Protein AF-A0A7G1KVA6-F1 (afdb_monomer_lite)

Organism: NCBI:txid480035

Foldseek 3Di:
DPPPDDDDDDDPVNVVVVLVVQVVVHPVSVVVVLVVLLVVLLVVLVVVLLVCLFQCVVVSLVVCLVCVVSLVSSLVSQLPALVSLLSSLSSLLSSVLSVNCQLVVCLVVSLVSNVSSLVRNVPPDLVCLLVNLLSLLSSLVLCLLQVVVVSLLCSLQVSCVSNVHDSCVSVVCVVPVLDDDDHALSSLLSSLCCCVQPVVHLSSLNSLVVSLVRCVVVVRPSVNLVSLLVNLLSLLLPPLDPVSLCSLVVQLVVSVVRNNQVSNLSSLLSNLSSCLVNLNLVSSLVSLLVSLVRPPLQSRLVSLLSSLLSNLLSLLSCLVVCVVPDDLVVSLVSLLSSLLSLLQSVLSSCAASVHPDGGPSSVVSSVSSLVSSCVSQPPPSSVVSSVNNNPDPNNTSVSSSCSSVVPVPPPPDPVLVVLLVLLVVADPVLNLLLLLLCLVADLVRSCVVVVHDSVVSVVSLVVSCVSSVHDDSPCSNVSHDPVSVVVSVVSNVVHPPPPVVVVVVVVVVVVVPPPDDDDDDDDDDDDDDDDDDDDDDDDD

pLDDT: mean 84.07, std 17.48, range [29.47, 98.56]

Secondary structure (DSSP, 8-state):
----PPPPPPPHHHHHHHHHHHHHT-HHHHHHHHHHHHHHHHHHHHHHHHHSSSTTHHHHHHHHHHTHHHHHHHHHHHTTSHHHHHHHHHHHHHHHHTTHHHHHT-HHHHHHHHHHHHHHTTTS-GGGHHHHHHHHHHHHHHHHHHT-HHHHHHHHHHHHHHTT--HHHHHHHHH-TT---SS-HHHHHHHHHHHHHTS--TTHHHHHHHHHHHHHHTT-HHHHHHHHHHHHHHHHHH--SHHHHHHHHHHHHHHHHHT-HHHHHHHHHHHHHHHHHTT-HHHHHHHHHHHHTSTTGGG-HHHHHHHHHHHHHHHHHHHHHHTTT--HHHHHHHHHHHHHHHHHHHHHHHHTS--SS--HHHHHHHHHHHHHHHHHH-HHHHHHHHHHHHHS---SHHHHHHHHHTTSS----THHHHHHHHHTTS-HHHHHHHHHHHTT--HHHHHHHHT--HHHHHHHHHHHHHHHT-S-GGGHHHHS-HHHHHHHHHHHHTS--TTHHHHHHHHHHHHHS-S-------------------------

Sequence (540 aa):
MEGHESHYSLVESLRVYAIQRLEERGHEEFERLSTRHRNYYRDRLAASRDDWYGPREIELLEWASRSWDNVASAIESSLGTPDAALVGLELAVNLLAMRVPYFTGSLRRVQRWIEQTLAATSNTTPEAAMLRSGARAFAGFIAILQGDIAEVHQVISRCLAEGSFAPELATALRDDPCIDHGAPGAVDLFRALELFLVDNDPRSVRVFEYARTKFERDGDTGCAEMTRMSLVGATAFYDTSDEGLHLIESHLAEVNVIGARWPIVWGKLNLAIAQYKRGRPRAALDIVDQVLRSPGVERDPWCALWTVSIRAWALAALLENERRQSRAGQLRDWAIEVGRLLGAGETYRQTVIAGARPYEPFRAESWIAAERARKVLGSSAFRLAEQEGRSLSMDSPRRVAELILERDHPIESDDSAVQHGLWSSLSGAESEVAVLAAAGWSNSMIAAKRGRSRKTIDAQVVAILSKLQINSRTEIAAYAPLAIRQEVSRAAEQRPGQYFRLSEINQRRSESTSGNGVKTDARGSGRSDSGTDASGRIGT

Radius of gyration: 34.33 Å; chains: 1; bounding box: 86×62×110 Å

Structure (mmCIF, N/CA/C/O backbone):
data_AF-A0A7G1KVA6-F1
#
_entry.id   AF-A0A7G1KVA6-F1
#
loop_
_atom_site.group_PDB
_atom_site.id
_atom_site.type_symbol
_atom_site.label_atom_id
_atom_site.label_alt_id
_atom_site.label_comp_id
_atom_site.label_asym_id
_atom_site.label_entity_id
_atom_site.label_seq_id
_atom_site.pdbx_PDB_ins_code
_atom_site.Cartn_x
_atom_site.Cartn_y
_atom_site.Cartn_z
_atom_site.occupancy
_atom_site.B_iso_or_equiv
_atom_site.auth_seq_id
_atom_site.auth_comp_id
_atom_site.auth_asym_id
_atom_site.auth_atom_id
_atom_site.pdbx_PDB_model_num
ATOM 1 N N . MET A 1 1 ? -29.838 -8.811 -11.939 1.00 30.44 1 MET A N 1
ATOM 2 C CA . MET A 1 1 ? -30.615 -7.638 -11.490 1.00 30.44 1 MET A CA 1
ATOM 3 C C . MET A 1 1 ? -30.112 -7.295 -10.103 1.00 30.44 1 MET A C 1
ATOM 5 O O . MET A 1 1 ? -30.592 -7.865 -9.134 1.00 30.44 1 MET A O 1
ATOM 9 N N . GLU A 1 2 ? -29.072 -6.470 -10.022 1.00 36.94 2 GLU A N 1
ATOM 10 C CA . GLU A 1 2 ? -28.620 -5.910 -8.747 1.00 36.94 2 GLU A CA 1
ATOM 11 C C . GLU A 1 2 ? -29.702 -4.942 -8.268 1.00 36.94 2 GLU A C 1
ATOM 13 O O . GLU A 1 2 ? -30.114 -4.043 -9.004 1.00 36.94 2 GLU A O 1
ATOM 18 N N . GLY A 1 3 ? -30.242 -5.182 -7.075 1.00 38.03 3 GLY A N 1
ATOM 19 C CA . GLY A 1 3 ? -31.156 -4.241 -6.449 1.00 38.03 3 GLY A CA 1
ATOM 20 C C . GLY A 1 3 ? -30.380 -2.969 -6.147 1.00 38.03 3 GLY A C 1
ATOM 21 O O . GLY A 1 3 ? -29.474 -2.993 -5.322 1.00 38.03 3 GLY A O 1
ATOM 22 N N . HIS A 1 4 ? -30.711 -1.869 -6.821 1.00 44.75 4 HIS A N 1
ATOM 23 C CA . HIS A 1 4 ? -30.227 -0.558 -6.413 1.00 44.75 4 HIS A CA 1
ATOM 24 C C . HIS A 1 4 ? -30.756 -0.278 -5.001 1.00 44.75 4 HIS A C 1
ATOM 26 O O . HIS A 1 4 ? -31.926 0.071 -4.829 1.00 44.75 4 HIS A O 1
ATOM 32 N N . GLU A 1 5 ? -29.906 -0.464 -3.989 1.00 58.53 5 GLU A N 1
ATOM 33 C CA . GLU A 1 5 ? -30.177 0.026 -2.641 1.00 58.53 5 GLU A CA 1
ATOM 34 C C . GLU A 1 5 ? -30.460 1.528 -2.735 1.00 58.53 5 GLU A C 1
ATOM 36 O O . GLU A 1 5 ? -29.647 2.323 -3.210 1.00 58.53 5 GLU A O 1
ATOM 41 N N . SER A 1 6 ? -31.671 1.914 -2.343 1.00 67.12 6 SER A N 1
ATOM 42 C CA . SER A 1 6 ? -32.068 3.314 -2.293 1.00 67.12 6 SER A CA 1
ATOM 43 C C . SER A 1 6 ? -31.591 3.897 -0.971 1.00 67.12 6 SER A C 1
ATOM 45 O O . SER A 1 6 ? -31.969 3.414 0.096 1.00 67.12 6 SER A O 1
ATOM 47 N N . HIS A 1 7 ? -30.764 4.936 -1.041 1.00 66.88 7 HIS A N 1
ATOM 48 C CA . HIS A 1 7 ? -30.240 5.609 0.141 1.00 66.88 7 HIS A CA 1
ATOM 49 C C . HIS A 1 7 ? -30.960 6.934 0.377 1.00 66.88 7 HIS A C 1
ATOM 51 O O . HIS A 1 7 ? -31.235 7.692 -0.554 1.00 66.88 7 HIS A O 1
ATOM 57 N N . TYR A 1 8 ? -31.221 7.229 1.646 1.00 75.94 8 TYR A N 1
ATOM 58 C CA . TYR A 1 8 ? -31.710 8.531 2.072 1.00 75.94 8 TYR A CA 1
ATOM 59 C C . TYR A 1 8 ? -30.514 9.429 2.391 1.00 75.94 8 TYR A C 1
ATOM 61 O O . TYR A 1 8 ? -29.652 9.056 3.184 1.00 75.94 8 TYR A O 1
ATOM 69 N N . SER A 1 9 ? -30.468 10.615 1.787 1.00 78.62 9 SER A N 1
ATOM 70 C CA . SER A 1 9 ? -29.544 11.681 2.182 1.00 78.62 9 SER A CA 1
ATOM 71 C C . SER A 1 9 ? -30.306 12.700 3.022 1.00 78.62 9 SER A C 1
ATOM 73 O O . SER A 1 9 ? -31.405 13.119 2.651 1.00 78.62 9 SER A O 1
ATOM 75 N N . LEU A 1 10 ? -29.739 13.079 4.167 1.00 81.94 10 LEU A N 1
ATOM 76 C CA . LEU A 1 10 ? -30.295 14.116 5.025 1.00 81.94 10 LEU A CA 1
ATOM 77 C C . LEU A 1 10 ? -29.569 15.431 4.740 1.00 81.94 10 LEU A C 1
ATOM 79 O O . LEU A 1 10 ? -28.362 15.530 4.943 1.00 81.94 10 LEU A O 1
ATOM 83 N N . VAL A 1 11 ? -30.305 16.443 4.281 1.00 89.50 11 VAL A N 1
ATOM 84 C CA . VAL A 1 11 ? -29.742 17.784 4.075 1.00 89.50 11 VAL A CA 1
ATOM 85 C C . VAL A 1 11 ? -29.280 18.349 5.419 1.00 89.50 11 VAL A C 1
ATOM 87 O O . VAL A 1 11 ? -29.955 18.180 6.434 1.00 89.50 11 VAL A O 1
ATOM 90 N N . GLU A 1 12 ? -28.155 19.060 5.416 1.00 85.81 12 GLU A N 1
ATOM 91 C CA . GLU A 1 12 ? -27.502 19.578 6.623 1.00 85.81 12 GLU A CA 1
ATOM 92 C C . GLU A 1 12 ? -28.444 20.369 7.547 1.00 85.81 12 GLU A C 1
ATOM 94 O O . GLU A 1 12 ? -28.424 20.192 8.763 1.00 85.81 12 GLU A O 1
ATOM 99 N N . SER A 1 13 ? -29.349 21.175 6.987 1.00 92.19 13 SER A N 1
ATOM 100 C CA . SER A 1 13 ? -30.344 21.923 7.766 1.00 92.19 13 SER A CA 1
ATOM 101 C C . SER A 1 13 ? -31.296 21.017 8.555 1.00 92.19 13 SER A C 1
ATOM 103 O O . SER A 1 13 ? -31.608 21.306 9.710 1.00 92.19 13 SER A O 1
ATOM 105 N N . LEU A 1 14 ? -31.729 19.900 7.963 1.00 91.06 14 LEU A N 1
ATOM 106 C CA . LEU A 1 14 ? -32.556 18.904 8.642 1.00 91.06 14 LEU A CA 1
ATOM 107 C C . LEU A 1 14 ? -31.755 18.147 9.702 1.00 91.06 14 LEU A C 1
ATOM 109 O O . LEU A 1 14 ? -32.306 17.843 10.757 1.00 91.06 14 LEU A O 1
ATOM 113 N N . ARG A 1 15 ? -30.467 17.876 9.455 1.00 87.31 15 ARG A N 1
ATOM 114 C CA . ARG A 1 15 ? -29.569 17.245 10.434 1.00 87.31 15 ARG A CA 1
ATOM 115 C C . ARG A 1 15 ? -29.407 18.114 11.680 1.00 87.31 15 ARG A C 1
ATOM 117 O O . ARG A 1 15 ? -29.614 17.623 12.786 1.00 87.31 15 ARG A O 1
ATOM 124 N N . VAL A 1 16 ? -29.104 19.402 11.502 1.00 89.19 16 VAL A N 1
ATOM 125 C CA . VAL A 1 16 ? -28.969 20.371 12.603 1.00 89.19 16 VAL A CA 1
ATOM 126 C C . VAL A 1 16 ? -30.279 20.495 13.380 1.00 89.19 16 VAL A C 1
ATOM 128 O O . VAL A 1 16 ? -30.273 20.408 14.605 1.00 89.19 16 VAL A O 1
ATOM 131 N N . TYR A 1 17 ? -31.412 20.617 12.682 1.00 92.06 17 TYR A N 1
ATOM 132 C CA . TYR A 1 17 ? -32.721 20.666 13.334 1.00 92.06 17 TYR A CA 1
ATOM 133 C C . TYR A 1 17 ? -33.033 19.379 14.113 1.00 92.06 17 TYR A C 1
ATOM 135 O O . TYR A 1 17 ? -33.519 19.444 15.240 1.00 92.06 17 TYR A O 1
ATOM 143 N N . ALA A 1 18 ? -32.732 18.204 13.553 1.00 88.88 18 ALA A N 1
ATOM 144 C CA . ALA A 1 18 ? -32.947 16.925 14.225 1.00 88.88 18 ALA A CA 1
ATOM 145 C C . ALA A 1 18 ? -32.092 16.787 15.494 1.00 88.88 18 ALA A C 1
ATOM 147 O O . ALA A 1 18 ? -32.603 16.329 16.514 1.00 88.88 18 ALA A O 1
ATOM 148 N N . ILE A 1 19 ? -30.829 17.227 15.455 1.00 87.69 19 ILE A N 1
ATOM 149 C CA . ILE A 1 19 ? -29.946 17.267 16.630 1.00 87.69 19 ILE A CA 1
ATOM 150 C C . ILE A 1 19 ? -30.524 18.199 17.696 1.00 87.69 19 ILE A C 1
ATOM 152 O O . ILE A 1 19 ? -30.707 17.766 18.829 1.00 87.69 19 ILE A O 1
ATOM 156 N N . GLN A 1 20 ? -30.929 19.416 17.323 1.00 90.50 20 GLN A N 1
ATOM 157 C CA . GLN A 1 20 ? -31.548 20.363 18.254 1.00 90.50 20 GLN A CA 1
ATOM 158 C C . GLN A 1 20 ? -32.811 19.777 18.911 1.00 90.50 20 GLN A C 1
ATOM 160 O O . GLN A 1 20 ? -33.014 19.899 20.115 1.00 90.50 20 GLN A O 1
ATOM 165 N N . ARG A 1 21 ? -33.662 19.093 18.136 1.00 92.62 21 ARG A N 1
ATOM 166 C CA . ARG A 1 21 ? -34.862 18.422 18.663 1.00 92.62 21 ARG A CA 1
ATOM 167 C C . ARG A 1 21 ? -34.528 17.270 19.610 1.00 92.62 21 ARG A C 1
ATOM 169 O O . ARG A 1 21 ? -35.314 17.009 20.514 1.00 92.62 21 ARG A O 1
ATOM 176 N N . LEU A 1 22 ? -33.421 16.559 19.395 1.00 89.19 22 LEU A N 1
ATOM 177 C CA . LEU A 1 22 ? -32.954 15.510 20.304 1.00 89.19 22 LEU A CA 1
ATOM 178 C C . LEU A 1 22 ? -32.398 16.101 21.601 1.00 89.19 22 LEU A C 1
ATOM 180 O O . LEU A 1 22 ? -32.717 15.599 22.672 1.00 89.19 22 LEU A O 1
ATOM 184 N N . GLU A 1 23 ? -31.641 17.194 21.516 1.00 88.38 23 GLU A N 1
ATOM 185 C CA . GLU A 1 23 ? -31.145 17.929 22.685 1.00 88.38 23 GLU A CA 1
ATOM 186 C C . GLU A 1 23 ? -32.300 18.476 23.541 1.00 88.38 23 GLU A C 1
ATOM 188 O O . GLU A 1 23 ? -32.285 18.329 24.762 1.00 88.38 23 GLU A O 1
ATOM 193 N N . GLU A 1 24 ? -33.352 19.019 22.911 1.00 93.38 24 GLU A N 1
ATOM 194 C CA . GLU A 1 24 ? -34.578 19.485 23.585 1.00 93.38 24 GLU A CA 1
ATOM 195 C C . GLU A 1 24 ? -35.311 18.367 24.354 1.00 93.38 24 GLU A C 1
ATOM 197 O O . GLU A 1 24 ? -36.002 18.648 25.335 1.00 93.38 24 GLU A O 1
ATOM 202 N N . ARG A 1 25 ? -35.174 17.101 23.934 1.00 91.81 25 ARG A N 1
ATOM 203 C CA . ARG A 1 25 ? -35.774 15.939 24.619 1.00 91.81 25 ARG A CA 1
ATOM 204 C C . ARG A 1 25 ? -34.940 15.421 25.791 1.00 91.81 25 ARG A C 1
ATOM 206 O O . ARG A 1 25 ? -35.430 14.602 26.566 1.00 91.81 25 ARG A O 1
ATOM 213 N N . GLY A 1 26 ? -33.721 15.927 25.952 1.00 92.25 26 GLY A N 1
ATOM 214 C CA . GLY A 1 26 ? -32.846 15.643 27.080 1.00 92.25 26 GLY A CA 1
ATOM 215 C C . GLY A 1 26 ? -31.580 14.879 26.700 1.00 92.25 26 GLY A C 1
ATOM 216 O O . GLY A 1 26 ? -31.551 14.049 25.790 1.00 92.25 26 GLY A O 1
ATOM 217 N N . HIS A 1 27 ? -30.523 15.139 27.470 1.00 88.00 27 HIS A N 1
ATOM 218 C CA . HIS A 1 27 ? -29.187 14.575 27.267 1.00 88.00 27 HIS A CA 1
ATOM 219 C C . HIS A 1 27 ? -29.168 13.036 27.274 1.00 88.00 27 HIS A C 1
ATOM 221 O O . HIS A 1 27 ? -28.442 12.420 26.500 1.00 88.00 27 HIS A O 1
ATOM 227 N N . GLU A 1 28 ? -29.994 12.396 28.107 1.00 90.56 28 GLU A N 1
ATOM 228 C CA . GLU A 1 28 ? -30.073 10.930 28.173 1.00 90.56 28 GLU A CA 1
ATOM 229 C C . GLU A 1 28 ? -30.565 10.305 26.859 1.00 90.56 28 GLU A C 1
ATOM 231 O O . GLU A 1 28 ? -30.044 9.272 26.431 1.00 90.56 28 GLU A O 1
ATOM 236 N N . GLU A 1 29 ? -31.545 10.920 26.186 1.00 91.12 29 GLU A N 1
ATOM 237 C CA . GLU A 1 29 ? -32.039 10.402 24.908 1.00 91.12 29 GLU A CA 1
ATOM 238 C C . GLU A 1 29 ? -30.999 10.585 23.797 1.00 91.12 29 GLU A C 1
ATOM 240 O O . GLU A 1 29 ? -30.789 9.658 23.004 1.00 91.12 29 GLU A O 1
ATOM 245 N N . PHE A 1 30 ? -30.316 11.733 23.782 1.00 89.31 30 PHE A N 1
ATOM 246 C CA . PHE A 1 30 ? -29.212 11.999 22.864 1.00 89.31 30 PHE A CA 1
ATOM 247 C C . PHE A 1 30 ? -28.095 10.957 23.021 1.00 89.31 30 PHE A C 1
ATOM 249 O O . PHE A 1 30 ? -27.751 10.276 22.053 1.00 89.31 30 PHE A O 1
ATOM 256 N N . GLU A 1 31 ? -27.596 10.742 24.241 1.00 89.56 31 GLU A N 1
ATOM 257 C CA . GLU A 1 31 ? -26.523 9.776 24.507 1.00 89.56 31 GLU A CA 1
ATOM 258 C C . GLU A 1 31 ? -26.920 8.336 24.179 1.00 89.56 31 GLU A C 1
ATOM 260 O O . GLU A 1 31 ? -26.128 7.570 23.613 1.00 89.56 31 GLU A O 1
ATOM 265 N N . ARG A 1 32 ? -28.171 7.956 24.457 1.00 92.19 32 ARG A N 1
ATOM 266 C CA . ARG A 1 32 ? -28.695 6.634 24.096 1.00 92.19 32 ARG A CA 1
ATOM 267 C C . ARG A 1 32 ? -28.666 6.413 22.583 1.00 92.19 32 ARG A C 1
ATOM 269 O O . ARG A 1 32 ? -28.281 5.331 22.132 1.00 92.19 32 ARG A O 1
ATOM 276 N N . LEU A 1 33 ? -29.080 7.401 21.785 1.00 92.50 33 LEU A N 1
ATOM 277 C CA . LEU A 1 33 ? -29.088 7.287 20.322 1.00 92.50 33 LEU A CA 1
ATOM 278 C C . LEU A 1 33 ? -27.677 7.354 19.734 1.00 92.50 33 LEU A C 1
ATOM 280 O O . LEU A 1 33 ? -27.354 6.528 18.881 1.00 92.50 33 LEU A O 1
ATOM 284 N N . SER A 1 34 ? -26.821 8.240 20.243 1.00 90.88 34 SER A N 1
ATOM 285 C CA . SER A 1 34 ? -25.403 8.318 19.872 1.00 90.88 34 SER A CA 1
ATOM 286 C C . SER A 1 34 ? -24.674 7.003 20.154 1.00 90.88 34 SER A C 1
ATOM 288 O O . SER A 1 34 ? -23.950 6.499 19.297 1.00 90.88 34 SER A O 1
ATOM 290 N N . THR A 1 35 ? -24.934 6.368 21.302 1.00 93.69 35 THR A N 1
ATOM 291 C CA . THR A 1 35 ? -24.384 5.043 21.636 1.00 93.69 35 THR A CA 1
ATOM 292 C C . THR A 1 35 ? -24.852 3.967 20.660 1.00 93.69 35 THR A C 1
ATOM 294 O O . THR A 1 35 ? -24.040 3.188 20.163 1.00 93.69 35 THR A O 1
ATOM 297 N N . ARG A 1 36 ? -26.148 3.935 20.325 1.00 95.31 36 ARG A N 1
ATOM 298 C CA . ARG A 1 36 ? -26.678 2.982 19.335 1.00 95.31 36 ARG A CA 1
ATOM 299 C C . ARG A 1 36 ? -26.068 3.192 17.952 1.00 95.31 36 ARG A C 1
ATOM 301 O O . ARG A 1 36 ? -25.756 2.212 17.286 1.00 95.31 36 ARG A O 1
ATOM 308 N N . HIS A 1 37 ? -25.888 4.443 17.539 1.00 94.56 37 HIS A N 1
ATOM 309 C CA . HIS A 1 37 ? -25.263 4.796 16.269 1.00 94.56 37 HIS A CA 1
ATOM 310 C C . HIS A 1 37 ? -23.799 4.335 16.211 1.00 94.56 37 HIS A C 1
ATOM 312 O O . HIS A 1 37 ? -23.414 3.646 15.267 1.00 94.56 37 HIS A O 1
ATOM 318 N N . ARG A 1 38 ? -23.011 4.633 17.255 1.00 95.44 38 ARG A N 1
ATOM 319 C CA . ARG A 1 38 ? -21.618 4.177 17.389 1.00 95.44 38 ARG A CA 1
ATOM 320 C C . ARG A 1 38 ? -21.507 2.657 17.305 1.00 95.44 38 ARG A C 1
ATOM 322 O O . ARG A 1 38 ? -20.754 2.146 16.480 1.00 95.44 38 ARG A O 1
ATOM 329 N N . ASN A 1 39 ? -22.303 1.945 18.101 1.00 94.88 39 ASN A N 1
ATOM 330 C CA . ASN A 1 39 ? -22.271 0.483 18.142 1.00 94.88 39 ASN A CA 1
ATOM 331 C C . ASN A 1 39 ? -22.707 -0.138 16.811 1.00 94.88 39 ASN A C 1
ATOM 333 O O . ASN A 1 39 ? -22.060 -1.067 16.347 1.00 94.88 39 ASN A O 1
ATOM 337 N N . TYR A 1 40 ? -23.736 0.411 16.152 1.00 95.50 40 TYR A N 1
ATOM 338 C CA . TYR A 1 40 ? -24.176 -0.071 14.841 1.00 95.50 40 TYR A CA 1
ATOM 339 C C . TYR A 1 40 ? -23.042 -0.043 13.808 1.00 95.50 40 TYR A C 1
ATOM 341 O O . TYR A 1 40 ? -22.785 -1.050 13.149 1.00 95.50 40 TYR A O 1
ATOM 349 N N . TYR A 1 41 ? -22.336 1.086 13.680 1.00 94.56 41 TYR A N 1
ATOM 350 C CA . TYR A 1 41 ? -21.234 1.188 12.721 1.00 94.56 41 TYR A CA 1
ATOM 351 C C . TYR A 1 41 ? -20.004 0.388 13.147 1.00 94.56 41 TYR A C 1
ATOM 353 O O . TYR A 1 41 ? -19.337 -0.168 12.276 1.00 94.56 41 TYR A O 1
ATOM 361 N N . ARG A 1 42 ? -19.729 0.277 14.455 1.00 93.06 42 ARG A N 1
ATOM 362 C CA . ARG A 1 42 ? -18.640 -0.561 14.975 1.00 93.06 42 ARG A CA 1
ATOM 363 C C . ARG A 1 42 ? -18.881 -2.013 14.595 1.00 93.06 42 ARG A C 1
ATOM 365 O O . ARG A 1 42 ? -18.021 -2.616 13.966 1.00 93.06 42 ARG A O 1
ATOM 372 N N . ASP A 1 43 ? -20.056 -2.540 14.922 1.00 91.62 43 ASP A N 1
ATOM 373 C CA . ASP A 1 43 ? -20.409 -3.938 14.673 1.00 91.62 43 ASP A CA 1
ATOM 374 C C . ASP A 1 43 ? -20.434 -4.228 13.168 1.00 91.62 43 ASP A C 1
ATOM 376 O O . ASP A 1 43 ? -19.965 -5.274 12.722 1.00 91.62 43 ASP A O 1
ATOM 380 N N . ARG A 1 44 ? -20.914 -3.275 12.357 1.00 91.00 44 ARG A N 1
ATOM 381 C CA . ARG A 1 44 ? -20.936 -3.422 10.899 1.00 91.00 44 ARG A CA 1
ATOM 382 C C . ARG A 1 44 ? -19.535 -3.423 10.284 1.00 91.00 44 ARG A C 1
ATOM 384 O O . ARG A 1 44 ? -19.273 -4.247 9.410 1.00 91.00 44 ARG A O 1
ATOM 391 N N . LEU A 1 45 ? -18.639 -2.537 10.726 1.00 89.19 45 LEU A N 1
ATOM 392 C CA . LEU A 1 45 ? -17.245 -2.516 10.268 1.00 89.19 45 LEU A CA 1
ATOM 393 C C . LEU A 1 45 ? -16.468 -3.742 10.756 1.00 89.19 45 LEU A C 1
ATOM 395 O O . LEU A 1 45 ? -15.724 -4.322 9.974 1.00 89.19 45 LEU A O 1
ATOM 399 N N . ALA A 1 46 ? -16.683 -4.167 12.003 1.00 85.44 46 ALA A N 1
ATOM 400 C CA . ALA A 1 46 ? -16.073 -5.373 12.552 1.00 85.44 46 ALA A CA 1
ATOM 401 C C . ALA A 1 46 ? -16.490 -6.622 11.761 1.00 85.44 46 ALA A C 1
ATOM 403 O O . ALA A 1 46 ? -15.625 -7.370 11.330 1.00 85.44 46 ALA A O 1
ATOM 404 N N . ALA A 1 47 ? -17.783 -6.793 11.462 1.00 82.88 47 ALA A N 1
ATOM 405 C CA . ALA A 1 47 ? -18.255 -7.898 10.622 1.00 82.88 47 ALA A CA 1
ATOM 406 C C . ALA A 1 47 ? -17.699 -7.843 9.186 1.00 82.88 47 ALA A C 1
ATOM 408 O O . ALA A 1 47 ? -17.502 -8.869 8.548 1.00 82.88 47 ALA A O 1
ATOM 409 N N . SER A 1 48 ? -17.422 -6.641 8.670 1.00 81.56 48 SER A N 1
ATOM 410 C CA . SER A 1 48 ? -16.842 -6.473 7.331 1.00 81.56 48 SER A CA 1
ATOM 411 C C . SER A 1 48 ? -15.357 -6.851 7.269 1.00 81.56 48 SER A C 1
ATOM 413 O O . SER A 1 48 ? -14.852 -7.112 6.179 1.00 81.56 48 SER A O 1
ATOM 415 N N . ARG A 1 49 ? -14.655 -6.886 8.413 1.00 70.56 49 ARG A N 1
ATOM 416 C CA . ARG A 1 49 ? -13.231 -7.251 8.512 1.00 70.56 49 ARG A CA 1
ATOM 417 C C . ARG A 1 49 ? -12.969 -8.675 8.026 1.00 70.56 49 ARG A C 1
ATOM 419 O O . ARG A 1 49 ? -11.966 -8.899 7.356 1.00 70.56 49 ARG A O 1
ATOM 426 N N . ASP A 1 50 ? -13.890 -9.583 8.323 1.00 69.06 50 ASP A N 1
ATOM 427 C CA . ASP A 1 50 ? -13.779 -10.994 7.949 1.00 69.06 50 ASP A CA 1
ATOM 428 C C . ASP A 1 50 ? -14.269 -11.241 6.512 1.00 69.06 50 ASP A C 1
ATOM 430 O O . ASP A 1 50 ? -13.801 -12.150 5.834 1.00 69.06 50 ASP A O 1
ATOM 434 N N . ASP A 1 51 ? -15.176 -10.392 6.019 1.00 79.62 51 ASP A N 1
ATOM 435 C CA . ASP A 1 51 ? -15.839 -10.570 4.723 1.00 79.62 51 ASP A CA 1
ATOM 436 C C . ASP A 1 51 ? -15.148 -9.842 3.555 1.00 79.62 51 ASP A C 1
ATOM 438 O O . ASP A 1 51 ? -15.441 -10.136 2.390 1.00 79.62 51 ASP A O 1
ATOM 442 N N . TRP A 1 52 ? -14.273 -8.858 3.815 1.00 84.00 52 TRP A N 1
ATOM 443 C CA . TRP A 1 52 ? -13.661 -8.097 2.718 1.00 84.00 52 TRP A CA 1
ATOM 444 C C . TRP A 1 52 ? -12.687 -8.935 1.897 1.00 84.00 52 TRP A C 1
ATOM 446 O O . TRP A 1 52 ? -12.565 -8.685 0.697 1.00 84.00 52 TRP A O 1
ATOM 456 N N . TYR A 1 53 ? -12.020 -9.923 2.505 1.00 86.69 53 TYR A N 1
ATOM 457 C CA . TYR A 1 53 ? -11.189 -10.887 1.787 1.00 86.69 53 TYR A CA 1
ATOM 458 C C . TYR A 1 53 ? -12.074 -11.954 1.126 1.00 86.69 53 TYR A C 1
ATOM 460 O O . TYR A 1 53 ? -12.135 -13.113 1.526 1.00 86.69 53 TYR A O 1
ATOM 468 N N . GLY A 1 54 ? -12.816 -11.527 0.108 1.00 85.62 54 GLY A N 1
ATOM 469 C CA . GLY A 1 54 ? -13.803 -12.357 -0.562 1.00 85.62 54 GLY A CA 1
ATOM 470 C C . GLY A 1 54 ? -14.523 -11.631 -1.699 1.00 85.62 54 GLY A C 1
ATOM 471 O O . GLY A 1 54 ? -14.197 -10.487 -2.029 1.00 85.62 54 GLY A O 1
ATOM 472 N N . PRO A 1 55 ? -15.553 -12.255 -2.295 1.00 83.06 55 PRO A N 1
ATOM 473 C CA . PRO A 1 55 ? -16.274 -11.698 -3.443 1.00 83.06 55 PRO A CA 1
ATOM 474 C C . PRO A 1 55 ? -17.056 -10.416 -3.111 1.00 83.06 55 PRO A C 1
ATOM 476 O O . PRO A 1 55 ? -17.417 -9.660 -4.012 1.00 83.06 55 PRO A O 1
ATOM 479 N N . ARG A 1 56 ? -17.308 -10.149 -1.822 1.00 85.62 56 ARG A N 1
ATOM 480 C CA . ARG A 1 56 ? -18.019 -8.956 -1.334 1.00 85.62 56 ARG A CA 1
ATOM 481 C C . ARG A 1 56 ? -17.111 -7.743 -1.136 1.00 85.62 56 ARG A C 1
ATOM 483 O O . ARG A 1 56 ? -17.589 -6.691 -0.724 1.00 85.62 56 ARG A O 1
ATOM 490 N N . GLU A 1 57 ? -15.824 -7.851 -1.461 1.00 85.69 57 GLU A N 1
ATOM 491 C CA . GLU A 1 57 ? -14.842 -6.776 -1.309 1.00 85.69 57 GLU A CA 1
ATOM 492 C C . GLU A 1 57 ? -15.345 -5.416 -1.821 1.00 85.69 57 GLU A C 1
ATOM 494 O O . GLU A 1 57 ? -15.303 -4.413 -1.106 1.00 85.69 57 GLU A O 1
ATOM 499 N N . ILE A 1 58 ? -15.821 -5.383 -3.070 1.00 84.69 58 ILE A N 1
ATOM 500 C CA . ILE A 1 58 ? -16.240 -4.142 -3.730 1.00 84.69 58 ILE A CA 1
ATOM 501 C C . ILE A 1 58 ? -17.537 -3.611 -3.117 1.00 84.69 58 ILE A C 1
ATOM 503 O O . ILE A 1 58 ? -17.638 -2.414 -2.864 1.00 84.69 58 ILE A O 1
ATOM 507 N N . GLU A 1 59 ? -18.494 -4.493 -2.819 1.00 86.94 59 GLU A N 1
ATOM 508 C CA . GLU A 1 59 ? -19.745 -4.143 -2.132 1.00 86.94 59 GLU A CA 1
ATOM 509 C C . GLU A 1 59 ? -19.453 -3.441 -0.796 1.00 86.94 59 GLU A C 1
ATOM 511 O O . GLU A 1 59 ? -20.008 -2.379 -0.511 1.00 86.94 59 GLU A O 1
ATOM 516 N N . LEU A 1 60 ? -18.535 -3.995 0.001 1.00 87.94 60 LEU A N 1
ATOM 517 C CA . LEU A 1 60 ? -18.175 -3.459 1.312 1.00 87.94 60 LEU A CA 1
ATOM 518 C C . LEU A 1 60 ? -17.412 -2.131 1.215 1.00 87.94 60 LEU A C 1
ATOM 520 O O . LEU A 1 60 ? -17.693 -1.206 1.981 1.00 87.94 60 LEU A O 1
ATOM 524 N N . LEU A 1 61 ? -16.487 -2.004 0.257 1.00 85.44 61 LEU A N 1
ATOM 525 C CA . LEU A 1 61 ? -15.793 -0.743 -0.032 1.00 85.44 61 LEU A CA 1
ATOM 526 C C . LEU A 1 61 ? -16.775 0.361 -0.446 1.00 85.44 61 LEU A C 1
ATOM 528 O O .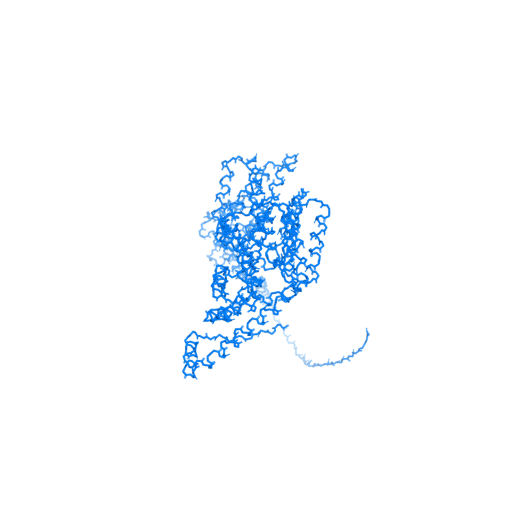 LEU A 1 61 ? -16.676 1.496 0.031 1.00 85.44 61 LEU A O 1
ATOM 532 N N . GLU A 1 62 ? -17.740 0.044 -1.308 1.00 85.62 62 GLU A N 1
ATOM 533 C CA . GLU A 1 62 ? -18.773 0.989 -1.726 1.00 85.62 62 GLU A CA 1
ATOM 534 C C . GLU A 1 62 ? -19.710 1.367 -0.577 1.00 85.62 62 GLU A C 1
ATOM 536 O O . GLU A 1 62 ? -19.998 2.552 -0.393 1.00 85.62 62 GLU A O 1
ATOM 541 N N . TRP A 1 63 ? -20.151 0.395 0.228 1.00 89.25 63 TRP A N 1
ATOM 542 C CA . TRP A 1 63 ? -20.962 0.654 1.416 1.00 89.25 63 TRP A CA 1
ATOM 543 C C . TRP A 1 63 ? -20.249 1.604 2.384 1.00 89.25 63 TRP A C 1
ATOM 545 O O . TRP A 1 63 ? -20.842 2.592 2.831 1.00 89.25 63 TRP A O 1
ATOM 555 N N . ALA A 1 64 ? -18.976 1.344 2.684 1.00 87.62 64 ALA A N 1
ATOM 556 C CA . ALA A 1 64 ? -18.212 2.150 3.627 1.00 87.62 64 ALA A CA 1
ATOM 557 C C . ALA A 1 64 ? -17.920 3.556 3.070 1.00 87.62 64 ALA A C 1
ATOM 559 O O . ALA A 1 64 ? -17.991 4.536 3.810 1.00 87.62 64 ALA A O 1
ATOM 560 N N . SER A 1 65 ? -17.691 3.675 1.756 1.00 85.06 65 SER A N 1
ATOM 561 C CA . SER A 1 65 ? -17.552 4.970 1.071 1.00 85.06 65 SER A CA 1
ATOM 562 C C . SER A 1 65 ? -18.840 5.795 1.134 1.00 85.06 65 SER A C 1
ATOM 56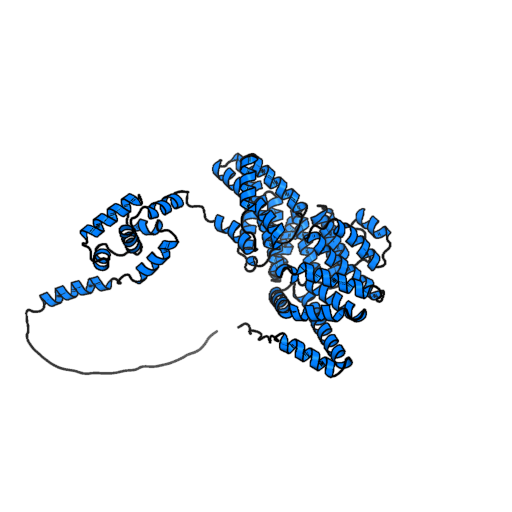4 O O . SER A 1 65 ? -18.798 6.988 1.420 1.00 85.06 65 SER A O 1
ATOM 566 N N . ARG A 1 66 ? -20.002 5.165 0.917 1.00 86.31 66 ARG A N 1
ATOM 567 C CA . ARG A 1 66 ? -21.318 5.823 1.035 1.00 86.31 66 ARG A CA 1
ATOM 568 C C . ARG A 1 66 ? -21.677 6.170 2.481 1.00 86.31 66 ARG A C 1
ATOM 570 O O . ARG A 1 66 ? -22.359 7.160 2.720 1.00 86.31 66 ARG A O 1
ATOM 577 N N . SER A 1 67 ? -21.219 5.367 3.439 1.00 89.94 67 SER A N 1
ATOM 578 C CA . SER A 1 67 ? -21.472 5.558 4.872 1.00 89.94 67 SER A CA 1
ATOM 579 C C . SER A 1 67 ? -20.448 6.466 5.557 1.00 89.94 67 SER A C 1
ATOM 581 O O . SER A 1 67 ? -20.508 6.619 6.778 1.00 89.94 67 SER A O 1
ATOM 583 N N . TRP A 1 68 ? -19.522 7.065 4.801 1.00 88.62 68 TRP A N 1
ATOM 584 C CA . TRP A 1 68 ? -18.374 7.800 5.331 1.00 88.62 68 TRP A CA 1
ATOM 585 C C . TRP A 1 68 ? -18.756 8.843 6.383 1.00 88.62 68 TRP A C 1
ATOM 587 O O . TRP A 1 68 ? -18.207 8.823 7.480 1.00 88.62 68 TRP A O 1
ATOM 597 N N . ASP A 1 69 ? -19.731 9.707 6.094 1.00 88.50 69 ASP A N 1
ATOM 598 C CA . ASP A 1 69 ? -20.126 10.780 7.016 1.00 88.50 69 ASP A CA 1
ATOM 599 C C . ASP A 1 69 ? -20.789 10.251 8.294 1.00 88.50 69 ASP A C 1
ATOM 601 O O . ASP A 1 69 ? -20.636 10.837 9.369 1.00 88.50 69 ASP A O 1
ATOM 605 N N . ASN A 1 70 ? -21.471 9.106 8.214 1.00 91.56 70 ASN A N 1
ATOM 606 C CA . ASN A 1 70 ? -22.041 8.459 9.390 1.00 91.56 70 ASN A CA 1
ATOM 607 C C . ASN A 1 70 ? -20.946 7.818 10.252 1.00 91.56 70 ASN A C 1
ATOM 609 O O . ASN A 1 70 ? -20.946 7.987 11.469 1.00 91.56 70 ASN A O 1
ATOM 613 N N . VAL A 1 71 ? -19.973 7.139 9.635 1.00 93.19 71 VAL A N 1
ATOM 614 C CA . VAL A 1 71 ? -18.815 6.578 10.351 1.00 93.19 71 VAL A CA 1
ATOM 615 C C . VAL A 1 71 ? -17.980 7.699 10.975 1.00 93.19 71 VAL A C 1
ATOM 617 O O . VAL A 1 71 ? -17.629 7.617 12.149 1.00 93.19 71 VAL A O 1
ATOM 620 N N . ALA A 1 72 ? -17.737 8.783 10.237 1.00 92.56 72 ALA A N 1
ATOM 621 C CA . ALA A 1 72 ? -17.073 9.983 10.733 1.00 92.56 72 ALA A CA 1
ATOM 622 C C . ALA A 1 72 ? -17.793 10.552 11.961 1.00 92.56 72 ALA A C 1
ATOM 624 O O . ALA A 1 72 ? -17.175 10.753 13.002 1.00 92.56 72 ALA A O 1
ATOM 625 N N . SER A 1 73 ? -19.115 10.722 11.874 1.00 92.25 73 SER A N 1
ATOM 626 C CA . SER A 1 73 ? -19.935 11.210 12.988 1.00 92.25 73 SER A CA 1
ATOM 627 C C . SER A 1 73 ? -19.898 10.261 14.192 1.00 92.25 73 SER A C 1
ATOM 629 O O . SER A 1 73 ? -19.882 10.708 15.339 1.00 92.25 73 SER A O 1
ATOM 631 N N . ALA A 1 74 ? -19.864 8.944 13.965 1.00 95.56 74 ALA A N 1
ATOM 632 C CA . ALA A 1 74 ? -19.728 7.951 15.029 1.00 95.56 74 ALA A CA 1
ATOM 633 C C . ALA A 1 74 ? -18.368 8.055 15.742 1.00 95.56 74 ALA A C 1
ATOM 635 O O . ALA A 1 74 ? -18.322 8.017 16.969 1.00 95.56 74 ALA A O 1
ATOM 636 N N . ILE A 1 75 ? -17.279 8.243 14.995 1.00 96.00 75 ILE A N 1
ATOM 637 C CA . ILE A 1 75 ? -15.940 8.440 15.561 1.00 96.00 75 ILE A CA 1
ATOM 638 C C . ILE A 1 75 ? -15.867 9.773 16.314 1.00 96.00 75 ILE A C 1
ATOM 640 O O . ILE A 1 75 ? -15.432 9.811 17.460 1.00 96.00 75 ILE A O 1
ATOM 644 N N . GLU A 1 76 ? -16.326 10.870 15.717 1.00 94.44 76 GLU A N 1
ATOM 645 C CA . GLU A 1 76 ? -16.239 12.206 16.317 1.00 94.44 76 GLU A CA 1
ATOM 646 C C . GLU A 1 76 ? -17.083 12.309 17.601 1.00 94.44 76 GLU A C 1
ATOM 648 O O . GLU A 1 76 ? -16.600 12.807 18.616 1.00 94.44 76 GLU A O 1
ATOM 653 N N . SER A 1 77 ? -18.298 11.744 17.608 1.00 92.19 77 SER A N 1
ATOM 654 C CA . SER A 1 77 ? -19.151 11.682 18.812 1.00 92.19 77 SER A CA 1
ATOM 655 C C . SER A 1 77 ? -18.618 10.755 19.908 1.00 92.19 77 SER A C 1
ATOM 657 O O . SER A 1 77 ? -19.069 10.826 21.049 1.00 92.19 77 SER A O 1
ATOM 659 N N . SER A 1 78 ? -17.656 9.886 19.596 1.00 95.12 78 SER A N 1
ATOM 660 C CA . SER A 1 78 ? -17.065 8.973 20.576 1.00 95.12 78 SER A CA 1
ATOM 661 C C . SER A 1 78 ? -16.079 9.657 21.529 1.00 95.12 78 SER A C 1
ATOM 663 O O . SER A 1 78 ? -15.824 9.148 22.614 1.00 95.12 78 SER A O 1
ATOM 665 N N . LEU A 1 79 ? -15.551 10.831 21.166 1.00 94.31 79 LEU A N 1
ATOM 666 C CA . LEU A 1 79 ? -14.477 11.509 21.903 1.00 94.31 79 LEU A CA 1
ATOM 667 C C . LEU A 1 79 ? -14.923 12.135 23.238 1.00 94.31 79 LEU A C 1
ATOM 669 O O . LEU A 1 79 ? -14.088 12.669 23.965 1.00 94.31 79 LEU A O 1
ATOM 673 N N . GLY A 1 80 ? -16.219 12.095 23.562 1.00 88.00 80 GLY A N 1
ATOM 674 C CA . GLY A 1 80 ? -16.773 12.719 24.766 1.00 88.00 80 GLY A CA 1
ATOM 675 C C . GLY A 1 80 ? -16.401 12.018 26.077 1.00 88.00 80 GLY A C 1
ATOM 676 O O . GLY A 1 80 ? -16.319 12.675 27.112 1.00 88.00 80 GLY A O 1
ATOM 677 N N . THR A 1 81 ? -16.154 10.704 26.055 1.00 87.62 81 THR A N 1
ATOM 678 C CA . THR A 1 81 ? -15.760 9.927 27.243 1.00 87.62 81 THR A CA 1
ATOM 679 C C . THR A 1 81 ? -14.694 8.884 26.895 1.00 87.62 81 THR A C 1
ATOM 681 O O . THR A 1 81 ? -14.649 8.430 25.750 1.00 87.62 81 THR A O 1
ATOM 684 N N . PRO A 1 82 ? -13.852 8.453 27.857 1.00 87.94 82 PRO A N 1
ATOM 685 C CA . PRO A 1 82 ? -12.833 7.435 27.595 1.00 87.94 82 PRO A CA 1
ATOM 686 C C . PRO A 1 82 ? -13.404 6.106 27.069 1.00 87.94 82 PRO A C 1
ATOM 688 O O . PRO A 1 82 ? -12.868 5.546 26.116 1.00 87.94 82 PRO A O 1
ATOM 691 N N . ASP A 1 83 ? -14.525 5.633 27.623 1.00 87.88 83 ASP A N 1
ATOM 692 C CA . ASP A 1 83 ? -15.156 4.376 27.195 1.00 87.88 83 ASP A CA 1
ATOM 693 C C . ASP A 1 83 ? -15.750 4.475 25.785 1.00 87.88 83 ASP A C 1
ATOM 695 O O . ASP A 1 83 ? -15.624 3.554 24.978 1.00 87.88 83 ASP A O 1
ATOM 699 N N . ALA A 1 84 ? -16.379 5.608 25.451 1.00 91.88 84 ALA A N 1
ATOM 700 C CA . ALA A 1 84 ? -16.867 5.832 24.097 1.00 91.88 84 ALA A CA 1
ATOM 701 C C . ALA A 1 84 ? -15.697 5.946 23.109 1.00 91.88 84 ALA A C 1
ATOM 703 O O . ALA A 1 84 ? -15.774 5.377 22.021 1.00 91.88 84 ALA A O 1
ATOM 704 N N . ALA A 1 85 ? -14.597 6.593 23.499 1.00 94.31 85 ALA A N 1
ATOM 705 C CA . ALA A 1 85 ? -13.430 6.774 22.648 1.00 94.31 85 ALA A CA 1
ATOM 706 C C . ALA A 1 85 ? -12.741 5.449 22.282 1.00 94.31 85 ALA A C 1
ATOM 708 O O . ALA A 1 85 ? -12.154 5.371 21.204 1.00 94.31 85 ALA A O 1
ATOM 709 N N . LEU A 1 86 ? -12.860 4.390 23.098 1.00 92.62 86 LEU A N 1
ATOM 710 C CA . LEU A 1 86 ? -12.425 3.038 22.712 1.00 92.62 86 LEU A CA 1
ATOM 711 C C . LEU A 1 86 ? -13.213 2.516 21.504 1.00 92.62 86 LEU A C 1
ATOM 713 O O . LEU A 1 86 ? -12.619 2.026 20.548 1.00 92.62 86 LEU A O 1
ATOM 717 N N . VAL A 1 87 ? -14.536 2.709 21.488 1.00 93.75 87 VAL A N 1
ATOM 718 C CA . VAL A 1 87 ? -15.374 2.374 20.322 1.00 93.75 87 VAL A CA 1
ATOM 719 C C . VAL A 1 87 ? -14.978 3.218 19.108 1.00 93.75 87 VAL A C 1
ATOM 721 O O . VAL A 1 87 ? -14.933 2.717 17.986 1.00 93.75 87 VAL A O 1
ATOM 724 N N . GLY A 1 88 ? -14.654 4.496 19.323 1.00 95.38 88 GLY A N 1
ATOM 725 C CA . GLY A 1 88 ? -14.104 5.371 18.287 1.00 95.38 88 GLY A CA 1
ATOM 726 C C . GLY A 1 88 ? -12.789 4.875 17.698 1.00 95.38 88 GLY A C 1
ATOM 727 O O . GLY A 1 88 ? -12.600 4.930 16.483 1.00 95.38 88 GLY A O 1
ATOM 728 N N . LEU A 1 89 ? -11.894 4.379 18.553 1.00 94.25 89 LEU A N 1
ATOM 729 C CA . LEU A 1 89 ? -10.608 3.819 18.154 1.00 94.25 89 LEU A CA 1
ATOM 730 C C . LEU A 1 89 ? -10.807 2.569 17.289 1.00 94.25 89 LEU A C 1
ATOM 732 O O . LEU A 1 89 ? -10.218 2.475 16.215 1.00 94.25 89 LEU A O 1
ATOM 736 N N . GLU A 1 90 ? -11.683 1.651 17.708 1.00 92.50 90 GLU A N 1
ATOM 737 C CA . GLU A 1 90 ? -12.040 0.458 16.927 1.00 92.50 90 GLU A CA 1
ATOM 738 C C . GLU A 1 90 ? -12.635 0.825 15.564 1.00 92.50 90 GLU A C 1
ATOM 740 O O . GLU A 1 90 ? -12.227 0.278 14.540 1.00 92.50 90 GLU A O 1
ATOM 745 N N . LEU A 1 91 ? -13.564 1.786 15.531 1.00 93.69 91 LEU A N 1
ATOM 746 C CA . LEU A 1 91 ? -14.144 2.310 14.294 1.00 93.69 91 LEU A CA 1
ATOM 747 C C . LEU A 1 91 ? -13.064 2.846 13.347 1.00 93.69 91 LEU A C 1
ATOM 749 O O . LEU A 1 91 ? -13.055 2.495 12.168 1.00 93.69 91 LEU A O 1
ATOM 753 N N . ALA A 1 92 ? -12.156 3.684 13.852 1.00 93.50 92 ALA A N 1
ATOM 754 C CA . ALA A 1 92 ? -11.115 4.311 13.046 1.00 93.50 92 ALA A CA 1
ATOM 755 C C . ALA A 1 92 ? -10.097 3.288 12.508 1.00 93.50 92 ALA A C 1
ATOM 757 O O . ALA A 1 92 ? -9.728 3.354 11.333 1.00 93.50 92 ALA A O 1
ATOM 758 N N . VAL A 1 93 ? -9.688 2.315 13.331 1.00 90.38 93 VAL A N 1
ATOM 759 C CA . VAL A 1 93 ? -8.778 1.232 12.922 1.00 90.38 93 VAL A CA 1
ATOM 760 C C . VAL A 1 93 ? -9.441 0.310 11.903 1.00 90.38 93 VAL A C 1
ATOM 762 O O . VAL A 1 93 ? -8.847 0.038 10.861 1.00 90.38 93 VAL A O 1
ATOM 765 N N . ASN A 1 94 ? -10.682 -0.120 12.142 1.00 88.38 94 ASN A N 1
ATOM 766 C CA . ASN A 1 94 ? -11.397 -0.984 11.202 1.00 88.38 94 ASN A CA 1
ATOM 767 C C . ASN A 1 94 ? -11.670 -0.263 9.876 1.00 88.38 94 ASN A C 1
ATOM 769 O O . ASN A 1 94 ? -11.546 -0.866 8.815 1.00 88.38 94 ASN A O 1
ATOM 773 N N . LEU A 1 95 ? -11.973 1.038 9.901 1.00 89.25 95 LEU A N 1
ATOM 774 C CA . LEU A 1 95 ? -12.121 1.837 8.683 1.00 89.25 95 LEU A CA 1
ATOM 775 C C . LEU A 1 95 ? -10.814 1.901 7.876 1.00 89.25 95 LEU A C 1
ATOM 777 O O . LEU A 1 95 ? -10.850 1.808 6.647 1.00 89.25 95 LEU A O 1
ATOM 781 N N . LEU A 1 96 ? -9.668 2.039 8.552 1.00 86.81 96 LEU A N 1
ATOM 782 C CA . LEU A 1 96 ? -8.354 1.984 7.911 1.00 86.81 96 LEU A CA 1
ATOM 783 C C . LEU A 1 96 ? -8.077 0.593 7.320 1.00 86.81 96 LEU A C 1
ATOM 785 O O . LEU A 1 96 ? -7.698 0.498 6.154 1.00 86.81 96 LEU A O 1
ATOM 789 N N . ALA A 1 97 ? -8.337 -0.474 8.081 1.00 82.12 97 ALA A N 1
ATOM 790 C CA . ALA A 1 97 ? -8.165 -1.864 7.649 1.00 82.12 97 ALA A CA 1
ATOM 791 C C . ALA A 1 97 ? -9.091 -2.250 6.477 1.00 82.12 97 ALA A C 1
ATOM 793 O O . ALA A 1 97 ? -8.702 -3.031 5.613 1.00 82.12 97 ALA A O 1
ATOM 794 N N . MET A 1 98 ? -10.276 -1.635 6.383 1.00 79.94 98 MET A N 1
ATOM 795 C CA . MET A 1 98 ? -11.196 -1.744 5.241 1.00 79.94 98 MET A CA 1
ATOM 796 C C . MET A 1 98 ? -10.704 -1.018 3.986 1.00 79.94 98 MET A C 1
ATOM 798 O O . MET A 1 98 ? -11.326 -1.129 2.934 1.00 79.94 98 MET A O 1
ATOM 802 N N . ARG A 1 99 ? -9.593 -0.283 4.076 1.00 81.75 99 ARG A N 1
ATOM 803 C CA . ARG A 1 99 ? -8.873 0.365 2.971 1.00 81.75 99 ARG A CA 1
ATOM 804 C C . ARG A 1 99 ? -9.576 1.541 2.297 1.00 81.75 99 ARG A C 1
ATOM 806 O O . ARG A 1 99 ? -9.004 2.168 1.409 1.00 81.75 99 ARG A O 1
ATOM 813 N N . VAL A 1 100 ? -10.764 1.920 2.755 1.00 79.12 100 VAL A N 1
ATOM 814 C CA . VAL A 1 100 ? -11.516 3.078 2.239 1.00 79.12 100 VAL A CA 1
ATOM 815 C C . VAL A 1 100 ? -10.654 4.348 2.145 1.00 79.12 100 VAL A C 1
ATOM 817 O O . VAL A 1 100 ? -10.664 4.984 1.089 1.00 79.12 100 VAL A O 1
ATOM 820 N N . PRO A 1 101 ? -9.842 4.711 3.163 1.00 80.56 101 PRO A N 1
ATOM 821 C CA . PRO A 1 101 ? -9.072 5.953 3.123 1.00 80.56 101 PRO A CA 1
ATOM 822 C C . PRO A 1 101 ? -7.992 5.988 2.034 1.00 80.56 101 PRO A C 1
ATOM 824 O O . PRO A 1 101 ? -7.616 7.085 1.616 1.00 80.56 101 PRO A O 1
ATOM 827 N N . TYR A 1 102 ? -7.510 4.827 1.560 1.00 76.56 102 TYR A N 1
ATOM 828 C CA . TYR A 1 102 ? -6.543 4.749 0.456 1.00 76.56 102 TYR A CA 1
ATOM 829 C C . TYR A 1 102 ? -7.170 5.154 -0.883 1.00 76.56 102 TYR A C 1
ATOM 831 O O . TYR A 1 102 ? -6.474 5.712 -1.726 1.00 76.56 102 TYR A O 1
ATOM 839 N N . PHE A 1 103 ? -8.474 4.923 -1.064 1.00 73.38 103 PHE A N 1
ATOM 840 C CA . PHE A 1 103 ? -9.202 5.254 -2.295 1.00 73.38 103 PHE A CA 1
ATOM 841 C C . PHE A 1 103 ? -9.849 6.643 -2.252 1.00 73.38 103 PHE A C 1
ATOM 843 O O . PHE A 1 103 ? -10.019 7.275 -3.291 1.00 73.38 103 PHE A O 1
ATOM 850 N N . THR A 1 104 ? -10.201 7.141 -1.062 1.00 73.69 104 THR A N 1
ATOM 851 C CA . THR A 1 104 ? -10.855 8.452 -0.891 1.00 73.69 104 THR A CA 1
ATOM 852 C C . THR A 1 104 ? -9.883 9.597 -0.591 1.00 73.69 104 THR A C 1
ATOM 854 O O . THR A 1 104 ? -10.321 10.723 -0.364 1.00 73.69 104 THR A O 1
ATOM 857 N N . GLY A 1 105 ? -8.571 9.335 -0.526 1.00 74.69 105 GLY A N 1
ATOM 858 C CA . GLY A 1 105 ? -7.561 10.348 -0.186 1.00 74.69 105 GLY A CA 1
ATOM 859 C C . GLY A 1 105 ? -7.670 10.873 1.253 1.00 74.69 105 GLY A C 1
ATOM 860 O O . GLY A 1 105 ? -7.194 11.963 1.563 1.00 74.69 105 GLY A O 1
ATOM 861 N N . SER A 1 106 ? -8.306 10.112 2.148 1.00 82.75 106 SER A N 1
ATOM 862 C CA . SER A 1 106 ? -8.673 10.559 3.501 1.00 82.75 106 SER A CA 1
ATOM 863 C C . SER A 1 106 ? -7.761 10.018 4.612 1.00 82.75 106 SER A C 1
ATOM 865 O O . SER A 1 106 ? -8.114 10.089 5.790 1.00 82.75 106 SER A O 1
ATOM 867 N N . LEU A 1 107 ? -6.570 9.508 4.269 1.00 84.31 107 LEU A N 1
ATOM 868 C CA . LEU A 1 107 ? -5.621 8.907 5.221 1.00 84.31 107 LEU A CA 1
ATOM 869 C C . LEU A 1 107 ? -5.289 9.824 6.405 1.00 84.31 107 LEU A C 1
ATOM 871 O O . LEU A 1 107 ? -5.357 9.384 7.548 1.00 84.31 107 LEU A O 1
ATOM 875 N N . ARG A 1 108 ? -5.011 11.115 6.162 1.00 84.50 108 ARG A N 1
ATOM 876 C CA . ARG A 1 108 ? -4.709 12.079 7.241 1.00 84.50 108 ARG A CA 1
ATOM 877 C C . ARG A 1 108 ? -5.883 12.275 8.202 1.00 84.50 108 ARG A C 1
ATOM 879 O O . ARG A 1 108 ? -5.669 12.480 9.393 1.00 84.50 108 ARG A O 1
ATOM 886 N N . ARG A 1 109 ? -7.122 12.223 7.698 1.00 89.50 109 ARG A N 1
ATOM 887 C CA . ARG A 1 109 ? -8.327 12.363 8.530 1.00 89.50 109 ARG A CA 1
ATOM 888 C C . ARG A 1 109 ? -8.464 11.167 9.467 1.00 89.50 109 ARG A C 1
ATOM 890 O O . ARG A 1 109 ? -8.661 11.362 10.661 1.00 89.50 109 ARG A O 1
ATOM 897 N N . VAL A 1 110 ? -8.276 9.955 8.945 1.00 90.88 110 VAL A N 1
ATOM 898 C CA . VAL A 1 110 ? -8.315 8.731 9.758 1.00 90.88 110 VAL A CA 1
ATOM 899 C C . VAL A 1 110 ? -7.151 8.666 10.741 1.00 90.88 110 VAL A C 1
ATOM 901 O O . VAL A 1 110 ? -7.372 8.348 11.903 1.00 90.88 110 VAL A O 1
ATOM 904 N N . GLN A 1 111 ? -5.945 9.061 10.325 1.00 89.38 111 GLN A N 1
ATOM 905 C CA . GLN A 1 111 ? -4.791 9.183 11.220 1.00 89.38 111 GLN A CA 1
ATOM 906 C C . GLN A 1 111 ? -5.108 10.087 12.418 1.00 89.38 111 GLN A C 1
ATOM 908 O O . GLN A 1 111 ? -4.943 9.678 13.564 1.00 89.38 111 GLN A O 1
ATOM 913 N N . ARG A 1 112 ? -5.643 11.287 12.158 1.00 91.62 112 ARG A N 1
ATOM 914 C CA . ARG A 1 112 ? -6.033 12.233 13.208 1.00 91.62 112 ARG A CA 1
ATOM 915 C C . ARG A 1 112 ? -7.077 11.642 14.153 1.00 91.62 112 ARG A C 1
ATOM 917 O O . ARG A 1 112 ? -6.988 11.853 15.358 1.00 91.62 112 ARG A O 1
ATOM 924 N N . TRP A 1 113 ? -8.063 10.918 13.632 1.00 94.69 113 TRP A N 1
ATOM 925 C CA . TRP A 1 113 ? -9.053 10.249 14.474 1.00 94.69 113 TRP A CA 1
ATOM 926 C C . TRP A 1 113 ? -8.435 9.172 15.365 1.00 94.69 113 TRP A C 1
ATOM 928 O O . TRP A 1 113 ? -8.773 9.111 16.547 1.00 94.69 113 TRP A O 1
ATOM 938 N N . ILE A 1 114 ? -7.508 8.364 14.841 1.00 93.50 114 ILE A N 1
ATOM 939 C CA . ILE A 1 114 ? -6.777 7.375 15.645 1.00 93.50 114 ILE A CA 1
ATOM 940 C C . ILE A 1 114 ? -5.971 8.086 16.743 1.00 93.50 114 ILE A C 1
ATOM 942 O O . ILE A 1 114 ? -6.049 7.707 17.904 1.00 93.50 114 ILE A O 1
ATOM 946 N N . GLU A 1 115 ? -5.261 9.168 16.425 1.00 92.69 115 GLU A N 1
ATOM 947 C CA . GLU A 1 115 ? -4.493 9.942 17.412 1.00 92.69 115 GLU A CA 1
ATOM 948 C C . GLU A 1 115 ? -5.383 10.561 18.504 1.00 92.69 115 GLU A C 1
ATOM 950 O O . GLU A 1 115 ? -5.063 10.478 19.692 1.00 92.69 115 GLU A O 1
ATOM 955 N N . GLN A 1 116 ? -6.522 11.148 18.126 1.00 94.94 116 GLN A N 1
ATOM 956 C CA . GLN A 1 116 ? -7.475 11.747 19.067 1.00 94.94 116 GLN A CA 1
ATOM 957 C C . GLN A 1 116 ? -8.112 10.700 19.988 1.00 94.94 116 GLN A C 1
ATOM 959 O O . GLN A 1 116 ? -8.227 10.927 21.193 1.00 94.94 116 GLN A O 1
ATOM 964 N N . THR A 1 117 ? -8.498 9.548 19.440 1.00 95.06 117 THR A N 1
ATOM 965 C CA . THR A 1 117 ? -9.083 8.448 20.220 1.00 95.06 117 THR A CA 1
ATOM 966 C C . THR A 1 117 ? -8.037 7.770 21.109 1.00 95.06 117 THR A C 1
ATOM 968 O O . THR A 1 117 ? -8.326 7.481 22.268 1.00 95.06 117 THR A O 1
ATOM 971 N N . LEU A 1 118 ? -6.785 7.620 20.660 1.00 93.12 118 LEU A N 1
ATOM 972 C CA . LEU A 1 118 ? -5.669 7.180 21.512 1.00 93.12 118 LEU A CA 1
ATOM 973 C C . LEU A 1 118 ? -5.437 8.136 22.692 1.00 93.12 118 LEU A C 1
ATOM 975 O O . LEU A 1 118 ? -5.295 7.688 23.828 1.00 93.12 118 LEU A O 1
ATOM 979 N N . ALA A 1 119 ? -5.446 9.451 22.455 1.00 92.62 119 ALA A N 1
ATOM 980 C CA . ALA A 1 119 ? -5.283 10.439 23.522 1.00 92.62 119 ALA A CA 1
ATOM 981 C C . ALA A 1 119 ? -6.424 10.369 24.554 1.00 92.62 119 ALA A C 1
ATOM 983 O O . ALA A 1 119 ? -6.169 10.345 25.762 1.00 92.62 119 ALA A O 1
ATOM 984 N N . ALA A 1 120 ? -7.672 10.270 24.086 1.00 92.81 120 ALA A N 1
ATOM 985 C CA . ALA A 1 120 ? -8.859 10.167 24.937 1.00 92.81 120 ALA A CA 1
ATOM 986 C C . ALA A 1 120 ? -8.934 8.848 25.732 1.00 92.81 120 ALA A C 1
ATOM 988 O O . ALA A 1 120 ? -9.572 8.796 26.783 1.00 92.81 120 ALA A O 1
ATOM 989 N N . THR A 1 121 ? -8.255 7.794 25.269 1.00 90.88 121 THR A N 1
ATOM 990 C CA . THR A 1 121 ? -8.249 6.463 25.902 1.00 90.88 121 THR A CA 1
ATOM 991 C C . THR A 1 121 ? -7.014 6.200 26.768 1.00 90.88 121 THR A C 1
ATOM 993 O O . THR A 1 121 ? -6.887 5.117 27.337 1.00 90.88 121 THR A O 1
ATOM 996 N N . SER A 1 122 ? -6.123 7.182 26.933 1.00 82.94 122 SER A N 1
ATOM 997 C CA . SER A 1 122 ? -4.858 7.047 27.680 1.00 82.94 122 SER A CA 1
ATOM 998 C C . SER A 1 122 ? -5.015 6.555 29.128 1.00 82.94 122 SER A C 1
ATOM 1000 O O . SER A 1 122 ? -4.161 5.814 29.606 1.00 82.94 122 SER A O 1
ATOM 1002 N N . ASN A 1 123 ? -6.124 6.893 29.796 1.00 78.12 123 ASN A N 1
ATOM 1003 C CA . ASN A 1 123 ? -6.422 6.494 31.181 1.00 78.12 123 ASN A CA 1
ATOM 1004 C C . ASN A 1 123 ? -7.410 5.314 31.296 1.00 78.12 123 ASN A C 1
ATOM 1006 O O . ASN A 1 123 ? -7.913 5.042 32.385 1.00 78.12 123 ASN A O 1
ATOM 1010 N N . THR A 1 124 ? -7.749 4.651 30.184 1.00 77.75 124 THR A N 1
ATOM 1011 C CA . THR A 1 124 ? -8.664 3.492 30.199 1.00 77.75 124 THR A CA 1
ATOM 1012 C C . THR A 1 124 ? -7.968 2.233 30.705 1.00 77.75 124 THR A C 1
ATOM 1014 O O . THR A 1 124 ? -6.751 2.206 30.903 1.00 77.75 124 THR A O 1
ATOM 1017 N N . THR A 1 125 ? -8.753 1.182 30.936 1.00 75.94 125 THR A N 1
ATOM 1018 C CA . THR A 1 125 ? -8.289 -0.011 31.636 1.00 75.94 125 THR A CA 1
ATOM 1019 C C . THR A 1 125 ? -7.108 -0.708 30.927 1.00 75.94 125 THR A C 1
ATOM 1021 O O . THR A 1 125 ? -6.917 -0.551 29.707 1.00 75.94 125 THR A O 1
ATOM 1024 N N . PRO A 1 126 ? -6.284 -1.475 31.669 1.00 75.19 126 PRO A N 1
ATOM 1025 C CA . PRO A 1 126 ? -5.171 -2.237 31.100 1.00 75.19 126 PRO A CA 1
ATOM 1026 C C . PRO A 1 126 ? -5.596 -3.224 30.005 1.00 75.19 126 PRO A C 1
ATOM 1028 O O . PRO A 1 126 ? -4.824 -3.487 29.090 1.00 75.19 126 PRO A O 1
ATOM 1031 N N . GLU A 1 127 ? -6.830 -3.725 30.037 1.00 74.31 127 GLU A N 1
ATOM 1032 C CA . GLU A 1 127 ? -7.368 -4.656 29.038 1.00 74.31 127 GLU A CA 1
ATOM 1033 C C . GLU A 1 127 ? -7.422 -4.035 27.632 1.00 74.31 127 GLU A C 1
ATOM 1035 O O . GLU A 1 127 ? -7.266 -4.739 26.636 1.00 74.31 127 GLU A O 1
ATOM 1040 N N . ALA A 1 128 ? -7.551 -2.707 27.531 1.00 84.62 128 ALA A N 1
ATOM 1041 C CA . ALA A 1 128 ? -7.522 -1.986 26.259 1.00 84.62 128 ALA A CA 1
ATOM 1042 C C . ALA A 1 128 ? -6.098 -1.640 25.770 1.00 84.62 128 ALA A C 1
ATOM 1044 O O . ALA A 1 128 ? -5.936 -1.109 24.668 1.00 84.62 128 ALA A O 1
ATOM 1045 N N . ALA A 1 129 ? -5.048 -1.950 26.543 1.00 88.75 129 ALA A N 1
ATOM 1046 C CA . ALA A 1 129 ? -3.657 -1.646 26.192 1.00 88.75 129 ALA A CA 1
ATOM 1047 C C . ALA A 1 129 ? -3.222 -2.285 24.864 1.00 88.75 129 ALA A C 1
ATOM 1049 O O . ALA A 1 129 ? -2.583 -1.630 24.040 1.00 88.75 129 ALA A O 1
ATOM 1050 N N . MET A 1 130 ? -3.619 -3.539 24.619 1.00 89.38 130 MET A N 1
ATOM 1051 C CA . MET A 1 130 ? -3.284 -4.251 23.380 1.00 89.38 130 MET A CA 1
ATOM 1052 C C . MET A 1 130 ? -3.969 -3.636 22.158 1.00 89.38 130 MET A C 1
ATOM 1054 O O . MET A 1 130 ? -3.333 -3.474 21.117 1.00 89.38 130 MET A O 1
ATOM 1058 N N . LEU A 1 131 ? -5.233 -3.222 22.292 1.00 89.50 131 LEU A N 1
ATOM 1059 C CA . LEU A 1 131 ? -5.947 -2.511 21.232 1.00 89.50 131 LEU A CA 1
ATOM 1060 C C . LEU A 1 131 ? -5.258 -1.180 20.908 1.00 89.50 131 LEU A C 1
ATOM 1062 O O . LEU A 1 131 ? -5.009 -0.896 19.739 1.00 89.50 131 LEU A O 1
ATOM 1066 N N . ARG A 1 132 ? -4.897 -0.384 21.927 1.00 92.50 132 ARG A N 1
ATOM 1067 C CA . ARG A 1 132 ? -4.179 0.890 21.732 1.00 92.50 132 ARG A CA 1
ATOM 1068 C C . ARG A 1 132 ? -2.816 0.684 21.069 1.00 92.50 132 ARG A C 1
ATOM 1070 O O . ARG A 1 132 ? -2.474 1.419 20.145 1.00 92.50 132 ARG A O 1
ATOM 1077 N N . SER A 1 133 ? -2.075 -0.340 21.496 1.00 93.75 133 SER A N 1
ATOM 1078 C CA . SER A 1 133 ? -0.796 -0.737 20.899 1.00 93.75 133 SER A CA 1
ATOM 1079 C C . SER A 1 133 ? -0.952 -1.084 19.411 1.00 93.75 133 SER A C 1
ATOM 1081 O O . SER A 1 133 ? -0.279 -0.500 18.562 1.00 93.75 133 SER A O 1
ATOM 1083 N N . GLY A 1 134 ? -1.908 -1.954 19.066 1.00 92.88 134 GLY A N 1
ATOM 1084 C CA . GLY A 1 134 ? -2.177 -2.325 17.674 1.00 92.88 134 GLY A CA 1
ATOM 1085 C C . GLY A 1 134 ? -2.688 -1.159 16.821 1.00 92.88 134 GLY A C 1
ATOM 1086 O O . GLY A 1 134 ? -2.241 -0.977 15.689 1.00 92.88 134 GLY A O 1
ATOM 1087 N N . ALA A 1 135 ? -3.568 -0.320 17.369 1.00 92.94 135 ALA A N 1
ATOM 1088 C CA . ALA A 1 135 ? -4.077 0.868 16.689 1.00 92.94 135 ALA A CA 1
ATOM 1089 C C . ALA A 1 135 ? -2.960 1.864 16.355 1.00 92.94 135 ALA A C 1
ATOM 1091 O O . ALA A 1 135 ? -2.933 2.428 15.258 1.00 92.94 135 ALA A O 1
ATOM 1092 N N . ARG A 1 136 ? -2.006 2.048 17.275 1.00 93.69 136 ARG A N 1
ATOM 1093 C CA . ARG A 1 136 ? -0.828 2.879 17.028 1.00 93.69 136 ARG A CA 1
ATOM 1094 C C . ARG A 1 136 ? 0.055 2.295 15.928 1.00 93.69 136 ARG A C 1
ATOM 1096 O O . ARG A 1 136 ? 0.517 3.059 15.085 1.00 93.69 136 ARG A O 1
ATOM 1103 N N . ALA A 1 137 ? 0.246 0.978 15.887 1.00 94.12 137 ALA A N 1
ATOM 1104 C CA . ALA A 1 137 ? 1.002 0.335 14.813 1.00 94.12 137 ALA A CA 1
ATOM 1105 C C . ALA A 1 137 ? 0.341 0.554 13.436 1.00 94.12 137 ALA A C 1
ATOM 1107 O O . ALA A 1 137 ? 1.014 0.942 12.480 1.00 94.12 137 ALA A O 1
ATOM 1108 N N . PHE A 1 138 ? -0.989 0.422 13.345 1.00 89.94 138 PHE A N 1
ATOM 1109 C CA . PHE A 1 138 ? -1.736 0.732 12.120 1.00 89.94 138 PHE A CA 1
ATOM 1110 C C . PHE A 1 138 ? -1.645 2.209 11.715 1.00 89.94 138 PHE A C 1
ATOM 1112 O O . PHE A 1 138 ? -1.456 2.507 10.536 1.00 89.94 138 PHE A O 1
ATOM 1119 N N . ALA A 1 139 ? -1.729 3.144 12.666 1.00 88.81 139 ALA A N 1
ATOM 1120 C CA . ALA A 1 139 ? -1.501 4.561 12.378 1.00 88.81 139 ALA A CA 1
ATOM 1121 C C . ALA A 1 139 ? -0.063 4.822 11.901 1.00 88.81 139 ALA A C 1
ATOM 1123 O O . ALA A 1 139 ? 0.143 5.606 10.975 1.00 88.81 139 ALA A O 1
ATOM 1124 N N . GLY A 1 140 ? 0.918 4.117 12.470 1.00 90.69 140 GLY A N 1
ATOM 1125 C CA . GLY A 1 140 ? 2.317 4.177 12.061 1.00 90.69 140 GLY A CA 1
ATOM 1126 C C . GLY A 1 140 ? 2.526 3.837 10.587 1.00 90.69 140 GLY A C 1
ATOM 1127 O O . GLY A 1 140 ? 3.355 4.462 9.927 1.00 90.69 140 GLY A O 1
ATOM 1128 N N . PHE A 1 141 ? 1.735 2.920 10.018 1.00 88.50 141 PHE A N 1
ATOM 1129 C CA . PHE A 1 141 ? 1.808 2.621 8.584 1.00 88.50 141 PHE A CA 1
ATOM 1130 C C . PHE A 1 141 ? 1.588 3.874 7.722 1.00 88.50 141 PHE A C 1
ATOM 1132 O O . PHE A 1 141 ? 2.260 4.057 6.711 1.00 88.50 141 PHE A O 1
ATOM 1139 N N . ILE A 1 142 ? 0.731 4.804 8.151 1.00 87.06 142 ILE A N 1
ATOM 1140 C CA . ILE A 1 142 ? 0.509 6.070 7.441 1.00 87.06 142 ILE A CA 1
ATOM 1141 C C . ILE A 1 142 ? 1.787 6.927 7.424 1.00 87.06 142 ILE A C 1
ATOM 1143 O O . ILE A 1 142 ? 2.065 7.573 6.412 1.00 87.06 142 ILE A O 1
ATOM 1147 N N . ALA A 1 143 ? 2.604 6.891 8.482 1.00 88.19 143 ALA A N 1
ATOM 1148 C CA . ALA A 1 143 ? 3.900 7.574 8.515 1.00 88.19 143 ALA A CA 1
ATOM 1149 C C . ALA A 1 143 ? 4.890 6.983 7.493 1.00 88.19 143 ALA A C 1
ATOM 1151 O O . ALA A 1 143 ? 5.584 7.747 6.817 1.00 88.19 143 ALA A O 1
ATOM 1152 N N . ILE A 1 144 ? 4.889 5.655 7.293 1.00 90.44 144 ILE A N 1
ATOM 1153 C CA . ILE A 1 144 ? 5.656 5.001 6.213 1.00 90.44 144 ILE A CA 1
ATOM 1154 C C . ILE A 1 144 ? 5.201 5.538 4.853 1.00 90.44 144 ILE A C 1
ATOM 1156 O O . ILE A 1 144 ? 6.026 5.946 4.037 1.00 90.44 144 ILE A O 1
ATOM 1160 N N . LEU A 1 145 ? 3.887 5.600 4.616 1.00 85.56 145 LEU A N 1
ATOM 1161 C CA . LEU A 1 145 ? 3.334 6.072 3.344 1.00 85.56 145 LEU A CA 1
ATOM 1162 C C . LEU A 1 145 ? 3.666 7.545 3.061 1.00 85.56 145 LEU A C 1
ATOM 1164 O O . LEU A 1 145 ? 3.945 7.904 1.917 1.00 85.56 145 LEU A O 1
ATOM 1168 N N . GLN A 1 146 ? 3.675 8.386 4.096 1.00 83.19 146 GLN A N 1
ATOM 1169 C CA . GLN A 1 146 ? 4.032 9.804 3.994 1.00 83.19 146 GLN A CA 1
ATOM 1170 C C . GLN A 1 146 ? 5.554 10.034 3.908 1.00 83.19 146 GLN A C 1
ATOM 1172 O O . GLN A 1 146 ? 5.990 11.085 3.431 1.00 83.19 146 GLN A O 1
ATOM 1177 N N . GLY A 1 147 ? 6.370 9.057 4.312 1.00 85.75 147 GLY A N 1
ATOM 1178 C CA . GLY A 1 147 ? 7.828 9.166 4.375 1.00 85.75 147 GLY A CA 1
ATOM 1179 C C . GLY A 1 147 ? 8.342 9.925 5.605 1.00 85.75 147 GLY A C 1
ATOM 1180 O O . GLY A 1 147 ? 9.434 10.498 5.547 1.00 85.75 147 GLY A O 1
ATOM 1181 N N . ASP A 1 148 ? 7.573 9.951 6.699 1.00 88.50 148 ASP A N 1
ATOM 1182 C CA . ASP A 1 148 ? 7.980 10.543 7.979 1.00 88.50 148 ASP A CA 1
ATOM 1183 C C . ASP A 1 148 ? 8.835 9.555 8.787 1.00 88.50 148 ASP A C 1
ATOM 1185 O O . ASP A 1 148 ? 8.376 8.875 9.703 1.00 88.50 148 ASP A O 1
ATOM 1189 N N . ILE A 1 149 ? 10.113 9.469 8.415 1.00 88.69 149 ILE A N 1
ATOM 1190 C CA . ILE A 1 149 ? 11.075 8.537 9.023 1.00 88.69 149 ILE A CA 1
ATOM 1191 C C . ILE A 1 149 ? 11.267 8.797 10.526 1.00 88.69 149 ILE A C 1
ATOM 1193 O O . ILE A 1 149 ? 11.532 7.871 11.291 1.00 88.69 149 ILE A O 1
ATOM 1197 N N . ALA A 1 150 ? 11.132 10.053 10.964 1.00 89.00 150 ALA A N 1
ATOM 1198 C CA . ALA A 1 150 ? 11.310 10.407 12.368 1.00 89.00 150 ALA A CA 1
ATOM 1199 C C . ALA A 1 150 ? 10.189 9.830 13.240 1.00 89.00 150 ALA A C 1
ATOM 1201 O O . ALA A 1 150 ? 10.462 9.373 14.353 1.00 89.00 150 ALA A O 1
ATOM 1202 N N . GLU A 1 151 ? 8.954 9.836 12.731 1.00 89.62 151 GLU A N 1
ATOM 1203 C CA . GLU A 1 151 ? 7.825 9.183 13.388 1.00 89.62 151 GLU A CA 1
ATOM 1204 C C . GLU A 1 151 ? 7.941 7.656 13.299 1.00 89.62 151 GLU A C 1
ATOM 1206 O O . GLU A 1 151 ? 7.802 6.993 14.326 1.00 89.62 151 GLU A O 1
ATOM 1211 N N . VAL A 1 152 ? 8.286 7.098 12.128 1.00 92.12 152 VAL A N 1
ATOM 1212 C CA . VAL A 1 152 ? 8.429 5.640 11.909 1.00 92.12 152 VAL A CA 1
ATOM 1213 C C . VAL A 1 152 ? 9.308 4.981 12.978 1.00 92.12 152 VAL A C 1
ATOM 1215 O O . VAL A 1 152 ? 8.850 4.061 13.656 1.00 92.12 152 VAL A O 1
ATOM 1218 N N . HIS A 1 153 ? 10.505 5.521 13.233 1.00 89.31 153 HIS A N 1
ATOM 1219 C CA . HIS A 1 153 ? 11.440 4.956 14.216 1.00 89.31 153 HIS A CA 1
ATOM 1220 C C . HIS A 1 153 ? 10.933 4.990 15.672 1.00 89.31 153 HIS A C 1
ATOM 1222 O O . HIS A 1 153 ? 11.499 4.334 16.552 1.00 89.31 153 HIS A O 1
ATOM 1228 N N . GLN A 1 154 ? 9.889 5.769 15.967 1.00 92.31 154 GLN A N 1
ATOM 1229 C CA . GLN A 1 154 ? 9.312 5.883 17.308 1.00 92.31 154 GLN A CA 1
ATOM 1230 C C . GLN A 1 154 ? 8.097 4.976 17.513 1.00 92.31 154 GLN A C 1
ATOM 1232 O O . GLN A 1 154 ? 7.770 4.673 18.664 1.00 92.31 154 GLN A O 1
ATOM 1237 N N . VAL A 1 155 ? 7.445 4.521 16.436 1.00 94.00 155 VAL A N 1
ATOM 1238 C CA . VAL A 1 155 ? 6.177 3.777 16.503 1.00 94.00 155 VAL A CA 1
ATOM 1239 C C . VAL A 1 155 ? 6.311 2.522 17.357 1.00 94.00 155 VAL A C 1
ATOM 1241 O O . VAL A 1 155 ? 5.531 2.367 18.293 1.00 94.00 155 VAL A O 1
ATOM 1244 N N . ILE A 1 156 ? 7.307 1.664 17.102 1.00 94.62 156 ILE A N 1
ATOM 1245 C CA . ILE A 1 156 ? 7.496 0.416 17.865 1.00 94.62 156 ILE A CA 1
ATOM 1246 C C . ILE A 1 156 ? 7.671 0.704 19.356 1.00 94.62 156 ILE A C 1
ATOM 1248 O O . ILE A 1 156 ? 6.973 0.123 20.183 1.00 94.62 156 ILE A O 1
ATOM 1252 N N . SER A 1 157 ? 8.548 1.648 19.708 1.00 93.69 157 SER A N 1
ATOM 1253 C CA . SER A 1 157 ? 8.811 1.990 21.113 1.00 93.69 157 SER A CA 1
ATOM 1254 C C . SER A 1 157 ? 7.547 2.483 21.823 1.00 93.69 157 SER A C 1
ATOM 1256 O O . SER A 1 157 ? 7.294 2.098 22.963 1.00 93.69 157 SER A O 1
ATOM 1258 N N . ARG A 1 158 ? 6.721 3.290 21.141 1.00 93.25 158 ARG A N 1
ATOM 1259 C CA . ARG A 1 158 ? 5.430 3.745 21.671 1.00 93.25 158 ARG A CA 1
ATOM 1260 C C . ARG A 1 158 ? 4.455 2.573 21.815 1.00 93.25 158 ARG A C 1
ATOM 1262 O O . ARG A 1 158 ? 3.983 2.338 22.916 1.00 93.25 158 ARG A O 1
ATOM 1269 N N . CYS A 1 159 ? 4.266 1.759 20.772 1.00 94.44 159 CYS A N 1
ATOM 1270 C CA . CYS A 1 159 ? 3.378 0.588 20.813 1.00 94.44 159 CYS A CA 1
ATOM 1271 C C . CYS A 1 159 ? 3.702 -0.347 21.986 1.00 94.44 159 CYS A C 1
ATOM 1273 O O . CYS A 1 159 ? 2.793 -0.840 22.658 1.00 94.44 159 CYS A O 1
ATOM 1275 N N . LEU A 1 160 ? 4.990 -0.581 22.246 1.00 93.69 160 LEU A N 1
ATOM 1276 C CA . LEU A 1 160 ? 5.441 -1.405 23.362 1.00 93.69 160 LEU A CA 1
ATOM 1277 C C . LEU A 1 160 ? 5.162 -0.744 24.719 1.00 93.69 160 LEU A C 1
ATOM 1279 O O . LEU A 1 160 ? 4.696 -1.423 25.632 1.00 93.69 160 LEU A O 1
ATOM 1283 N N . ALA A 1 161 ? 5.365 0.570 24.837 1.00 91.31 161 ALA A N 1
ATOM 1284 C CA . ALA A 1 161 ? 5.011 1.324 26.037 1.00 91.31 161 ALA A CA 1
ATOM 1285 C C . ALA A 1 161 ? 3.495 1.301 26.309 1.00 91.31 161 ALA A C 1
ATOM 1287 O O . ALA A 1 161 ? 3.087 1.042 27.439 1.00 91.31 161 ALA A O 1
ATOM 1288 N N . GLU A 1 162 ? 2.649 1.487 25.285 1.00 89.50 162 GLU A N 1
ATOM 1289 C CA . GLU A 1 162 ? 1.192 1.346 25.422 1.00 89.50 162 GLU A CA 1
ATOM 1290 C C . GLU A 1 162 ? 0.792 -0.045 25.910 1.00 89.50 162 GLU A C 1
ATOM 1292 O O . GLU A 1 162 ? -0.084 -0.166 26.764 1.00 89.50 162 GLU A O 1
ATOM 1297 N N . GLY A 1 163 ? 1.438 -1.083 25.375 1.00 87.12 163 GLY A N 1
ATOM 1298 C CA . GLY A 1 163 ? 1.209 -2.472 25.757 1.00 87.12 163 GLY A CA 1
ATOM 1299 C C . GLY A 1 163 ? 1.823 -2.869 27.103 1.00 87.12 163 GLY A C 1
ATOM 1300 O O . GLY A 1 163 ? 1.705 -4.027 27.488 1.00 87.12 163 GLY A O 1
ATOM 1301 N N . SER A 1 164 ? 2.468 -1.940 27.821 1.00 87.88 164 SER A N 1
ATOM 1302 C CA . SER A 1 164 ? 3.189 -2.207 29.076 1.00 87.88 164 SER A CA 1
ATOM 1303 C C . SER A 1 164 ? 4.272 -3.291 28.948 1.00 87.88 164 SER A C 1
ATOM 1305 O O . SER A 1 164 ? 4.547 -4.026 29.897 1.00 87.88 164 SER A O 1
ATOM 1307 N N . PHE A 1 165 ? 4.896 -3.400 27.772 1.00 90.81 165 PHE A N 1
ATOM 1308 C CA . PHE A 1 165 ? 6.036 -4.285 27.549 1.00 90.81 165 PHE A CA 1
ATOM 1309 C C . PHE A 1 165 ? 7.325 -3.682 28.123 1.00 90.81 165 PHE A C 1
ATOM 1311 O O . PHE A 1 165 ? 7.453 -2.467 28.280 1.00 90.81 165 PHE A O 1
ATOM 1318 N N . ALA A 1 166 ? 8.302 -4.545 28.412 1.00 90.31 166 ALA A N 1
ATOM 1319 C CA . ALA A 1 166 ? 9.612 -4.128 28.900 1.00 90.31 166 ALA A CA 1
ATOM 1320 C C . ALA A 1 166 ? 10.297 -3.171 27.893 1.00 90.31 166 ALA A C 1
ATOM 1322 O O . ALA A 1 166 ? 10.352 -3.505 26.704 1.00 90.31 166 ALA A O 1
ATOM 1323 N N . PRO A 1 167 ? 10.836 -2.009 28.319 1.00 88.06 167 PRO A N 1
ATOM 1324 C CA . PRO A 1 167 ? 11.494 -1.053 27.420 1.00 88.06 167 PRO A CA 1
ATOM 1325 C C . PRO A 1 167 ? 12.635 -1.661 26.592 1.00 88.06 167 PRO A C 1
ATOM 1327 O O . PRO A 1 167 ? 12.891 -1.244 25.462 1.00 88.06 167 PRO A O 1
ATOM 1330 N N . GLU A 1 168 ? 13.304 -2.679 27.133 1.00 92.44 168 GLU A N 1
ATOM 1331 C CA . GLU A 1 168 ? 14.408 -3.395 26.498 1.00 92.44 168 GLU A CA 1
ATOM 1332 C C . GLU A 1 168 ? 13.954 -4.195 25.270 1.00 92.44 168 GLU A C 1
ATOM 1334 O O . GLU A 1 168 ? 14.758 -4.410 24.361 1.00 92.44 168 GLU A O 1
ATOM 1339 N N . LEU A 1 169 ? 12.671 -4.576 25.190 1.00 92.06 169 LEU A N 1
ATOM 1340 C CA . LEU A 1 169 ? 12.117 -5.308 24.048 1.00 92.06 169 LEU A CA 1
ATOM 1341 C C . LEU A 1 169 ? 12.228 -4.496 22.752 1.00 92.06 169 LEU A C 1
ATOM 1343 O O . LEU A 1 169 ? 12.502 -5.063 21.699 1.00 92.06 169 LEU A O 1
ATOM 1347 N N . ALA A 1 170 ? 12.096 -3.167 22.821 1.00 89.75 170 ALA A N 1
ATOM 1348 C CA . ALA A 1 170 ? 12.279 -2.304 21.655 1.00 89.75 170 ALA A CA 1
ATOM 1349 C C . ALA A 1 170 ? 13.706 -2.398 21.092 1.00 89.75 170 ALA A C 1
ATOM 1351 O O . ALA A 1 170 ? 13.906 -2.348 19.881 1.00 89.75 170 ALA A O 1
ATOM 1352 N N . THR A 1 171 ? 14.706 -2.525 21.969 1.00 90.50 171 THR A N 1
ATOM 1353 C CA . THR A 1 171 ? 16.103 -2.727 21.566 1.00 90.50 171 THR A CA 1
ATOM 1354 C C . THR A 1 171 ? 16.314 -4.142 21.047 1.00 90.50 171 THR A C 1
ATOM 1356 O O . THR A 1 171 ? 16.874 -4.299 19.967 1.00 90.50 171 THR A O 1
ATOM 1359 N N . ALA A 1 172 ? 15.787 -5.151 21.742 1.00 92.06 172 ALA A N 1
ATOM 1360 C CA . ALA A 1 172 ? 15.885 -6.543 21.315 1.00 92.06 172 ALA A CA 1
ATOM 1361 C C . ALA A 1 172 ? 15.298 -6.761 19.908 1.00 92.06 172 ALA A C 1
ATOM 1363 O O . ALA A 1 172 ? 15.941 -7.393 19.079 1.00 92.06 172 ALA A O 1
ATOM 1364 N N . LEU A 1 173 ? 14.147 -6.152 19.596 1.00 90.69 173 LEU A N 1
ATOM 1365 C CA . LEU A 1 173 ? 13.509 -6.225 18.271 1.00 90.69 173 LEU A CA 1
ATOM 1366 C C . LEU A 1 173 ? 14.260 -5.476 17.160 1.00 90.69 173 LEU A C 1
ATOM 1368 O O . LEU A 1 173 ? 14.024 -5.713 15.970 1.00 90.69 173 LEU A O 1
ATOM 1372 N N . ARG A 1 174 ? 15.150 -4.542 17.513 1.00 86.94 174 ARG A N 1
ATOM 1373 C CA . ARG A 1 174 ? 16.064 -3.938 16.534 1.00 86.94 174 ARG A CA 1
ATOM 1374 C C . ARG A 1 174 ? 17.182 -4.905 16.165 1.00 86.94 174 ARG A C 1
ATOM 1376 O O . ARG A 1 174 ? 17.498 -5.024 14.981 1.00 86.94 174 ARG A O 1
ATOM 1383 N N . ASP A 1 175 ? 17.737 -5.590 17.159 1.00 89.50 175 ASP A N 1
ATOM 1384 C CA . ASP A 1 175 ? 18.855 -6.515 16.976 1.00 89.50 175 ASP A CA 1
ATOM 1385 C C . ASP A 1 175 ? 18.393 -7.812 16.296 1.00 89.50 175 ASP A C 1
ATOM 1387 O O . ASP A 1 175 ? 18.940 -8.212 15.263 1.00 89.50 175 ASP A O 1
ATOM 1391 N N . ASP A 1 176 ? 17.326 -8.414 16.820 1.00 92.25 176 ASP A N 1
ATOM 1392 C CA . ASP A 1 176 ? 16.665 -9.583 16.255 1.00 92.25 176 ASP A CA 1
ATOM 1393 C C . ASP A 1 176 ? 15.156 -9.317 16.091 1.00 92.25 176 ASP A C 1
ATOM 1395 O O . ASP A 1 176 ? 14.372 -9.456 17.035 1.00 92.25 176 ASP A O 1
ATOM 1399 N N . PRO A 1 177 ? 14.719 -8.936 14.875 1.00 89.94 177 PRO A N 1
ATOM 1400 C CA . PRO A 1 177 ? 13.322 -8.614 14.607 1.00 89.94 177 PRO A CA 1
ATOM 1401 C C . PRO A 1 177 ? 12.403 -9.845 14.606 1.00 89.94 177 PRO A C 1
ATOM 1403 O O . PRO A 1 177 ? 11.207 -9.694 14.384 1.00 89.94 177 PRO A O 1
ATOM 1406 N N . CYS A 1 178 ? 12.943 -11.053 14.800 1.00 86.19 178 CYS A N 1
ATOM 1407 C CA . CYS A 1 178 ? 12.193 -12.308 14.827 1.00 86.19 178 CYS A CA 1
ATOM 1408 C C . CYS A 1 178 ? 12.020 -12.878 16.247 1.00 86.19 178 CYS A C 1
ATOM 1410 O O . CYS A 1 178 ? 11.511 -13.991 16.385 1.00 86.19 178 CYS A O 1
ATOM 1412 N N . ILE A 1 179 ? 12.446 -12.158 17.294 1.00 91.25 179 ILE A N 1
ATOM 1413 C CA . ILE A 1 179 ? 12.235 -12.585 18.684 1.00 91.25 179 ILE A CA 1
ATOM 1414 C C . ILE A 1 179 ? 10.736 -12.697 18.966 1.00 91.25 179 ILE A C 1
ATOM 1416 O O . ILE A 1 179 ? 9.980 -11.757 18.731 1.00 91.25 179 ILE A O 1
ATOM 1420 N N . ASP A 1 180 ? 10.320 -13.833 19.528 1.00 88.50 180 ASP A N 1
ATOM 1421 C CA . ASP A 1 180 ? 8.935 -14.034 19.943 1.00 88.50 180 ASP A CA 1
ATOM 1422 C C . ASP A 1 180 ? 8.557 -13.114 21.114 1.00 88.50 180 ASP A C 1
ATOM 1424 O O . ASP A 1 180 ? 9.307 -12.932 22.077 1.00 88.50 180 ASP A O 1
ATOM 1428 N N . HIS A 1 181 ? 7.363 -12.535 21.031 1.00 91.38 181 HIS A N 1
ATOM 1429 C CA . HIS A 1 181 ? 6.834 -11.615 22.025 1.00 91.38 181 HIS A CA 1
ATOM 1430 C C . HIS A 1 181 ? 5.308 -11.545 21.998 1.00 91.38 181 HIS A C 1
ATOM 1432 O O . HIS A 1 181 ? 4.655 -11.763 20.976 1.00 91.38 181 HIS A O 1
ATOM 1438 N N . GLY A 1 182 ? 4.735 -11.109 23.122 1.00 90.56 182 GLY A N 1
ATOM 1439 C CA . GLY A 1 182 ? 3.287 -10.983 23.304 1.00 90.56 182 GLY A CA 1
ATOM 1440 C C . GLY A 1 182 ? 2.624 -9.772 22.636 1.00 90.56 182 GLY A C 1
ATOM 1441 O O . GLY A 1 182 ? 1.411 -9.634 22.759 1.00 90.56 182 GLY A O 1
ATOM 1442 N N . ALA A 1 183 ? 3.371 -8.878 21.971 1.00 92.56 183 ALA A N 1
ATOM 1443 C CA . ALA A 1 183 ? 2.767 -7.718 21.305 1.00 92.56 183 ALA A CA 1
ATOM 1444 C C . ALA A 1 183 ? 1.815 -8.129 20.154 1.00 92.56 183 ALA A C 1
ATOM 1446 O O . ALA A 1 183 ? 2.039 -9.183 19.539 1.00 92.56 183 ALA A O 1
ATOM 1447 N N . PRO A 1 184 ? 0.775 -7.316 19.856 1.00 92.62 184 PRO A N 1
ATOM 1448 C CA . PRO A 1 184 ? -0.211 -7.616 18.815 1.00 92.62 184 PRO A CA 1
ATOM 1449 C C . PRO A 1 184 ? 0.419 -7.811 17.432 1.00 92.62 184 PRO A C 1
ATOM 1451 O O . PRO A 1 184 ? 1.375 -7.115 17.099 1.00 92.62 184 PRO A O 1
ATOM 1454 N N . GLY A 1 185 ? -0.182 -8.651 16.579 1.00 93.44 185 GLY A N 1
ATOM 1455 C CA . GLY A 1 185 ? 0.311 -8.897 15.211 1.00 93.44 185 GLY A CA 1
ATOM 1456 C C . GLY A 1 185 ? 0.444 -7.634 14.344 1.00 93.44 185 GLY A C 1
ATOM 1457 O O . GLY A 1 185 ? 1.290 -7.579 13.457 1.00 93.44 185 GLY A O 1
ATOM 1458 N N . ALA A 1 186 ? -0.314 -6.572 14.644 1.00 93.94 186 ALA A N 1
ATOM 1459 C CA . ALA A 1 186 ? -0.167 -5.269 13.990 1.00 93.94 186 ALA A CA 1
ATOM 1460 C C . ALA A 1 186 ? 1.209 -4.618 14.233 1.00 93.94 186 ALA A C 1
ATOM 1462 O O . ALA A 1 186 ? 1.713 -3.920 13.355 1.00 93.94 186 ALA A O 1
ATOM 1463 N N . VAL A 1 187 ? 1.833 -4.864 15.392 1.00 95.19 187 VAL A N 1
ATOM 1464 C CA . VAL A 1 187 ? 3.191 -4.393 15.710 1.00 95.19 187 VAL A CA 1
ATOM 1465 C C . VAL A 1 187 ? 4.215 -5.104 14.825 1.00 95.19 187 VAL A C 1
ATOM 1467 O O . VAL A 1 187 ? 5.084 -4.446 14.256 1.00 95.19 187 VAL A O 1
ATOM 1470 N N . ASP A 1 188 ? 4.068 -6.419 14.638 1.00 95.75 188 ASP A N 1
ATOM 1471 C CA . ASP A 1 188 ? 4.925 -7.208 13.745 1.00 95.75 188 ASP A CA 1
ATOM 1472 C C . ASP A 1 188 ? 4.732 -6.819 12.277 1.00 95.75 188 ASP A C 1
ATOM 1474 O O . ASP A 1 188 ? 5.708 -6.645 11.551 1.00 95.75 188 ASP A O 1
ATOM 1478 N N . LEU A 1 189 ? 3.484 -6.612 11.841 1.00 96.00 189 LEU A N 1
ATOM 1479 C CA . LEU A 1 189 ? 3.182 -6.124 10.494 1.00 96.00 189 LEU A CA 1
ATOM 1480 C C . LEU A 1 189 ? 3.845 -4.768 10.240 1.00 96.00 189 LEU A C 1
ATOM 1482 O O . LEU A 1 189 ? 4.494 -4.585 9.210 1.00 96.00 189 LEU A O 1
ATOM 1486 N N . PHE A 1 190 ? 3.725 -3.827 11.180 1.00 95.88 190 PHE A N 1
ATOM 1487 C CA . PHE A 1 190 ? 4.403 -2.539 11.071 1.00 95.88 190 PHE A CA 1
ATOM 1488 C C . PHE A 1 190 ? 5.926 -2.710 11.011 1.00 95.88 190 PHE A C 1
ATOM 1490 O O . PHE A 1 190 ? 6.562 -2.124 10.136 1.00 95.88 190 PHE A O 1
ATOM 1497 N N . ARG A 1 191 ?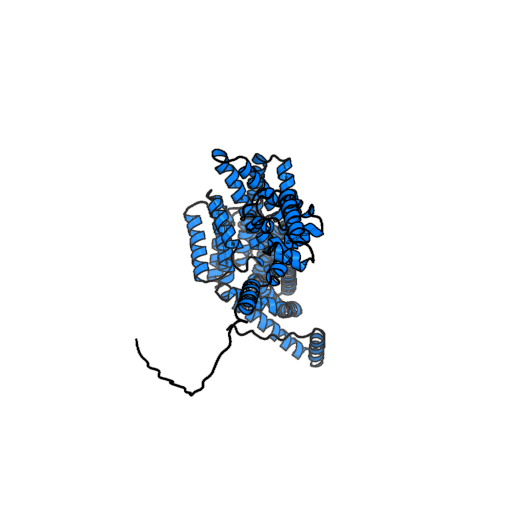 6.515 -3.545 11.879 1.00 95.94 191 ARG A N 1
ATOM 1498 C CA . ARG A 1 191 ? 7.962 -3.806 11.876 1.00 95.94 191 ARG A CA 1
ATOM 1499 C C . ARG A 1 191 ? 8.431 -4.402 10.550 1.00 95.94 191 ARG A C 1
ATOM 1501 O O . ARG A 1 191 ? 9.467 -3.998 10.030 1.00 95.94 191 ARG A O 1
ATOM 1508 N N . ALA A 1 192 ? 7.673 -5.337 9.986 1.00 97.38 192 ALA A N 1
ATOM 1509 C CA . ALA A 1 192 ? 7.974 -5.935 8.694 1.00 97.38 192 ALA A CA 1
ATOM 1510 C C . ALA A 1 192 ? 7.905 -4.903 7.555 1.00 97.38 192 ALA A C 1
ATOM 1512 O O . ALA A 1 192 ? 8.786 -4.877 6.696 1.00 97.38 192 ALA A O 1
ATOM 1513 N N . LEU A 1 193 ? 6.904 -4.014 7.575 1.00 96.56 193 LEU A N 1
ATOM 1514 C CA . LEU A 1 193 ? 6.763 -2.920 6.608 1.00 96.56 193 LEU A CA 1
ATOM 1515 C C . LEU A 1 193 ? 7.874 -1.873 6.735 1.00 96.56 193 LEU A C 1
ATOM 1517 O O . LEU A 1 193 ? 8.351 -1.393 5.712 1.00 96.56 193 LEU A O 1
ATOM 1521 N N . GLU A 1 194 ? 8.300 -1.530 7.951 1.00 96.06 194 GLU A N 1
ATOM 1522 C CA . GLU A 1 194 ? 9.457 -0.661 8.197 1.00 96.06 194 GLU A CA 1
ATOM 1523 C C . GLU A 1 194 ? 10.725 -1.292 7.607 1.00 96.06 194 GLU A C 1
ATOM 1525 O O . GLU A 1 194 ? 11.370 -0.695 6.744 1.00 96.06 194 GLU A O 1
ATOM 1530 N N . LEU A 1 195 ? 11.019 -2.544 7.972 1.00 96.50 195 LEU A N 1
ATOM 1531 C CA . LEU A 1 195 ? 12.174 -3.270 7.445 1.00 96.50 195 LEU A CA 1
ATOM 1532 C C . LEU A 1 195 ? 12.151 -3.337 5.913 1.00 96.50 195 LEU A C 1
ATOM 1534 O O . LEU A 1 195 ? 13.172 -3.119 5.270 1.00 96.50 195 LEU A O 1
ATOM 1538 N N . PHE A 1 196 ? 10.992 -3.598 5.309 1.00 97.38 196 PHE A N 1
ATOM 1539 C CA . PHE A 1 196 ? 10.864 -3.711 3.860 1.00 97.38 196 PHE A CA 1
ATOM 1540 C C . PHE A 1 196 ? 10.949 -2.351 3.149 1.00 97.38 196 PHE A C 1
ATOM 1542 O O . PHE A 1 196 ? 11.795 -2.150 2.281 1.00 97.38 196 PHE A O 1
ATOM 1549 N N . LEU A 1 197 ? 10.071 -1.408 3.490 1.00 95.62 197 LEU A N 1
ATOM 1550 C CA . LEU A 1 197 ? 9.865 -0.178 2.719 1.00 95.62 197 LEU A CA 1
ATOM 1551 C C . LEU A 1 197 ? 10.800 0.965 3.129 1.00 95.62 197 LEU A C 1
ATOM 1553 O O . LEU A 1 197 ? 10.986 1.892 2.335 1.00 95.62 197 LEU A O 1
ATOM 1557 N N . VAL A 1 198 ? 11.373 0.911 4.335 1.00 95.06 198 VAL A N 1
ATOM 1558 C CA . VAL A 1 198 ? 12.247 1.956 4.890 1.00 95.06 198 VAL A CA 1
ATOM 1559 C C . VAL A 1 198 ? 13.687 1.485 5.016 1.00 95.06 198 VAL A C 1
ATOM 1561 O O . VAL A 1 198 ? 14.573 2.216 4.597 1.00 95.06 198 VAL A O 1
ATOM 1564 N N . ASP A 1 199 ? 13.940 0.283 5.526 1.00 94.19 199 ASP A N 1
ATOM 1565 C CA . ASP A 1 199 ? 15.322 -0.185 5.723 1.00 94.19 199 ASP A CA 1
ATOM 1566 C C . ASP A 1 199 ? 15.854 -0.998 4.531 1.00 94.19 199 ASP A C 1
ATOM 1568 O O . ASP A 1 199 ? 17.064 -1.195 4.399 1.00 94.19 199 ASP A O 1
ATOM 1572 N N . ASN A 1 200 ? 14.960 -1.447 3.639 1.00 95.94 200 ASN A N 1
ATOM 1573 C CA . ASN A 1 200 ? 15.256 -2.379 2.549 1.00 95.94 200 ASN A CA 1
ATOM 1574 C C . ASN A 1 200 ? 15.976 -3.655 3.039 1.00 95.94 200 ASN A C 1
ATOM 1576 O O . ASN A 1 200 ? 16.952 -4.117 2.442 1.00 95.94 200 ASN A O 1
ATOM 1580 N N . ASP A 1 201 ? 15.492 -4.208 4.149 1.00 95.88 201 ASP A N 1
ATOM 1581 C CA . ASP A 1 201 ? 16.064 -5.346 4.855 1.00 95.88 201 ASP A CA 1
ATOM 1582 C C . ASP A 1 201 ? 15.294 -6.649 4.542 1.00 95.88 201 ASP A C 1
ATOM 1584 O O . ASP A 1 201 ? 14.092 -6.753 4.833 1.00 95.88 201 ASP A O 1
ATOM 1588 N N . PRO A 1 202 ? 15.963 -7.690 4.004 1.00 96.25 202 PRO A N 1
ATOM 1589 C CA . PRO A 1 202 ? 15.329 -8.965 3.665 1.00 96.25 202 PRO A CA 1
ATOM 1590 C C . PRO A 1 202 ? 14.812 -9.747 4.879 1.00 96.25 202 PRO A C 1
ATOM 1592 O O . PRO A 1 202 ? 13.984 -10.644 4.717 1.00 96.25 202 PRO A O 1
ATOM 1595 N N . ARG A 1 203 ? 15.234 -9.410 6.108 1.00 95.56 203 ARG A N 1
ATOM 1596 C CA . ARG A 1 203 ? 14.664 -9.995 7.333 1.00 95.56 203 ARG A CA 1
ATOM 1597 C C . ARG A 1 203 ? 13.160 -9.731 7.452 1.00 95.56 203 ARG A C 1
ATOM 1599 O O . ARG A 1 203 ? 12.482 -10.516 8.111 1.00 95.56 203 ARG A O 1
ATOM 1606 N N . SER A 1 204 ? 12.637 -8.697 6.780 1.00 97.12 204 SER A N 1
ATOM 1607 C CA . SER A 1 204 ? 11.200 -8.398 6.682 1.00 97.12 204 SER A CA 1
ATOM 1608 C C . SER A 1 204 ? 10.348 -9.606 6.283 1.00 97.12 204 SER A C 1
ATOM 1610 O O . SER A 1 204 ? 9.278 -9.786 6.858 1.00 97.12 204 SER A O 1
ATOM 1612 N N . VAL A 1 205 ? 10.832 -10.470 5.378 1.00 97.00 205 VAL A N 1
ATOM 1613 C CA . VAL A 1 205 ? 10.114 -11.675 4.915 1.00 97.00 205 VAL A CA 1
ATOM 1614 C C . VAL A 1 205 ? 9.710 -12.557 6.098 1.00 97.00 205 VAL A C 1
ATOM 1616 O O . VAL A 1 205 ? 8.535 -12.868 6.263 1.00 97.00 205 VAL A O 1
ATOM 1619 N N . ARG A 1 206 ? 10.650 -12.870 6.998 1.00 95.25 206 ARG A N 1
ATOM 1620 C CA . ARG A 1 206 ? 10.350 -13.690 8.183 1.00 95.25 206 ARG A CA 1
ATOM 1621 C C . ARG A 1 206 ? 9.406 -12.985 9.151 1.00 95.25 206 ARG A C 1
ATOM 1623 O O . ARG A 1 206 ? 8.522 -13.614 9.718 1.00 95.25 206 ARG A O 1
ATOM 1630 N N . VAL A 1 207 ? 9.560 -11.673 9.341 1.00 97.19 207 VAL A N 1
ATOM 1631 C CA . VAL A 1 207 ? 8.684 -10.905 10.246 1.00 97.19 207 VAL A CA 1
ATOM 1632 C C . VAL A 1 207 ? 7.242 -10.882 9.727 1.00 97.19 207 VAL A C 1
ATOM 1634 O O . VAL A 1 207 ? 6.311 -11.039 10.514 1.00 97.19 207 VAL A O 1
ATOM 1637 N N . PHE A 1 208 ? 7.035 -10.784 8.408 1.00 97.69 208 PHE A N 1
ATOM 1638 C CA . PHE A 1 208 ? 5.702 -10.929 7.821 1.00 97.69 208 PHE A CA 1
ATOM 1639 C C . PHE A 1 208 ? 5.097 -12.321 8.075 1.00 97.69 208 PHE A C 1
ATOM 1641 O O . PHE A 1 208 ? 3.899 -12.419 8.337 1.00 97.69 208 PHE A O 1
ATOM 1648 N N . GLU A 1 209 ? 5.888 -13.400 8.043 1.00 94.94 209 GLU A N 1
ATOM 1649 C CA . GLU A 1 209 ? 5.401 -14.753 8.363 1.00 94.94 209 GLU A CA 1
ATOM 1650 C C . GLU A 1 209 ? 4.912 -14.863 9.816 1.00 94.94 209 GLU A C 1
ATOM 1652 O O . GLU A 1 209 ? 3.841 -15.433 10.067 1.00 94.94 209 GLU A O 1
ATOM 1657 N N . TYR A 1 210 ? 5.647 -14.273 10.766 1.00 93.56 210 TYR A N 1
ATOM 1658 C CA . TYR A 1 210 ? 5.232 -14.197 12.171 1.00 93.56 210 TYR A CA 1
ATOM 1659 C C . TYR A 1 210 ? 3.951 -13.377 12.344 1.00 93.56 210 TYR A C 1
ATOM 1661 O O . TYR A 1 210 ? 3.000 -13.851 12.971 1.00 93.56 210 TYR A O 1
ATOM 1669 N N . ALA A 1 211 ? 3.898 -12.182 11.749 1.00 96.00 211 ALA A N 1
ATOM 1670 C CA . ALA A 1 211 ? 2.723 -11.315 11.792 1.00 96.00 211 ALA A CA 1
ATOM 1671 C C . ALA A 1 211 ? 1.478 -12.032 11.245 1.00 96.00 211 ALA A C 1
ATOM 1673 O O . ALA A 1 211 ? 0.426 -12.029 11.887 1.00 96.00 211 ALA A O 1
ATOM 1674 N N . ARG A 1 212 ? 1.614 -12.720 10.102 1.00 95.44 212 ARG A N 1
ATOM 1675 C CA . ARG A 1 212 ? 0.529 -13.482 9.468 1.00 95.44 212 ARG A CA 1
ATOM 1676 C C . ARG A 1 212 ? 0.025 -14.578 10.400 1.00 95.44 212 ARG A C 1
ATOM 1678 O O . ARG A 1 212 ? -1.176 -14.681 10.619 1.00 95.44 212 ARG A O 1
ATOM 1685 N N . THR A 1 213 ? 0.939 -15.346 10.990 1.00 94.44 213 THR A N 1
ATOM 1686 C CA . THR A 1 213 ? 0.597 -16.438 11.914 1.00 94.44 213 THR A CA 1
ATOM 1687 C C . THR A 1 213 ? -0.173 -15.926 13.136 1.00 94.44 213 THR A C 1
ATOM 1689 O O . THR A 1 213 ? -1.116 -16.576 13.587 1.00 94.44 213 THR A O 1
ATOM 1692 N N . LYS A 1 214 ? 0.180 -14.744 13.665 1.00 94.1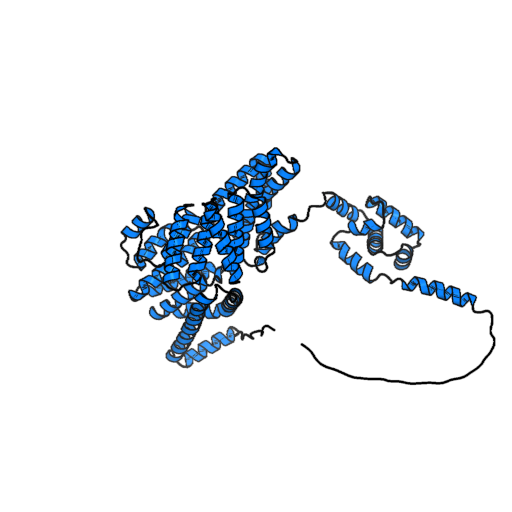2 214 LYS A N 1
ATOM 1693 C CA . LYS A 1 214 ? -0.562 -14.115 14.770 1.00 94.12 214 LYS A CA 1
ATOM 1694 C C . LYS A 1 214 ? -1.979 -13.718 14.355 1.00 94.12 214 LYS A C 1
ATOM 1696 O O . LYS A 1 214 ? -2.917 -14.063 15.066 1.00 94.12 214 LYS A O 1
ATOM 1701 N N . PHE A 1 215 ? -2.149 -13.067 13.203 1.00 92.75 215 PHE A N 1
ATOM 1702 C CA . PHE A 1 215 ? -3.484 -12.712 12.707 1.00 92.75 215 PHE A CA 1
ATOM 1703 C C . PHE A 1 215 ? -4.357 -13.943 12.435 1.00 92.75 215 PHE A C 1
ATOM 1705 O O . PHE A 1 215 ? -5.525 -13.950 12.810 1.00 92.75 215 PHE A O 1
ATOM 1712 N N . GLU A 1 216 ? -3.792 -15.010 11.866 1.00 92.88 216 GLU A N 1
ATOM 1713 C CA . GLU A 1 216 ? -4.510 -16.272 11.637 1.00 92.88 216 GLU A CA 1
ATOM 1714 C C . GLU A 1 216 ? -4.958 -16.930 12.941 1.00 92.88 216 GLU A C 1
ATOM 1716 O O . GLU A 1 216 ? -6.101 -17.374 13.050 1.00 92.88 216 GLU A O 1
ATOM 1721 N N . ARG A 1 217 ? -4.085 -16.958 13.955 1.00 93.25 217 ARG A N 1
ATOM 1722 C CA . ARG A 1 217 ? -4.426 -17.470 15.288 1.00 93.25 217 ARG A CA 1
ATOM 1723 C C . ARG A 1 217 ? -5.557 -16.667 15.930 1.00 93.25 217 ARG A C 1
ATOM 1725 O O . ARG A 1 217 ? -6.410 -17.245 16.598 1.00 93.25 217 ARG A O 1
ATOM 1732 N N . ASP A 1 218 ? -5.549 -15.355 15.729 1.00 89.75 218 ASP A N 1
ATOM 1733 C CA . ASP A 1 218 ? -6.540 -14.440 16.286 1.00 89.75 218 ASP A CA 1
ATOM 1734 C C . ASP A 1 218 ? -7.834 -14.387 15.431 1.00 89.75 218 ASP A C 1
ATOM 1736 O O . ASP A 1 218 ? -8.779 -13.686 15.790 1.00 89.75 218 ASP A O 1
ATOM 1740 N N . GLY A 1 219 ? -7.907 -15.152 14.329 1.00 89.00 219 GLY A N 1
ATOM 1741 C CA . GLY A 1 219 ? -9.077 -15.257 13.448 1.00 89.00 219 GLY A CA 1
ATOM 1742 C C . GLY A 1 219 ? -9.265 -14.085 12.479 1.00 89.00 219 GLY A C 1
ATOM 1743 O O . GLY A 1 219 ? -10.275 -14.022 11.786 1.00 89.00 219 GLY A O 1
ATOM 1744 N N . ASP A 1 220 ? -8.299 -13.173 12.400 1.00 88.06 220 ASP A N 1
ATOM 1745 C CA . ASP A 1 220 ? -8.362 -11.964 11.583 1.00 88.06 220 ASP A CA 1
ATOM 1746 C C . ASP A 1 220 ? -7.862 -12.223 10.159 1.00 88.06 220 ASP A C 1
ATOM 1748 O O . ASP A 1 220 ? -6.722 -11.922 9.786 1.00 88.06 220 ASP A O 1
ATOM 1752 N N . THR A 1 221 ? -8.742 -12.811 9.355 1.00 88.56 221 THR A N 1
ATOM 1753 C CA . THR A 1 221 ? -8.453 -13.197 7.966 1.00 88.56 221 THR A CA 1
ATOM 1754 C C . THR A 1 221 ? -8.058 -12.007 7.091 1.00 88.56 221 THR A C 1
ATOM 1756 O O . THR A 1 221 ? -7.163 -12.124 6.253 1.00 88.56 221 THR A O 1
ATOM 1759 N N . GLY A 1 222 ? -8.663 -10.841 7.326 1.00 87.81 222 GLY A N 1
ATOM 1760 C CA . GLY A 1 222 ? -8.363 -9.611 6.610 1.00 87.81 222 GLY A CA 1
ATOM 1761 C C . GLY A 1 222 ? -6.918 -9.155 6.807 1.00 87.81 222 GLY A C 1
ATOM 1762 O O . GLY A 1 222 ? -6.165 -9.018 5.840 1.00 87.81 222 GLY A O 1
ATOM 1763 N N . CYS A 1 223 ? -6.484 -8.923 8.049 1.00 89.88 223 CYS A N 1
ATOM 1764 C CA . CYS A 1 223 ? -5.097 -8.500 8.260 1.00 89.88 223 CYS A CA 1
ATOM 1765 C C . CYS A 1 223 ? -4.093 -9.624 7.984 1.00 89.88 223 CYS A C 1
ATOM 1767 O O . CYS A 1 223 ? -2.978 -9.318 7.553 1.00 89.88 223 CYS A O 1
ATOM 1769 N N . ALA A 1 224 ? -4.469 -10.898 8.148 1.00 92.81 224 ALA A N 1
ATOM 1770 C CA . ALA A 1 224 ? -3.647 -12.022 7.702 1.00 92.81 224 ALA A CA 1
ATOM 1771 C C . ALA A 1 224 ? -3.366 -11.941 6.193 1.00 92.81 224 ALA A C 1
ATOM 1773 O O . ALA A 1 224 ? -2.205 -12.022 5.787 1.00 92.81 224 ALA A O 1
ATOM 1774 N N . GLU A 1 225 ? -4.385 -11.683 5.368 1.00 92.88 225 GLU A N 1
ATOM 1775 C CA . GLU A 1 225 ? -4.211 -11.531 3.922 1.00 92.88 225 GLU A CA 1
ATOM 1776 C C . GLU A 1 225 ? -3.430 -10.263 3.560 1.00 92.88 225 GLU A C 1
ATOM 1778 O O . GLU A 1 225 ? -2.515 -10.313 2.742 1.00 92.88 225 GLU A O 1
ATOM 1783 N N . MET A 1 226 ? -3.703 -9.125 4.206 1.00 91.50 226 MET A N 1
ATOM 1784 C CA . MET A 1 226 ? -2.916 -7.899 3.994 1.00 91.50 226 MET A CA 1
ATOM 1785 C C . MET A 1 226 ? -1.422 -8.126 4.285 1.00 91.50 226 MET A C 1
ATOM 1787 O O . MET A 1 226 ? -0.542 -7.657 3.553 1.00 91.50 226 MET A O 1
ATOM 1791 N N . THR A 1 227 ? -1.141 -8.891 5.338 1.00 95.31 227 THR A N 1
ATOM 1792 C CA . THR A 1 227 ? 0.211 -9.302 5.716 1.00 95.31 227 THR A CA 1
ATOM 1793 C C . THR A 1 227 ? 0.799 -10.257 4.683 1.00 95.31 227 THR A C 1
ATOM 1795 O O . THR A 1 227 ? 1.935 -10.064 4.260 1.00 95.31 227 THR A O 1
ATOM 1798 N N . ARG A 1 228 ? 0.030 -11.246 4.213 1.00 95.69 228 ARG A N 1
ATOM 1799 C CA . ARG A 1 228 ? 0.460 -12.210 3.192 1.00 95.69 228 ARG A CA 1
ATOM 1800 C C . ARG A 1 228 ? 0.760 -11.544 1.850 1.00 95.69 228 ARG A C 1
ATOM 1802 O O . ARG A 1 228 ? 1.767 -11.861 1.227 1.00 95.69 228 ARG A O 1
ATOM 1809 N N . MET A 1 229 ? -0.054 -10.584 1.431 1.00 94.62 229 MET A N 1
ATOM 1810 C CA . MET A 1 229 ? 0.174 -9.789 0.226 1.00 94.62 229 MET A CA 1
ATOM 1811 C C . MET A 1 229 ? 1.477 -8.975 0.318 1.00 94.62 229 MET A C 1
ATOM 1813 O O . MET A 1 229 ? 2.213 -8.856 -0.664 1.00 94.62 229 MET A O 1
ATOM 1817 N N . SER A 1 230 ? 1.787 -8.452 1.509 1.00 96.00 230 SER A N 1
ATOM 1818 C CA . SER A 1 230 ? 3.040 -7.734 1.781 1.00 96.00 230 SER A CA 1
ATOM 1819 C C . SER A 1 230 ? 4.245 -8.682 1.854 1.00 96.00 230 SER A C 1
ATOM 1821 O O . SER A 1 230 ? 5.299 -8.357 1.310 1.00 96.00 230 SER A O 1
ATOM 1823 N N . LEU A 1 231 ? 4.067 -9.877 2.435 1.00 98.06 231 LEU A N 1
ATOM 1824 C CA . LEU A 1 231 ? 5.048 -10.967 2.448 1.00 98.06 231 LEU A CA 1
ATOM 1825 C C . LEU A 1 231 ? 5.487 -11.316 1.028 1.00 98.06 231 LEU A C 1
ATOM 1827 O O . LEU A 1 231 ? 6.671 -11.226 0.724 1.00 98.06 231 LEU A O 1
ATOM 1831 N N . VAL A 1 232 ? 4.541 -11.654 0.143 1.00 97.94 232 VAL A N 1
ATOM 1832 C CA . VAL A 1 232 ? 4.875 -12.023 -1.241 1.00 97.94 232 VAL A CA 1
ATOM 1833 C C . VAL A 1 232 ? 5.481 -10.852 -2.021 1.00 97.94 232 VAL A C 1
ATOM 1835 O O . VAL A 1 232 ? 6.289 -11.072 -2.920 1.00 97.94 232 VAL A O 1
ATOM 1838 N N . GLY A 1 233 ? 5.158 -9.608 -1.648 1.00 97.50 233 GLY A N 1
ATOM 1839 C CA . GLY A 1 233 ? 5.832 -8.413 -2.152 1.00 97.50 233 GLY A CA 1
ATOM 1840 C C . GLY A 1 233 ? 7.304 -8.357 -1.743 1.00 97.50 233 GLY A C 1
ATOM 1841 O O . GLY A 1 233 ? 8.167 -8.215 -2.605 1.00 97.50 233 GLY A O 1
ATOM 1842 N N . ALA A 1 234 ? 7.616 -8.536 -0.457 1.00 98.19 234 ALA A N 1
ATOM 1843 C CA . ALA A 1 234 ? 8.997 -8.605 0.021 1.00 98.19 234 ALA A CA 1
ATOM 1844 C C . ALA A 1 234 ? 9.758 -9.792 -0.602 1.00 98.19 234 ALA A C 1
ATOM 1846 O O . ALA A 1 234 ? 10.878 -9.619 -1.087 1.00 98.19 234 ALA A O 1
ATOM 1847 N N . THR A 1 235 ? 9.132 -10.972 -0.689 1.00 98.44 235 THR A N 1
ATOM 1848 C CA . THR A 1 235 ? 9.682 -12.145 -1.389 1.00 98.44 235 THR A CA 1
ATOM 1849 C C . THR A 1 235 ? 10.025 -11.809 -2.838 1.00 98.44 235 THR A C 1
ATOM 1851 O O . THR A 1 235 ? 11.128 -12.114 -3.277 1.00 98.44 235 THR A O 1
ATOM 1854 N N . ALA A 1 236 ? 9.151 -11.107 -3.568 1.00 98.25 236 ALA A N 1
ATOM 1855 C CA . ALA A 1 236 ? 9.408 -10.731 -4.958 1.00 98.25 236 ALA A CA 1
ATOM 1856 C C . ALA A 1 236 ? 10.666 -9.860 -5.132 1.00 98.25 236 ALA A C 1
ATOM 1858 O O . ALA A 1 236 ? 11.333 -9.955 -6.164 1.00 98.25 236 ALA A O 1
ATOM 1859 N N . PHE A 1 237 ? 11.008 -9.021 -4.146 1.00 97.81 237 PHE A N 1
ATOM 1860 C CA . PHE A 1 237 ? 12.223 -8.198 -4.170 1.00 97.81 237 PHE A CA 1
ATOM 1861 C C . PHE A 1 237 ? 13.487 -8.965 -3.769 1.00 97.81 237 PHE A C 1
ATOM 1863 O O . PHE A 1 237 ? 14.551 -8.712 -4.347 1.00 97.81 237 PHE A O 1
ATOM 1870 N N . TYR A 1 238 ? 13.392 -9.852 -2.778 1.00 97.19 238 TYR A N 1
ATOM 1871 C CA . TYR A 1 238 ? 14.564 -10.430 -2.113 1.00 97.19 238 TYR A CA 1
ATOM 1872 C C . TYR A 1 238 ? 14.876 -11.873 -2.506 1.00 97.19 238 TYR A C 1
ATOM 1874 O O . TYR A 1 238 ? 16.042 -12.263 -2.462 1.00 97.19 238 TYR A O 1
ATOM 1882 N N . ASP A 1 239 ? 13.878 -12.650 -2.921 1.00 96.94 239 ASP A N 1
ATOM 1883 C CA . ASP A 1 239 ? 14.030 -14.063 -3.245 1.00 96.94 239 ASP A CA 1
ATOM 1884 C C . ASP A 1 239 ? 13.787 -14.325 -4.738 1.00 96.94 239 ASP A C 1
ATOM 1886 O O . ASP A 1 239 ? 12.681 -14.213 -5.263 1.00 96.94 239 ASP A O 1
ATOM 1890 N N . THR A 1 240 ? 14.861 -14.688 -5.439 1.00 96.12 240 THR A N 1
ATOM 1891 C CA . THR A 1 240 ? 14.829 -15.014 -6.876 1.00 96.12 240 THR A CA 1
ATOM 1892 C C . THR A 1 240 ? 14.799 -16.519 -7.149 1.00 96.12 240 THR A C 1
ATOM 1894 O O . THR A 1 240 ? 14.874 -16.929 -8.312 1.00 96.12 240 THR A O 1
ATOM 1897 N N . SER A 1 241 ? 14.683 -17.338 -6.100 1.00 97.31 241 SER A N 1
ATOM 1898 C CA . SER A 1 241 ? 14.595 -18.793 -6.191 1.00 97.31 241 SER A CA 1
ATOM 1899 C C . SER A 1 241 ? 13.276 -19.265 -6.819 1.00 97.31 241 SER A C 1
ATOM 1901 O O . SER A 1 241 ? 12.327 -18.499 -7.028 1.00 97.31 241 SER A O 1
ATOM 1903 N N . ASP A 1 242 ? 13.218 -20.554 -7.156 1.00 97.50 242 ASP A N 1
ATOM 1904 C CA . ASP A 1 242 ? 11.976 -21.208 -7.581 1.00 97.50 242 ASP A CA 1
ATOM 1905 C C . ASP A 1 242 ? 10.971 -21.349 -6.435 1.00 97.50 242 ASP A C 1
ATOM 1907 O O . ASP A 1 242 ? 9.772 -21.254 -6.680 1.00 97.50 242 ASP A O 1
ATOM 1911 N N . GLU A 1 243 ? 11.441 -21.483 -5.193 1.00 97.12 243 GLU A N 1
ATOM 1912 C CA . GLU A 1 243 ? 10.591 -21.533 -3.999 1.00 97.12 243 GLU A CA 1
ATOM 1913 C C . GLU A 1 243 ? 9.873 -20.193 -3.781 1.00 97.12 243 GLU A C 1
ATOM 1915 O O . GLU A 1 243 ? 8.650 -20.166 -3.633 1.00 97.12 243 GLU A O 1
ATOM 1920 N N . GLY A 1 244 ? 10.602 -19.075 -3.870 1.00 97.00 244 GLY A N 1
ATOM 1921 C CA . GLY A 1 244 ? 10.026 -17.734 -3.768 1.00 97.00 244 GLY A CA 1
ATOM 1922 C C . GLY A 1 244 ? 9.004 -17.440 -4.868 1.00 97.00 244 GLY A C 1
ATOM 1923 O O . GLY A 1 244 ? 7.923 -16.916 -4.594 1.00 97.00 244 GLY A O 1
ATOM 1924 N N . LEU A 1 245 ? 9.291 -17.835 -6.116 1.00 97.88 245 LEU A N 1
ATOM 1925 C CA . LEU A 1 245 ? 8.324 -17.701 -7.211 1.00 97.88 245 LEU A CA 1
ATOM 1926 C C . LEU A 1 245 ? 7.081 -18.571 -6.977 1.00 97.88 245 LEU A C 1
ATOM 1928 O O . LEU A 1 245 ? 5.966 -18.087 -7.163 1.00 97.88 245 LEU A O 1
ATOM 1932 N N . HIS A 1 246 ? 7.260 -19.816 -6.531 1.00 98.00 246 HIS A N 1
ATOM 1933 C CA . HIS A 1 246 ? 6.150 -20.716 -6.238 1.00 98.00 246 HIS A CA 1
ATOM 1934 C C . HIS A 1 246 ? 5.239 -20.169 -5.132 1.00 98.00 246 HIS A C 1
ATOM 1936 O O . HIS A 1 246 ? 4.018 -20.292 -5.237 1.00 98.00 246 HIS A O 1
ATOM 1942 N N . LEU A 1 247 ? 5.800 -19.518 -4.106 1.00 97.50 247 LEU A N 1
ATOM 1943 C CA . LEU A 1 247 ? 5.024 -18.851 -3.057 1.00 97.50 247 LEU A CA 1
ATOM 1944 C C . LEU A 1 247 ? 4.130 -17.738 -3.632 1.00 97.50 247 LEU A C 1
ATOM 1946 O O . LEU A 1 247 ? 2.943 -17.668 -3.304 1.00 97.50 247 LEU A O 1
ATOM 1950 N N . ILE A 1 248 ? 4.680 -16.901 -4.516 1.00 98.38 248 ILE A N 1
ATOM 1951 C CA . ILE A 1 248 ? 3.957 -15.796 -5.166 1.00 98.38 248 ILE A CA 1
ATOM 1952 C C . ILE A 1 248 ? 2.867 -16.333 -6.106 1.00 98.38 248 ILE A C 1
ATOM 1954 O O . ILE A 1 248 ? 1.733 -15.858 -6.080 1.00 98.38 248 ILE A O 1
ATOM 1958 N N . GLU A 1 249 ? 3.184 -17.340 -6.922 1.00 98.06 249 GLU A N 1
ATOM 1959 C CA . GLU A 1 249 ? 2.231 -17.961 -7.849 1.00 98.06 249 GLU A CA 1
ATOM 1960 C C . GLU A 1 249 ? 1.099 -18.681 -7.107 1.00 98.06 249 GLU A C 1
ATOM 1962 O O . GLU A 1 249 ? -0.063 -18.563 -7.499 1.00 98.06 249 GLU A O 1
ATOM 1967 N N . SER A 1 250 ? 1.414 -19.372 -6.009 1.00 97.62 250 SER A N 1
ATOM 1968 C CA . SER A 1 250 ? 0.422 -20.059 -5.176 1.00 97.62 250 SER A CA 1
ATOM 1969 C C . SER A 1 250 ? -0.513 -19.074 -4.481 1.00 97.62 250 SER A C 1
ATOM 1971 O O . SER A 1 250 ? -1.723 -19.288 -4.472 1.00 97.62 250 SER A O 1
ATOM 1973 N N . HIS A 1 251 ? 0.022 -17.963 -3.957 1.00 97.00 251 HIS A N 1
ATOM 1974 C CA . HIS A 1 251 ? -0.795 -16.864 -3.433 1.00 97.00 251 HIS A CA 1
ATOM 1975 C C . HIS A 1 251 ? -1.728 -16.304 -4.509 1.00 97.00 251 HIS A C 1
ATOM 1977 O O . HIS A 1 251 ? -2.935 -16.236 -4.286 1.00 97.00 251 HIS A O 1
ATOM 1983 N N . LEU A 1 252 ? -1.203 -15.990 -5.699 1.00 97.00 252 LEU A N 1
ATOM 1984 C CA . LEU A 1 252 ? -2.015 -15.474 -6.799 1.00 97.00 252 LEU A CA 1
ATOM 1985 C C . LEU A 1 252 ? -3.109 -16.470 -7.224 1.00 97.00 252 LEU A C 1
ATOM 1987 O O . LEU A 1 252 ? -4.236 -16.063 -7.504 1.00 97.00 252 LEU A O 1
ATOM 1991 N N . ALA A 1 253 ? -2.810 -17.768 -7.279 1.00 96.62 253 ALA A N 1
ATOM 1992 C CA . ALA A 1 253 ? -3.797 -18.797 -7.595 1.00 96.62 253 ALA A CA 1
ATOM 1993 C C . ALA A 1 253 ? -4.924 -18.849 -6.549 1.00 96.62 253 ALA A C 1
ATOM 1995 O O . ALA A 1 253 ? -6.097 -18.897 -6.916 1.00 96.62 253 ALA A O 1
ATOM 1996 N N . GLU A 1 254 ? -4.581 -18.776 -5.263 1.00 95.12 254 GLU A N 1
ATOM 1997 C CA . GLU A 1 254 ? -5.541 -18.797 -4.158 1.00 95.12 254 GLU A CA 1
ATOM 1998 C C . GLU A 1 254 ? -6.485 -17.587 -4.186 1.00 95.12 254 GLU A C 1
ATOM 2000 O O . GLU A 1 254 ? -7.707 -17.754 -4.179 1.00 95.12 254 GLU A O 1
ATOM 2005 N N . VAL A 1 255 ? -5.947 -16.370 -4.319 1.00 93.62 255 VAL A N 1
ATOM 2006 C CA . VAL A 1 255 ? -6.781 -15.157 -4.349 1.00 93.62 255 VAL A CA 1
ATOM 2007 C C . VAL A 1 255 ? -7.674 -15.091 -5.591 1.00 93.62 255 VAL A C 1
ATOM 2009 O O . VAL A 1 255 ? -8.775 -14.542 -5.526 1.00 93.62 255 VAL A O 1
ATOM 2012 N N . ASN A 1 256 ? -7.257 -15.698 -6.711 1.00 92.19 256 ASN A N 1
ATOM 2013 C CA . ASN A 1 256 ? -8.109 -15.850 -7.896 1.00 92.19 256 ASN A CA 1
ATOM 2014 C C . ASN A 1 256 ? -9.302 -16.777 -7.637 1.00 92.19 256 ASN A C 1
ATOM 2016 O O . ASN A 1 256 ? -10.395 -16.492 -8.122 1.00 92.19 256 ASN A O 1
ATOM 2020 N N . VAL A 1 257 ? -9.113 -17.862 -6.879 1.00 93.56 257 VAL A N 1
ATOM 2021 C CA . VAL A 1 257 ? -10.207 -18.773 -6.497 1.00 93.56 257 VAL A CA 1
ATOM 2022 C C . VAL A 1 257 ? -11.189 -18.079 -5.554 1.00 93.56 257 VAL A C 1
ATOM 2024 O O . VAL A 1 257 ? -12.398 -18.228 -5.712 1.00 93.56 257 VAL A O 1
ATOM 2027 N N . ILE A 1 258 ? -10.678 -17.295 -4.604 1.00 90.69 258 ILE A N 1
ATOM 2028 C CA . ILE A 1 258 ? -11.496 -16.540 -3.641 1.00 90.69 258 ILE A CA 1
ATOM 2029 C C . ILE A 1 258 ? -12.266 -15.401 -4.323 1.00 90.69 258 ILE A C 1
ATOM 2031 O O . ILE A 1 258 ? -13.378 -15.064 -3.914 1.00 90.69 258 ILE A O 1
ATOM 2035 N N . GLY A 1 259 ? -11.698 -14.819 -5.381 1.00 87.12 259 GLY A N 1
ATOM 2036 C CA . GLY A 1 259 ? -12.335 -13.758 -6.159 1.00 87.12 259 GLY A CA 1
ATOM 2037 C C . GLY A 1 259 ? -12.221 -12.366 -5.529 1.00 87.12 259 GLY A C 1
ATOM 2038 O O . GLY A 1 259 ? -12.975 -11.470 -5.906 1.00 87.12 259 GLY A O 1
ATOM 2039 N N . ALA A 1 260 ? -11.283 -12.167 -4.595 1.00 87.56 260 ALA A N 1
ATOM 2040 C CA . ALA A 1 260 ? -10.970 -10.853 -4.039 1.00 87.56 260 ALA A CA 1
ATOM 2041 C C . ALA A 1 260 ? -10.126 -10.057 -5.051 1.00 87.56 260 ALA A C 1
ATOM 2043 O O . ALA A 1 260 ? -8.980 -10.393 -5.356 1.00 87.56 260 ALA A O 1
ATOM 2044 N N . ARG A 1 261 ? -10.701 -8.994 -5.611 1.00 87.00 261 ARG A N 1
ATOM 2045 C CA . ARG A 1 261 ? -10.165 -8.273 -6.772 1.00 87.00 261 ARG A CA 1
ATOM 2046 C C . ARG A 1 261 ? -8.883 -7.514 -6.466 1.00 87.00 261 ARG A C 1
ATOM 2048 O O . ARG A 1 261 ? -7.982 -7.506 -7.305 1.00 87.00 261 ARG A O 1
ATOM 2055 N N . TRP A 1 262 ? -8.788 -6.877 -5.303 1.00 86.75 262 TRP A N 1
ATOM 2056 C CA . TRP A 1 262 ? -7.592 -6.126 -4.930 1.00 86.75 262 TRP A CA 1
ATOM 2057 C C . TRP A 1 262 ? -6.392 -7.054 -4.681 1.00 86.75 262 TRP A C 1
ATOM 2059 O O . TRP A 1 262 ? -5.375 -6.846 -5.349 1.00 86.75 262 TRP A O 1
ATOM 2069 N N . PRO A 1 263 ? -6.493 -8.137 -3.872 1.00 90.81 263 PRO A N 1
ATOM 2070 C CA . PRO A 1 263 ? -5.409 -9.116 -3.756 1.00 90.81 263 PRO A CA 1
ATOM 2071 C C . PRO A 1 263 ? -4.972 -9.732 -5.092 1.00 90.81 263 PRO A C 1
ATOM 2073 O O . PRO A 1 263 ? -3.778 -9.920 -5.304 1.00 90.81 263 PRO A O 1
ATOM 2076 N N . ILE A 1 264 ? -5.893 -9.981 -6.036 1.00 92.56 264 ILE A N 1
ATOM 2077 C CA . ILE A 1 264 ? -5.540 -10.474 -7.383 1.00 92.56 264 ILE A CA 1
ATOM 2078 C C . ILE A 1 264 ? -4.632 -9.482 -8.121 1.00 92.56 264 ILE A C 1
ATOM 2080 O O . ILE A 1 264 ? -3.617 -9.875 -8.702 1.00 92.56 264 ILE A O 1
ATOM 2084 N N . VAL A 1 265 ? -4.989 -8.194 -8.128 1.00 92.56 265 VAL A N 1
ATOM 2085 C CA . VAL A 1 265 ? -4.199 -7.157 -8.810 1.00 92.56 265 VAL A CA 1
ATOM 2086 C C . VAL A 1 265 ? -2.815 -7.020 -8.174 1.00 92.56 265 VAL A C 1
ATOM 2088 O O . VAL A 1 265 ? -1.813 -6.987 -8.888 1.00 92.56 265 VAL A O 1
ATOM 2091 N N . TRP A 1 266 ? -2.738 -7.007 -6.847 1.00 93.38 266 TRP A N 1
ATOM 2092 C CA . TRP A 1 266 ? -1.466 -6.933 -6.130 1.00 93.38 266 TRP A CA 1
ATOM 2093 C C . TRP A 1 266 ? -0.608 -8.188 -6.294 1.00 93.38 266 TRP A C 1
ATOM 2095 O O . TRP A 1 266 ? 0.594 -8.074 -6.523 1.00 93.38 266 TRP A O 1
ATOM 2105 N N . GLY A 1 267 ? -1.211 -9.378 -6.285 1.00 96.06 267 GLY A N 1
ATOM 2106 C CA . GLY A 1 267 ? -0.521 -10.632 -6.586 1.00 96.06 267 GLY A CA 1
ATOM 2107 C C . GLY A 1 267 ? 0.111 -10.619 -7.982 1.00 96.06 267 GLY A C 1
ATOM 2108 O O . GLY A 1 267 ? 1.257 -11.034 -8.146 1.00 96.06 267 GLY A O 1
ATOM 2109 N N . LYS A 1 268 ? -0.572 -10.043 -8.985 1.00 97.38 268 LYS A N 1
ATOM 2110 C CA . LYS A 1 268 ? 0.007 -9.826 -10.323 1.00 97.38 268 LYS A CA 1
ATOM 2111 C C . LYS A 1 268 ? 1.179 -8.842 -10.302 1.00 97.38 268 LYS A C 1
ATOM 2113 O O . LYS A 1 268 ? 2.190 -9.110 -10.943 1.00 97.38 268 LYS A O 1
ATOM 2118 N N . LEU A 1 269 ? 1.086 -7.728 -9.573 1.00 97.56 269 LEU A N 1
ATOM 2119 C CA . LEU A 1 269 ? 2.205 -6.783 -9.451 1.00 97.56 269 LEU A CA 1
ATOM 2120 C C . LEU A 1 269 ? 3.432 -7.429 -8.792 1.00 97.56 269 LEU A C 1
ATOM 2122 O O . LEU A 1 269 ? 4.547 -7.272 -9.288 1.00 97.56 269 LEU A O 1
ATOM 2126 N N . ASN A 1 270 ? 3.225 -8.217 -7.737 1.00 98.06 270 ASN A N 1
ATOM 2127 C CA . ASN A 1 270 ? 4.291 -8.968 -7.074 1.00 98.06 270 ASN A CA 1
ATOM 2128 C C . ASN A 1 270 ? 4.907 -10.017 -8.014 1.00 98.06 270 ASN A C 1
ATOM 2130 O O . ASN A 1 270 ? 6.131 -10.133 -8.095 1.00 98.06 270 ASN A O 1
ATOM 2134 N N . LEU A 1 271 ? 4.089 -10.706 -8.819 1.00 98.56 271 LEU A N 1
ATOM 2135 C CA . LEU A 1 271 ? 4.581 -11.604 -9.865 1.00 98.56 271 LEU A CA 1
ATOM 2136 C C . LEU A 1 271 ? 5.402 -10.856 -10.929 1.00 98.56 271 LEU A C 1
ATOM 2138 O O . LEU A 1 271 ? 6.449 -11.348 -11.347 1.00 98.56 271 LEU A O 1
ATOM 2142 N N . ALA A 1 272 ? 4.981 -9.658 -11.348 1.00 98.56 272 ALA A N 1
ATOM 2143 C CA . ALA A 1 272 ? 5.736 -8.842 -12.299 1.00 98.56 272 ALA A CA 1
ATOM 2144 C C . ALA A 1 272 ? 7.118 -8.455 -11.747 1.00 98.56 272 ALA A C 1
ATOM 2146 O O . ALA A 1 272 ? 8.116 -8.571 -12.464 1.00 98.56 272 ALA A O 1
ATOM 2147 N N . ILE A 1 273 ? 7.197 -8.067 -10.468 1.00 98.44 273 ILE A N 1
ATOM 2148 C CA . ILE A 1 273 ? 8.468 -7.794 -9.781 1.00 98.44 273 ILE A CA 1
ATOM 2149 C C . ILE A 1 273 ? 9.339 -9.054 -9.769 1.00 98.44 273 ILE A C 1
ATOM 2151 O O . ILE A 1 273 ? 10.493 -8.989 -10.189 1.00 98.44 273 ILE A O 1
ATOM 2155 N N . ALA A 1 274 ? 8.794 -10.212 -9.390 1.00 98.38 274 ALA A N 1
ATOM 2156 C CA . ALA A 1 274 ? 9.549 -11.464 -9.355 1.00 98.38 274 ALA A CA 1
ATOM 2157 C C . ALA A 1 274 ? 10.104 -11.855 -10.736 1.00 98.38 274 ALA A C 1
ATOM 2159 O O . ALA A 1 274 ? 11.285 -12.189 -10.865 1.00 98.38 274 ALA A O 1
ATOM 2160 N N . GLN A 1 275 ? 9.299 -11.753 -11.801 1.00 98.19 275 GLN A N 1
ATOM 2161 C CA . GLN A 1 275 ? 9.766 -12.021 -13.167 1.00 98.19 275 GLN A CA 1
ATOM 2162 C C . GLN A 1 275 ? 10.858 -11.027 -13.593 1.00 98.19 275 GLN A C 1
ATOM 2164 O O . GLN A 1 275 ? 11.869 -11.433 -14.175 1.00 98.19 275 GLN A O 1
ATOM 2169 N N . TYR A 1 276 ? 10.708 -9.740 -13.262 1.00 97.25 276 TYR A N 1
ATOM 2170 C CA . TYR A 1 276 ? 11.741 -8.728 -13.495 1.00 97.25 276 TYR A CA 1
ATOM 2171 C C . TYR A 1 276 ? 13.054 -9.085 -12.780 1.00 97.25 276 TYR A C 1
ATOM 2173 O O . TYR A 1 276 ? 14.104 -9.146 -13.427 1.00 97.25 276 TYR A O 1
ATOM 2181 N N . LYS A 1 277 ? 13.001 -9.391 -11.478 1.00 96.75 277 LYS A N 1
ATOM 2182 C CA . LYS A 1 277 ? 14.175 -9.724 -10.653 1.00 96.75 277 LYS A CA 1
ATOM 2183 C C . LYS A 1 277 ? 14.877 -11.000 -11.115 1.00 96.75 277 LYS A C 1
ATOM 2185 O O . LYS A 1 277 ? 16.096 -11.099 -11.008 1.00 96.75 277 LYS A O 1
ATOM 2190 N N . ARG A 1 278 ? 14.136 -11.926 -11.726 1.00 95.50 278 ARG A N 1
ATOM 2191 C CA . ARG A 1 278 ? 14.655 -13.149 -12.363 1.00 95.50 278 ARG A CA 1
ATOM 2192 C C . ARG A 1 278 ? 15.162 -12.942 -13.798 1.00 95.50 278 ARG A C 1
ATOM 2194 O O . ARG A 1 278 ? 15.421 -13.913 -14.508 1.00 95.50 278 ARG A O 1
ATOM 2201 N N . GLY A 1 279 ? 15.300 -11.695 -14.254 1.00 95.31 279 GLY A N 1
ATOM 2202 C CA . GLY A 1 279 ? 15.856 -11.371 -15.569 1.00 95.31 279 GLY A CA 1
ATOM 2203 C C . GLY A 1 279 ? 14.902 -11.631 -16.737 1.00 95.31 279 GLY A C 1
ATOM 2204 O O . GLY A 1 279 ? 15.356 -11.771 -17.873 1.00 95.31 279 GLY A O 1
ATOM 2205 N N . ARG A 1 280 ? 13.586 -11.671 -16.490 1.00 96.38 280 ARG A N 1
ATOM 2206 C CA . ARG A 1 280 ? 12.533 -11.863 -17.503 1.00 96.38 280 ARG A CA 1
ATOM 2207 C C . ARG A 1 280 ? 11.693 -10.586 -17.683 1.00 96.38 280 ARG A C 1
ATOM 2209 O O . ARG A 1 280 ? 10.487 -10.597 -17.439 1.00 96.38 280 ARG A O 1
ATOM 2216 N N . PRO A 1 281 ? 12.290 -9.468 -18.141 1.00 95.81 281 PRO A N 1
ATOM 2217 C CA . PRO A 1 281 ? 11.606 -8.177 -18.197 1.00 95.81 281 PRO A CA 1
ATOM 2218 C C . PRO A 1 281 ? 10.402 -8.147 -19.146 1.00 95.81 281 PRO A C 1
ATOM 2220 O O . PRO A 1 281 ? 9.448 -7.439 -18.863 1.00 95.81 281 PRO A O 1
ATOM 2223 N N . ARG A 1 282 ? 10.394 -8.932 -20.236 1.00 95.44 282 ARG A N 1
ATOM 2224 C CA . ARG A 1 282 ? 9.221 -9.011 -21.131 1.00 95.44 282 ARG A CA 1
ATOM 2225 C C . ARG A 1 282 ? 7.994 -9.580 -20.420 1.00 95.44 282 ARG A C 1
ATOM 2227 O O . ARG A 1 282 ? 6.935 -8.980 -20.491 1.00 95.44 282 ARG A O 1
ATOM 2234 N N . ALA A 1 283 ? 8.171 -10.658 -19.656 1.00 97.44 283 ALA A N 1
ATOM 2235 C CA . ALA A 1 283 ? 7.086 -11.231 -18.864 1.00 97.44 283 ALA A CA 1
ATOM 2236 C C . ALA A 1 283 ? 6.558 -10.232 -17.820 1.00 97.44 283 ALA A C 1
ATOM 2238 O O . ALA A 1 283 ? 5.354 -10.142 -17.609 1.00 97.44 283 ALA A O 1
ATOM 2239 N N . ALA A 1 284 ? 7.443 -9.441 -17.201 1.00 98.00 284 ALA A N 1
ATOM 2240 C CA . ALA A 1 284 ? 7.029 -8.376 -16.288 1.00 98.00 284 ALA A CA 1
ATOM 2241 C C . ALA A 1 284 ? 6.192 -7.290 -16.992 1.00 98.00 284 ALA A C 1
ATOM 2243 O O . ALA A 1 284 ? 5.175 -6.866 -16.446 1.00 98.00 284 ALA A O 1
ATOM 2244 N N . LEU A 1 285 ? 6.583 -6.874 -18.206 1.00 96.75 285 LEU A N 1
ATOM 2245 C CA . LEU A 1 285 ? 5.814 -5.926 -19.022 1.00 96.75 285 LEU A CA 1
ATOM 2246 C C . LEU A 1 285 ? 4.436 -6.486 -19.390 1.00 96.75 285 LEU A C 1
ATOM 2248 O O . LEU A 1 285 ? 3.445 -5.799 -19.175 1.00 96.75 285 LEU A O 1
ATOM 2252 N N . ASP A 1 286 ? 4.358 -7.741 -19.842 1.00 96.81 286 ASP A N 1
ATOM 2253 C CA . ASP A 1 286 ? 3.089 -8.392 -20.196 1.00 96.81 286 ASP A CA 1
ATOM 2254 C C . ASP A 1 286 ? 2.117 -8.444 -19.004 1.00 96.81 286 ASP A C 1
ATOM 2256 O O . ASP A 1 286 ? 0.905 -8.285 -19.164 1.00 96.81 286 ASP A O 1
ATOM 2260 N N . ILE A 1 287 ? 2.632 -8.664 -17.789 1.00 97.50 287 ILE A N 1
ATOM 2261 C CA . ILE A 1 287 ? 1.818 -8.677 -16.567 1.00 97.50 287 ILE A CA 1
ATOM 2262 C C . ILE A 1 287 ? 1.362 -7.262 -16.193 1.00 97.50 287 ILE A C 1
ATOM 2264 O O . ILE A 1 287 ? 0.188 -7.074 -15.873 1.00 97.50 287 ILE A O 1
ATOM 2268 N N . VAL A 1 288 ? 2.251 -6.264 -16.259 1.00 96.81 288 VAL A N 1
ATOM 2269 C CA . VAL A 1 288 ? 1.904 -4.842 -16.067 1.00 96.81 288 VAL A CA 1
ATOM 2270 C C . VAL A 1 288 ? 0.755 -4.439 -16.995 1.00 96.81 288 VAL A C 1
ATOM 2272 O O . VAL A 1 288 ? -0.233 -3.844 -16.566 1.00 96.81 288 VAL A O 1
ATOM 2275 N N . ASP A 1 289 ? 0.843 -4.849 -18.250 1.00 94.00 289 ASP A N 1
ATOM 2276 C CA . ASP A 1 289 ? -0.154 -4.620 -19.282 1.00 94.00 289 ASP A CA 1
ATOM 2277 C C . ASP A 1 289 ? -1.515 -5.261 -18.973 1.00 94.00 289 ASP A C 1
ATOM 2279 O O . ASP A 1 289 ? -2.570 -4.677 -19.242 1.00 94.00 289 ASP A O 1
ATOM 2283 N N . GLN A 1 290 ? -1.515 -6.463 -18.396 1.00 93.94 290 GLN A N 1
ATOM 2284 C CA . GLN A 1 290 ? -2.734 -7.126 -17.926 1.00 93.94 290 GLN A CA 1
ATOM 2285 C C . GLN A 1 290 ? -3.332 -6.423 -16.704 1.00 93.94 290 GLN A C 1
ATOM 2287 O O . GLN A 1 290 ? -4.557 -6.345 -16.581 1.00 93.94 290 GLN A O 1
ATOM 2292 N N . VAL A 1 291 ? -2.492 -5.915 -15.798 1.00 94.81 291 VAL A N 1
ATOM 2293 C CA . VAL A 1 291 ? -2.939 -5.155 -14.625 1.00 94.81 291 VAL A CA 1
ATOM 2294 C C . VAL A 1 291 ? -3.638 -3.872 -15.065 1.00 94.81 291 VAL A C 1
ATOM 2296 O O . VAL A 1 291 ? -4.781 -3.660 -14.681 1.00 94.81 291 VAL A O 1
ATOM 2299 N N . LEU A 1 292 ? -3.038 -3.072 -15.947 1.00 91.75 292 LEU A N 1
ATOM 2300 C CA . LEU A 1 292 ? -3.639 -1.808 -16.400 1.00 91.75 292 LEU A CA 1
ATOM 2301 C C . LEU A 1 292 ? -4.960 -1.982 -17.161 1.00 91.75 292 LEU A C 1
ATOM 2303 O O . LEU A 1 292 ? -5.785 -1.073 -17.172 1.00 91.75 292 LEU A O 1
ATOM 2307 N N . ARG A 1 293 ? -5.174 -3.145 -17.787 1.00 89.81 293 ARG A N 1
ATOM 2308 C CA . ARG A 1 293 ? -6.437 -3.496 -18.458 1.00 89.81 293 ARG A CA 1
ATOM 2309 C C . ARG A 1 293 ? -7.458 -4.152 -17.524 1.00 89.81 293 ARG A C 1
ATOM 2311 O O . ARG A 1 293 ? -8.592 -4.394 -17.937 1.00 89.81 293 ARG A O 1
ATOM 2318 N N . SER A 1 294 ? -7.081 -4.460 -16.283 1.00 88.06 294 SER A N 1
ATOM 2319 C CA . SER A 1 294 ? -7.995 -5.041 -15.302 1.00 88.06 294 SER A CA 1
ATOM 2320 C C . SER A 1 294 ? -8.976 -3.969 -14.813 1.00 88.06 294 SER A C 1
ATOM 2322 O O . SER A 1 294 ? -8.550 -2.863 -14.474 1.00 88.06 294 SER A O 1
ATOM 2324 N N . PRO A 1 295 ? -10.288 -4.260 -14.737 1.00 81.25 295 PRO A N 1
ATOM 2325 C CA . PRO A 1 295 ? -11.259 -3.279 -14.274 1.00 81.25 295 PRO A CA 1
ATOM 2326 C C . PRO A 1 295 ? -10.881 -2.721 -12.895 1.00 81.25 295 PRO A C 1
ATOM 2328 O O . PRO A 1 295 ? -10.500 -3.476 -11.997 1.00 81.25 295 PRO A O 1
ATOM 2331 N N . GLY A 1 296 ? -11.151 -1.440 -12.628 1.00 76.25 296 GLY A N 1
ATOM 2332 C CA . GLY A 1 296 ? -11.063 -0.806 -11.299 1.00 76.25 296 GLY A CA 1
ATOM 2333 C C . GLY A 1 296 ? -9.668 -0.342 -10.901 1.00 76.25 296 GLY A C 1
ATOM 2334 O O . GLY A 1 296 ? -9.546 0.419 -9.943 1.00 76.25 296 GLY A O 1
ATOM 2335 N N . VAL A 1 297 ? -8.637 -0.738 -11.650 1.00 79.50 297 VAL A N 1
ATOM 2336 C CA . VAL A 1 297 ? -7.267 -0.243 -11.469 1.00 79.50 297 VAL A CA 1
ATOM 2337 C C . VAL A 1 297 ? -7.192 1.266 -11.694 1.00 79.50 297 VAL A C 1
ATOM 2339 O O . VAL A 1 297 ? -6.413 1.950 -11.039 1.00 79.50 297 VAL A O 1
ATOM 2342 N N . GLU A 1 298 ? -8.080 1.832 -12.516 1.00 77.06 298 GLU A N 1
ATOM 2343 C CA . GLU A 1 298 ? -8.171 3.276 -12.736 1.00 77.06 298 GLU A CA 1
ATOM 2344 C C . GLU A 1 298 ? -8.554 4.085 -11.482 1.00 77.06 298 GLU A C 1
ATOM 2346 O O . GLU A 1 298 ? -8.492 5.317 -11.513 1.00 77.06 298 GLU A O 1
ATOM 2351 N N . ARG A 1 299 ? -8.948 3.409 -10.392 1.00 79.38 299 ARG A N 1
ATOM 2352 C CA . ARG A 1 299 ? -9.289 4.003 -9.093 1.00 79.38 299 ARG A CA 1
ATOM 2353 C C . ARG A 1 299 ? -8.269 3.702 -7.993 1.00 79.38 299 ARG A C 1
ATOM 2355 O O . ARG A 1 299 ? -8.396 4.282 -6.921 1.00 79.38 299 ARG A O 1
ATOM 2362 N N . ASP A 1 300 ? -7.289 2.827 -8.228 1.00 86.56 300 ASP A N 1
ATOM 2363 C CA . ASP A 1 300 ? -6.290 2.451 -7.221 1.00 86.56 300 ASP A CA 1
ATOM 2364 C C . ASP A 1 300 ? -4.998 3.261 -7.414 1.00 86.56 300 ASP A C 1
ATOM 2366 O O . ASP A 1 300 ? -4.225 2.992 -8.344 1.00 86.56 300 ASP A O 1
ATOM 2370 N N . PRO A 1 301 ? -4.728 4.249 -6.544 1.00 88.38 301 PRO A N 1
ATOM 2371 C CA . PRO A 1 301 ? -3.556 5.086 -6.713 1.00 88.38 301 PRO A CA 1
ATOM 2372 C C . PRO A 1 301 ? -2.242 4.357 -6.424 1.00 88.38 301 PRO A C 1
ATOM 2374 O O . PRO A 1 301 ? -1.209 4.655 -7.023 1.00 88.38 301 PRO A O 1
ATOM 2377 N N . TRP A 1 302 ? -2.264 3.349 -5.563 1.00 88.44 302 TRP A N 1
ATOM 2378 C CA . TRP A 1 302 ? -1.073 2.585 -5.219 1.00 88.44 302 TRP A CA 1
ATOM 2379 C C . TRP A 1 302 ? -0.679 1.640 -6.343 1.00 88.44 302 TRP A C 1
ATOM 2381 O O . TRP A 1 302 ? 0.487 1.610 -6.741 1.00 88.44 302 TRP A O 1
ATOM 2391 N N . CYS A 1 303 ? -1.664 0.949 -6.918 1.00 91.00 303 CYS A N 1
ATOM 2392 C CA . CYS A 1 303 ? -1.464 0.105 -8.089 1.00 91.00 303 CYS A CA 1
ATOM 2393 C C . CYS A 1 303 ? -0.821 0.897 -9.237 1.00 91.00 303 CYS A C 1
ATOM 2395 O O . CYS A 1 303 ? 0.154 0.443 -9.840 1.00 91.00 303 CYS A O 1
ATOM 2397 N N . ALA A 1 304 ? -1.300 2.116 -9.496 1.00 92.44 304 ALA A N 1
ATOM 2398 C CA . ALA A 1 304 ? -0.747 2.976 -10.535 1.00 92.44 304 ALA A CA 1
ATOM 2399 C C . ALA A 1 304 ? 0.723 3.360 -10.270 1.00 92.44 304 ALA A C 1
ATOM 2401 O O . ALA A 1 304 ? 1.563 3.204 -11.161 1.00 92.44 304 ALA A O 1
ATOM 2402 N N . LEU A 1 305 ? 1.069 3.775 -9.042 1.00 93.56 305 LEU A N 1
ATOM 2403 C CA . LEU A 1 305 ? 2.456 4.086 -8.662 1.00 93.56 305 LEU A CA 1
ATOM 2404 C C . LEU A 1 305 ? 3.398 2.880 -8.837 1.00 93.56 305 LEU A C 1
ATOM 2406 O O . LEU A 1 305 ? 4.530 3.018 -9.314 1.00 93.56 305 LEU A O 1
ATOM 2410 N N . TRP A 1 306 ? 2.944 1.690 -8.452 1.00 95.06 306 TRP A N 1
ATOM 2411 C CA . TRP A 1 306 ? 3.740 0.473 -8.587 1.00 95.06 306 TRP A CA 1
ATOM 2412 C C . TRP A 1 306 ? 3.930 0.106 -10.055 1.00 95.06 306 TRP A C 1
ATOM 2414 O O . TRP A 1 306 ? 5.046 -0.180 -10.486 1.00 95.06 306 TRP A O 1
ATOM 2424 N N . THR A 1 307 ? 2.869 0.212 -10.849 1.00 96.12 307 THR A N 1
ATOM 2425 C CA . THR A 1 307 ? 2.886 -0.159 -12.263 1.00 96.12 307 THR A CA 1
ATOM 2426 C C . THR A 1 307 ? 3.834 0.714 -13.091 1.00 96.12 307 THR A C 1
ATOM 2428 O O . THR A 1 307 ? 4.623 0.185 -13.877 1.00 96.12 307 THR A O 1
ATOM 2431 N N . VAL A 1 308 ? 3.824 2.041 -12.884 1.00 96.25 308 VAL A N 1
ATOM 2432 C CA . VAL A 1 308 ? 4.754 2.955 -13.581 1.00 96.25 308 VAL A CA 1
ATOM 2433 C C . VAL A 1 308 ? 6.213 2.661 -13.230 1.00 96.25 308 VAL A C 1
ATOM 2435 O O . VAL A 1 308 ? 7.078 2.685 -14.109 1.00 96.25 308 VAL A O 1
ATOM 2438 N N . SER A 1 309 ? 6.479 2.305 -11.971 1.00 97.44 309 SER A N 1
ATOM 2439 C CA . SER A 1 309 ? 7.821 1.964 -11.496 1.00 97.44 309 SER A CA 1
ATOM 2440 C C . SER A 1 309 ? 8.307 0.648 -12.108 1.00 97.44 309 SER A C 1
ATOM 2442 O O . SER A 1 309 ? 9.367 0.612 -12.731 1.00 97.44 309 SER A O 1
ATOM 2444 N N . ILE A 1 310 ? 7.496 -0.413 -12.026 1.00 98.25 310 ILE A N 1
ATOM 2445 C CA . ILE A 1 310 ? 7.830 -1.741 -12.563 1.00 98.25 310 ILE A CA 1
ATOM 2446 C C . ILE A 1 310 ? 8.069 -1.673 -14.075 1.00 98.25 310 ILE A C 1
ATOM 2448 O O . ILE A 1 310 ? 9.047 -2.247 -14.561 1.00 98.25 310 ILE A O 1
ATOM 2452 N N . ARG A 1 311 ? 7.241 -0.928 -14.827 1.00 97.88 311 ARG A N 1
ATOM 2453 C CA . ARG A 1 311 ? 7.457 -0.732 -16.271 1.00 97.88 311 ARG A CA 1
ATOM 2454 C C . ARG A 1 311 ? 8.801 -0.067 -16.552 1.00 97.88 311 ARG A C 1
ATOM 2456 O O . ARG A 1 311 ? 9.539 -0.542 -17.415 1.00 97.88 311 ARG A O 1
ATOM 2463 N N . ALA A 1 312 ? 9.149 0.989 -15.813 1.00 98.19 312 ALA A N 1
ATOM 2464 C CA . ALA A 1 312 ? 10.434 1.665 -15.975 1.00 98.19 312 ALA A CA 1
ATOM 2465 C C . ALA A 1 312 ? 11.615 0.712 -15.719 1.00 98.19 312 ALA A C 1
ATOM 2467 O O . ALA A 1 312 ? 12.577 0.693 -16.488 1.00 98.19 312 ALA A O 1
ATOM 2468 N N . TRP A 1 313 ? 11.537 -0.119 -14.678 1.00 98.31 313 TRP A N 1
ATOM 2469 C CA . TRP A 1 313 ? 12.593 -1.080 -14.351 1.00 98.31 313 TRP A CA 1
ATOM 2470 C C . TRP A 1 313 ? 12.726 -2.178 -15.412 1.00 98.31 313 TRP A C 1
ATOM 2472 O O . TRP A 1 313 ? 13.837 -2.484 -15.856 1.00 98.31 313 TRP A O 1
ATOM 2482 N N . ALA A 1 314 ? 11.601 -2.729 -15.873 1.00 97.88 314 ALA A N 1
ATOM 2483 C CA . ALA A 1 314 ? 11.576 -3.771 -16.892 1.00 97.88 314 ALA A CA 1
ATOM 2484 C C . ALA A 1 314 ? 12.100 -3.269 -18.251 1.00 97.88 314 ALA A C 1
ATOM 2486 O O . ALA A 1 314 ? 12.943 -3.931 -18.861 1.00 97.88 314 ALA A O 1
ATOM 2487 N N . LEU A 1 315 ? 11.698 -2.069 -18.691 1.00 96.25 315 LEU A N 1
ATOM 2488 C CA . LEU A 1 315 ? 12.251 -1.432 -19.894 1.00 96.25 315 LEU A CA 1
ATOM 2489 C C . LEU A 1 315 ? 13.755 -1.182 -19.761 1.00 96.25 315 LEU A C 1
ATOM 2491 O O . LEU A 1 315 ? 14.519 -1.471 -20.682 1.00 96.25 315 LEU A O 1
ATOM 2495 N N . ALA A 1 316 ? 14.209 -0.708 -18.600 1.00 96.94 316 ALA A N 1
ATOM 2496 C CA . ALA A 1 316 ? 15.629 -0.492 -18.366 1.00 96.94 316 ALA A CA 1
ATOM 2497 C C . ALA A 1 316 ? 16.437 -1.799 -18.425 1.00 96.94 316 ALA A C 1
ATOM 2499 O O . ALA A 1 316 ? 17.548 -1.804 -18.954 1.00 96.94 316 ALA A O 1
ATOM 2500 N N . ALA A 1 317 ? 15.894 -2.916 -17.935 1.00 95.00 317 ALA A N 1
ATOM 2501 C CA . ALA A 1 317 ? 16.535 -4.227 -18.051 1.00 95.00 317 ALA A CA 1
ATOM 2502 C C . ALA A 1 317 ? 16.634 -4.722 -19.507 1.00 95.00 317 ALA A C 1
ATOM 2504 O O . ALA A 1 317 ? 17.619 -5.372 -19.866 1.00 95.00 317 ALA A O 1
ATOM 2505 N N . LEU A 1 318 ? 15.678 -4.371 -20.379 1.00 92.69 318 LEU A N 1
ATOM 2506 C CA . LEU A 1 318 ? 15.786 -4.666 -21.814 1.00 92.69 318 LEU A CA 1
ATOM 2507 C C . LEU A 1 318 ? 16.973 -3.951 -22.471 1.00 92.69 318 LEU A C 1
ATOM 2509 O O . LEU A 1 318 ? 17.603 -4.531 -23.353 1.00 92.69 318 LEU A O 1
ATOM 2513 N N . LEU A 1 319 ? 17.341 -2.748 -22.010 1.00 90.88 319 LEU A N 1
ATOM 2514 C CA . LEU A 1 319 ? 18.485 -1.998 -22.551 1.00 90.88 319 LEU A CA 1
ATOM 2515 C C . LEU A 1 319 ? 19.816 -2.753 -22.421 1.00 90.88 319 LEU A C 1
ATOM 2517 O O . LEU A 1 319 ? 20.692 -2.601 -23.271 1.00 90.88 319 LEU A O 1
ATOM 2521 N N . GLU A 1 320 ? 19.996 -3.552 -21.366 1.00 80.88 320 GLU A N 1
ATOM 2522 C CA . GLU A 1 320 ? 21.207 -4.362 -21.172 1.00 80.88 320 GLU A CA 1
ATOM 2523 C C . GLU A 1 320 ? 21.174 -5.655 -21.991 1.00 80.88 320 GLU A C 1
ATOM 2525 O O . GLU A 1 320 ? 22.181 -6.016 -22.606 1.00 80.88 320 GLU A O 1
ATOM 2530 N N . ASN A 1 321 ? 20.019 -6.323 -22.040 1.00 76.69 321 ASN A N 1
ATOM 2531 C CA . ASN A 1 321 ? 19.861 -7.599 -22.739 1.00 76.69 321 ASN A CA 1
ATOM 2532 C C . ASN A 1 321 ? 19.962 -7.438 -24.266 1.00 76.69 321 ASN A C 1
ATOM 2534 O O . ASN A 1 321 ? 20.639 -8.222 -24.932 1.00 76.69 321 ASN A O 1
ATOM 2538 N N . GLU A 1 322 ? 19.343 -6.390 -24.812 1.00 70.75 322 GLU A N 1
ATOM 2539 C CA . GLU A 1 322 ? 19.199 -6.166 -26.256 1.00 70.75 322 GLU A CA 1
ATOM 2540 C C . GLU A 1 322 ? 20.365 -5.390 -26.883 1.00 70.75 322 GLU A C 1
ATOM 2542 O O . GLU A 1 322 ? 20.536 -5.400 -28.102 1.00 70.75 322 GLU A O 1
ATOM 2547 N N . ARG A 1 323 ? 21.260 -4.799 -26.075 1.00 64.50 323 ARG A N 1
ATOM 2548 C CA . ARG A 1 323 ? 22.518 -4.186 -26.555 1.00 64.50 323 ARG A CA 1
ATOM 2549 C C . ARG A 1 323 ? 23.366 -5.121 -27.418 1.00 64.50 323 ARG A C 1
ATOM 2551 O O . ARG A 1 323 ? 24.185 -4.647 -28.197 1.00 64.50 323 ARG A O 1
ATOM 2558 N N . ARG A 1 324 ? 23.193 -6.436 -27.266 1.00 61.16 324 ARG A N 1
ATOM 2559 C CA . ARG A 1 324 ? 23.939 -7.452 -28.015 1.00 61.16 324 ARG A CA 1
ATOM 2560 C C . ARG A 1 324 ? 23.344 -7.763 -29.395 1.00 61.16 324 ARG A C 1
ATOM 2562 O O . ARG A 1 324 ? 24.050 -8.365 -30.196 1.00 61.16 324 ARG A O 1
ATOM 2569 N N . GLN A 1 325 ? 22.081 -7.409 -29.665 1.00 58.72 325 GLN A N 1
ATOM 2570 C CA . GLN A 1 325 ? 21.342 -7.894 -30.846 1.00 58.72 325 GLN A CA 1
ATOM 2571 C C . GLN A 1 325 ? 20.468 -6.833 -31.562 1.00 58.72 325 GLN A C 1
ATOM 2573 O O . GLN A 1 325 ? 20.019 -7.094 -32.677 1.00 58.72 325 GLN A O 1
ATOM 2578 N N . SER A 1 326 ? 20.251 -5.638 -30.991 1.00 58.88 326 SER A N 1
ATOM 2579 C CA . SER A 1 326 ? 19.202 -4.698 -31.443 1.00 58.88 326 SER A CA 1
ATOM 2580 C C . SER A 1 326 ? 19.660 -3.407 -32.152 1.00 58.88 326 SER A C 1
ATOM 2582 O O . SER A 1 326 ? 20.789 -2.933 -32.018 1.00 58.88 326 SER A O 1
ATOM 2584 N N . ARG A 1 327 ? 18.714 -2.807 -32.902 1.00 66.69 327 ARG A N 1
ATOM 2585 C CA . ARG A 1 327 ? 18.826 -1.520 -33.623 1.00 66.69 327 ARG A CA 1
ATOM 2586 C C . ARG A 1 327 ? 18.922 -0.346 -32.637 1.00 66.69 327 ARG A C 1
ATOM 2588 O O . ARG A 1 327 ? 18.057 -0.185 -31.781 1.00 66.69 327 ARG A O 1
ATOM 2595 N N . ALA A 1 328 ? 19.916 0.528 -32.811 1.00 73.94 328 ALA A N 1
ATOM 2596 C CA . ALA A 1 328 ? 20.202 1.655 -31.910 1.00 73.94 328 ALA A CA 1
ATOM 2597 C C . ALA A 1 328 ? 19.006 2.595 -31.631 1.00 73.94 328 ALA A C 1
ATOM 2599 O O . ALA A 1 328 ? 18.930 3.163 -30.543 1.00 73.94 328 ALA A O 1
ATOM 2600 N N . GLY A 1 329 ? 18.066 2.734 -32.577 1.00 81.62 329 GLY A N 1
ATOM 2601 C CA . GLY A 1 329 ? 16.854 3.548 -32.409 1.00 81.62 329 GLY A CA 1
ATOM 2602 C C . GLY A 1 329 ? 15.934 3.044 -31.293 1.00 81.62 329 GLY A C 1
ATOM 2603 O O . GLY A 1 329 ? 15.611 3.798 -30.385 1.00 81.62 329 GLY A O 1
ATOM 2604 N N . GLN A 1 330 ? 15.622 1.746 -31.275 1.00 85.31 330 GLN A N 1
ATOM 2605 C CA . GLN A 1 330 ? 14.710 1.161 -30.283 1.00 85.31 330 GLN A CA 1
ATOM 2606 C C . GLN A 1 330 ? 15.264 1.248 -28.853 1.00 85.31 330 GLN A C 1
ATOM 2608 O O . GLN A 1 330 ? 14.539 1.563 -27.914 1.00 85.31 330 GLN A O 1
ATOM 2613 N N . LEU A 1 331 ? 16.573 1.022 -28.686 1.00 87.75 331 LEU A N 1
ATOM 2614 C CA . LEU A 1 331 ? 17.240 1.184 -27.389 1.00 87.75 331 LEU A CA 1
ATOM 2615 C C . LEU A 1 331 ? 17.157 2.633 -26.893 1.00 87.75 331 LEU A C 1
ATOM 2617 O O . LEU A 1 331 ? 17.004 2.874 -25.696 1.00 87.75 331 LEU A O 1
ATOM 2621 N N . ARG A 1 332 ? 17.261 3.603 -27.807 1.00 90.94 332 ARG A N 1
ATOM 2622 C CA . ARG A 1 332 ? 17.125 5.022 -27.482 1.00 90.94 332 ARG A CA 1
ATOM 2623 C C . ARG A 1 332 ? 15.697 5.353 -27.044 1.00 90.94 332 ARG A C 1
ATOM 2625 O O . ARG A 1 332 ? 15.541 6.039 -26.038 1.00 90.94 332 ARG A O 1
ATOM 2632 N N . ASP A 1 333 ? 14.688 4.837 -27.740 1.00 91.75 333 ASP A N 1
ATOM 2633 C CA . ASP A 1 333 ? 13.276 5.084 -27.424 1.00 91.75 333 ASP A CA 1
ATOM 2634 C C . ASP A 1 333 ? 12.897 4.523 -26.049 1.00 91.75 333 ASP A C 1
ATOM 2636 O O . ASP A 1 333 ? 12.357 5.251 -25.215 1.00 91.75 333 ASP A O 1
ATOM 2640 N N . TRP A 1 334 ? 13.292 3.281 -25.748 1.00 93.44 334 TRP A N 1
ATOM 2641 C CA . TRP A 1 334 ? 13.104 2.703 -24.414 1.00 93.44 334 TRP A CA 1
ATOM 2642 C C . TRP A 1 334 ? 13.817 3.505 -23.328 1.00 93.44 334 TRP A C 1
ATOM 2644 O O . TRP A 1 334 ? 13.255 3.731 -22.262 1.00 93.44 334 TRP A O 1
ATOM 2654 N N . ALA A 1 335 ? 15.041 3.976 -23.573 1.00 96.19 335 ALA A N 1
ATOM 2655 C CA . ALA A 1 335 ? 15.755 4.772 -22.582 1.00 96.19 335 ALA A CA 1
ATOM 2656 C C . ALA A 1 335 ? 15.090 6.141 -22.331 1.00 96.19 335 ALA A C 1
ATOM 2658 O O . ALA A 1 335 ? 15.127 6.634 -21.201 1.00 96.19 335 ALA A O 1
ATOM 2659 N N . ILE A 1 336 ? 14.460 6.744 -23.350 1.00 96.69 336 ILE A N 1
ATOM 2660 C CA . ILE A 1 336 ? 13.645 7.962 -23.194 1.00 96.69 336 ILE A CA 1
ATOM 2661 C C . ILE A 1 336 ? 12.399 7.643 -22.371 1.00 96.69 336 ILE A C 1
ATOM 2663 O O . ILE A 1 336 ? 12.071 8.379 -21.441 1.00 96.69 336 ILE A O 1
ATOM 2667 N N . GLU A 1 337 ? 11.729 6.533 -22.675 1.00 96.50 337 GLU A N 1
ATOM 2668 C CA . GLU A 1 337 ? 10.548 6.096 -21.938 1.00 96.50 337 GLU A CA 1
ATOM 2669 C C . GLU A 1 337 ? 10.864 5.847 -20.461 1.00 96.50 337 GLU A C 1
ATOM 2671 O O . GLU A 1 337 ? 10.141 6.353 -19.610 1.00 96.50 337 GLU A O 1
ATOM 2676 N N . VAL A 1 338 ? 11.981 5.185 -20.138 1.00 98.31 338 VAL A N 1
ATOM 2677 C CA . VAL A 1 338 ? 12.443 5.009 -18.750 1.00 98.31 338 VAL A CA 1
ATOM 2678 C C . VAL A 1 338 ? 12.573 6.358 -18.044 1.00 98.31 338 VAL A C 1
ATOM 2680 O O . VAL A 1 338 ? 12.021 6.527 -16.960 1.00 98.31 338 VAL A O 1
ATOM 2683 N N . GLY A 1 339 ? 13.254 7.338 -18.652 1.00 98.06 339 GLY A N 1
ATOM 2684 C CA . GLY A 1 339 ? 13.377 8.680 -18.072 1.00 98.06 339 GLY A CA 1
ATOM 2685 C C . GLY A 1 339 ? 12.012 9.321 -17.807 1.00 98.06 339 GLY A C 1
ATOM 2686 O O . GLY A 1 339 ? 11.746 9.779 -16.695 1.00 98.06 339 GLY A O 1
ATOM 2687 N N . ARG A 1 340 ? 11.114 9.279 -18.797 1.00 97.88 340 ARG A N 1
ATOM 2688 C CA . ARG A 1 340 ? 9.762 9.843 -18.696 1.00 97.88 340 ARG A CA 1
ATOM 2689 C C . ARG A 1 340 ? 8.903 9.145 -17.636 1.00 97.88 340 ARG A C 1
ATOM 2691 O O . ARG A 1 340 ? 8.214 9.830 -16.888 1.00 97.88 340 ARG A O 1
ATOM 2698 N N . LEU A 1 341 ? 8.956 7.818 -17.528 1.00 98.12 341 LEU A N 1
ATOM 2699 C CA . LEU A 1 341 ? 8.213 7.055 -16.517 1.00 98.12 341 LEU A CA 1
ATOM 2700 C C . LEU A 1 341 ? 8.726 7.341 -15.102 1.00 98.12 341 LEU A C 1
ATOM 2702 O O . LEU A 1 341 ? 7.917 7.550 -14.203 1.00 98.12 341 LEU A O 1
ATOM 2706 N N . LEU A 1 342 ? 10.046 7.418 -14.904 1.00 98.06 342 LEU A N 1
ATOM 2707 C CA . LEU A 1 342 ? 10.629 7.765 -13.602 1.00 98.06 342 LEU A CA 1
ATOM 2708 C C . LEU A 1 342 ? 10.231 9.183 -13.167 1.00 98.06 342 LEU A C 1
ATOM 2710 O O . LEU A 1 342 ? 9.842 9.392 -12.019 1.00 98.06 342 LEU A O 1
ATOM 2714 N N . GLY A 1 343 ? 10.267 10.149 -14.091 1.00 97.12 343 GLY A N 1
ATOM 2715 C CA . GLY A 1 343 ? 9.808 11.513 -13.828 1.00 97.12 343 GLY A CA 1
ATOM 2716 C C . GLY A 1 343 ? 8.313 11.590 -13.501 1.00 97.12 343 GLY A C 1
ATOM 2717 O O . GLY A 1 343 ? 7.930 12.242 -12.531 1.00 97.12 343 GLY A O 1
ATOM 2718 N N . ALA A 1 344 ? 7.476 10.891 -14.272 1.00 96.44 344 ALA A N 1
ATOM 2719 C CA . ALA A 1 344 ? 6.031 10.849 -14.059 1.00 96.44 344 ALA A CA 1
ATOM 2720 C C . ALA A 1 344 ? 5.660 10.160 -12.737 1.00 96.44 344 ALA A C 1
ATOM 2722 O O . ALA A 1 344 ? 4.807 10.658 -12.005 1.00 96.44 344 ALA A O 1
ATOM 2723 N N . GLY A 1 345 ? 6.322 9.046 -12.409 1.00 95.81 345 GLY A N 1
ATOM 2724 C CA . GLY A 1 345 ? 6.127 8.320 -11.155 1.00 95.81 345 GLY A CA 1
ATOM 2725 C C . GLY A 1 345 ? 6.483 9.161 -9.930 1.00 95.81 345 GLY A C 1
ATOM 2726 O O . GLY A 1 345 ? 5.756 9.136 -8.940 1.00 95.81 345 GLY A O 1
ATOM 2727 N N . GLU A 1 346 ? 7.539 9.973 -10.014 1.00 94.31 346 GLU A N 1
ATOM 2728 C CA . GLU A 1 346 ? 7.909 10.896 -8.939 1.00 94.31 346 GLU A CA 1
ATOM 2729 C C . GLU A 1 346 ? 6.853 11.992 -8.725 1.00 94.31 346 GLU A C 1
ATOM 2731 O O . GLU A 1 346 ? 6.413 12.201 -7.593 1.00 94.31 346 GLU A O 1
ATOM 2736 N N . THR A 1 347 ? 6.382 12.645 -9.795 1.00 93.12 347 THR A N 1
ATOM 2737 C CA . THR A 1 347 ? 5.289 13.632 -9.701 1.00 93.12 347 THR A CA 1
ATOM 2738 C C . THR A 1 347 ? 4.018 12.994 -9.140 1.00 93.12 347 THR A C 1
ATOM 2740 O O . THR A 1 347 ? 3.388 13.552 -8.240 1.00 93.12 347 THR A O 1
ATOM 2743 N N . TYR A 1 348 ? 3.655 11.804 -9.621 1.00 93.06 348 TYR A N 1
ATOM 2744 C CA . TYR A 1 348 ? 2.482 11.064 -9.159 1.00 93.06 348 TYR A CA 1
ATOM 2745 C C . TYR A 1 348 ? 2.548 10.761 -7.653 1.00 93.06 348 TYR A C 1
ATOM 2747 O O . TYR A 1 348 ? 1.604 11.019 -6.905 1.00 93.06 348 TYR A O 1
ATOM 2755 N N . ARG A 1 349 ? 3.703 10.280 -7.177 1.00 91.69 349 ARG A N 1
ATOM 2756 C CA . ARG A 1 349 ? 3.955 9.975 -5.762 1.00 91.69 349 ARG A CA 1
ATOM 2757 C C . ARG A 1 349 ? 3.823 11.211 -4.864 1.00 91.69 349 ARG A C 1
ATOM 2759 O O . ARG A 1 349 ? 3.253 11.136 -3.778 1.00 91.69 349 ARG A O 1
ATOM 2766 N N . GLN A 1 350 ? 4.340 12.354 -5.304 1.00 88.56 350 GLN A N 1
ATOM 2767 C CA . GLN A 1 350 ? 4.274 13.589 -4.520 1.00 88.56 350 GLN A CA 1
ATOM 2768 C C . GLN A 1 350 ? 2.860 14.182 -4.472 1.00 88.56 350 GLN A C 1
ATOM 2770 O O . GLN A 1 350 ? 2.460 14.729 -3.446 1.00 88.56 350 GLN A O 1
ATOM 2775 N N . THR A 1 351 ? 2.105 14.081 -5.567 1.00 85.44 351 THR A N 1
ATOM 2776 C CA . THR A 1 351 ? 0.827 14.794 -5.732 1.00 85.44 351 THR A CA 1
ATOM 2777 C C . THR A 1 351 ? -0.392 13.970 -5.328 1.00 85.44 351 THR A C 1
ATOM 2779 O O . THR A 1 351 ? -1.252 14.482 -4.617 1.00 85.44 351 THR A O 1
ATOM 2782 N N . VAL A 1 352 ? -0.463 12.701 -5.738 1.00 85.38 352 VAL A N 1
ATOM 2783 C CA . VAL A 1 352 ? -1.627 11.829 -5.494 1.00 85.38 352 VAL A CA 1
ATOM 2784 C C . VAL A 1 352 ? -1.456 11.037 -4.205 1.00 85.38 352 VAL A C 1
ATOM 2786 O O . VAL A 1 352 ? -2.366 10.962 -3.385 1.00 85.38 352 VAL A O 1
ATOM 2789 N N . ILE A 1 353 ? -0.269 10.466 -4.010 1.00 84.38 353 ILE A N 1
ATOM 2790 C CA . ILE A 1 353 ? 0.034 9.646 -2.833 1.00 84.38 353 ILE A CA 1
ATOM 2791 C C . ILE A 1 353 ? 0.378 10.503 -1.606 1.00 84.38 353 ILE A C 1
ATOM 2793 O O . ILE A 1 353 ? 0.207 10.064 -0.469 1.00 84.38 353 ILE A O 1
ATOM 2797 N N . ALA A 1 354 ? 0.842 11.737 -1.826 1.00 81.25 354 ALA A N 1
ATOM 2798 C CA . ALA A 1 354 ? 1.373 12.622 -0.791 1.00 81.25 354 ALA A CA 1
ATOM 2799 C C . ALA A 1 354 ? 2.546 12.010 0.001 1.00 81.25 354 ALA A C 1
ATOM 2801 O O . ALA A 1 354 ? 2.754 12.334 1.174 1.00 81.25 354 ALA A O 1
ATOM 2802 N N . GLY A 1 355 ? 3.324 11.138 -0.647 1.00 79.94 355 GLY A N 1
ATOM 2803 C CA . GLY A 1 355 ? 4.574 10.627 -0.101 1.00 79.94 355 GLY A CA 1
ATOM 2804 C C . GLY A 1 355 ? 5.690 11.637 -0.342 1.00 79.94 355 GLY A C 1
ATOM 2805 O O . GLY A 1 355 ? 5.870 12.109 -1.466 1.00 79.94 355 GLY A O 1
ATOM 2806 N N . ALA A 1 356 ? 6.490 11.956 0.672 1.00 78.44 356 ALA A N 1
ATOM 2807 C CA . ALA A 1 356 ? 7.641 12.846 0.504 1.00 78.44 356 ALA A CA 1
ATOM 2808 C C . ALA A 1 356 ? 8.852 12.118 -0.102 1.00 78.44 356 ALA A C 1
ATOM 2810 O O . ALA A 1 356 ? 9.586 12.689 -0.910 1.00 78.44 356 ALA A O 1
ATOM 2811 N N . ARG A 1 357 ? 9.028 10.834 0.232 1.00 83.50 357 ARG A N 1
ATOM 2812 C CA . ARG A 1 357 ? 10.166 10.006 -0.197 1.00 83.50 357 ARG A CA 1
ATOM 2813 C C . ARG A 1 357 ? 9.716 8.725 -0.913 1.00 83.50 357 ARG A C 1
ATOM 2815 O O . ARG A 1 357 ? 8.624 8.233 -0.628 1.00 83.50 357 ARG A O 1
ATOM 2822 N N . PRO A 1 358 ? 10.511 8.199 -1.861 1.00 85.69 358 PRO A N 1
ATOM 2823 C CA . PRO A 1 358 ? 10.289 6.860 -2.394 1.00 85.69 358 PRO A CA 1
ATOM 2824 C C . PRO A 1 358 ? 10.577 5.806 -1.320 1.00 85.69 358 PRO A C 1
ATOM 2826 O O . PRO A 1 358 ? 11.457 6.006 -0.483 1.00 85.69 358 PRO A O 1
ATOM 2829 N N . TYR A 1 359 ? 9.879 4.673 -1.384 1.00 92.38 359 TYR A N 1
ATOM 2830 C CA . TYR A 1 359 ? 10.234 3.487 -0.601 1.00 92.38 359 TYR A CA 1
ATOM 2831 C C . TYR A 1 359 ? 11.619 2.995 -1.010 1.00 92.38 359 TYR A C 1
ATOM 2833 O O . TYR A 1 359 ? 11.955 3.022 -2.196 1.00 92.38 359 TYR A O 1
ATOM 2841 N N . GLU A 1 360 ? 12.432 2.545 -0.061 1.00 95.06 360 GLU A N 1
ATOM 2842 C CA . GLU A 1 360 ? 13.840 2.239 -0.323 1.00 95.06 360 GLU A CA 1
ATOM 2843 C C . GLU A 1 360 ? 14.063 1.157 -1.399 1.00 95.06 360 GLU A C 1
ATOM 2845 O O . GLU A 1 360 ? 14.868 1.414 -2.304 1.00 95.06 360 GLU A O 1
ATOM 2850 N N . PRO A 1 361 ? 13.318 0.029 -1.434 1.00 95.50 361 PRO A N 1
ATOM 2851 C CA . PRO A 1 361 ? 13.422 -0.932 -2.538 1.00 95.50 361 PRO A CA 1
ATOM 2852 C C . PRO A 1 361 ? 13.123 -0.288 -3.902 1.00 95.50 361 PRO A C 1
ATOM 2854 O O . PRO A 1 361 ? 13.831 -0.509 -4.885 1.00 95.50 361 PRO A O 1
ATOM 2857 N N . PHE A 1 362 ? 12.119 0.591 -3.957 1.00 95.44 362 PHE A N 1
ATOM 2858 C CA . PHE A 1 362 ? 11.721 1.296 -5.178 1.00 95.44 362 PHE A CA 1
ATOM 2859 C C . PHE A 1 362 ? 12.768 2.321 -5.602 1.00 95.44 362 PHE A C 1
ATOM 2861 O O . PHE A 1 362 ? 13.060 2.449 -6.792 1.00 95.44 362 PHE A O 1
ATOM 2868 N N . ARG A 1 363 ? 13.350 3.048 -4.641 1.00 95.88 363 ARG A N 1
ATOM 2869 C CA . ARG A 1 363 ? 14.441 3.996 -4.878 1.00 95.88 363 ARG A CA 1
ATOM 2870 C C . ARG A 1 363 ? 15.642 3.277 -5.484 1.00 95.88 363 ARG A C 1
ATOM 2872 O O . ARG A 1 363 ? 16.200 3.768 -6.463 1.00 95.88 363 ARG A O 1
ATOM 2879 N N . ALA A 1 364 ? 16.020 2.129 -4.920 1.00 96.88 364 ALA A N 1
ATOM 2880 C CA . ALA A 1 364 ? 17.145 1.328 -5.389 1.00 96.88 364 ALA A CA 1
ATOM 2881 C C . ALA A 1 364 ? 16.941 0.856 -6.838 1.00 96.88 364 ALA A C 1
ATOM 2883 O O . ALA A 1 364 ? 17.786 1.125 -7.694 1.00 96.88 364 ALA A O 1
ATOM 2884 N N . GLU A 1 365 ? 15.796 0.241 -7.147 1.00 97.62 365 GLU A N 1
ATOM 2885 C CA . GLU A 1 365 ? 15.496 -0.237 -8.505 1.00 97.62 365 GLU A CA 1
ATOM 2886 C C . GLU A 1 365 ? 15.353 0.914 -9.515 1.00 97.62 365 GLU A C 1
ATOM 2888 O O . GLU A 1 365 ? 15.864 0.844 -10.636 1.00 97.62 365 GLU A O 1
ATOM 2893 N N . SER A 1 366 ? 14.746 2.031 -9.105 1.00 97.81 366 SER A N 1
ATOM 2894 C CA . SER A 1 366 ? 14.610 3.226 -9.950 1.00 97.81 366 SER A CA 1
ATOM 2895 C C . SER A 1 366 ? 15.958 3.879 -10.251 1.00 97.81 366 SER A C 1
ATOM 2897 O O . SER A 1 366 ? 16.179 4.359 -11.364 1.00 97.81 366 SER A O 1
ATOM 2899 N N . TRP A 1 367 ? 16.891 3.861 -9.295 1.00 97.88 367 TRP A N 1
ATOM 2900 C CA . TRP A 1 367 ? 18.257 4.329 -9.515 1.00 97.88 367 TRP A CA 1
ATOM 2901 C C . TRP A 1 367 ? 18.998 3.445 -10.527 1.00 97.88 367 TRP A C 1
ATOM 2903 O O . TRP A 1 367 ? 19.598 3.969 -11.467 1.00 97.88 367 TRP A O 1
ATOM 2913 N N . ILE A 1 368 ? 18.891 2.115 -10.405 1.00 97.56 368 ILE A N 1
ATOM 2914 C CA . ILE A 1 368 ? 19.463 1.166 -11.376 1.00 97.56 368 ILE A CA 1
ATOM 2915 C C . ILE A 1 368 ? 18.884 1.417 -12.776 1.00 97.56 368 ILE A C 1
ATOM 2917 O O . ILE A 1 368 ? 19.627 1.480 -13.761 1.00 97.56 368 ILE A O 1
ATOM 2921 N N . ALA A 1 369 ? 17.565 1.600 -12.875 1.00 98.19 369 ALA A N 1
ATOM 2922 C CA . ALA A 1 369 ? 16.891 1.888 -14.135 1.00 98.19 369 ALA A CA 1
ATOM 2923 C C . ALA A 1 369 ? 17.379 3.204 -14.767 1.00 98.19 369 ALA A C 1
ATOM 2925 O O . ALA A 1 369 ? 17.695 3.243 -15.962 1.00 98.19 369 ALA A O 1
ATOM 2926 N N . ALA A 1 370 ? 17.522 4.259 -13.959 1.00 98.25 370 ALA A N 1
ATOM 2927 C CA . ALA A 1 370 ? 18.055 5.545 -14.397 1.00 98.25 370 ALA A CA 1
ATOM 2928 C C . ALA A 1 370 ? 19.493 5.423 -14.925 1.00 98.25 370 ALA A C 1
ATOM 2930 O O . ALA A 1 370 ? 19.804 5.950 -15.993 1.00 98.25 370 ALA A O 1
ATOM 2931 N N . GLU A 1 371 ? 20.369 4.697 -14.227 1.00 97.88 371 GLU A N 1
ATOM 2932 C CA . GLU A 1 371 ? 21.754 4.481 -14.663 1.00 97.88 371 GLU A CA 1
ATOM 2933 C C . GLU A 1 371 ? 21.835 3.724 -15.995 1.00 97.88 371 GLU A C 1
ATOM 2935 O O . GLU A 1 371 ? 22.605 4.094 -16.887 1.00 97.88 371 GLU A O 1
ATOM 2940 N N . ARG A 1 372 ? 20.996 2.701 -16.183 1.00 95.75 372 ARG A N 1
ATOM 2941 C CA . ARG A 1 372 ? 20.900 1.956 -17.449 1.00 95.75 372 ARG A CA 1
ATOM 2942 C C . ARG A 1 372 ? 20.477 2.852 -18.612 1.00 95.75 372 ARG A C 1
ATOM 2944 O O . ARG A 1 372 ? 21.116 2.826 -19.666 1.00 95.75 372 ARG A O 1
ATOM 2951 N N . ALA A 1 373 ? 19.464 3.689 -18.411 1.00 96.69 373 ALA A N 1
ATOM 2952 C CA . ALA A 1 373 ? 19.005 4.635 -19.423 1.00 96.69 373 ALA A CA 1
ATOM 2953 C C . ALA A 1 373 ? 20.045 5.735 -19.716 1.00 96.69 373 ALA A C 1
ATOM 2955 O O . ALA A 1 373 ? 20.306 6.047 -20.882 1.00 96.69 373 ALA A O 1
ATOM 2956 N N . ARG A 1 374 ? 20.727 6.268 -18.690 1.00 96.50 374 ARG A N 1
ATOM 2957 C CA . ARG A 1 374 ? 21.823 7.247 -18.848 1.00 96.50 374 ARG A CA 1
ATOM 2958 C C . ARG A 1 374 ? 22.977 6.698 -19.676 1.00 96.50 374 ARG A C 1
ATOM 2960 O O . ARG A 1 374 ? 23.521 7.430 -20.498 1.00 96.50 374 ARG A O 1
ATOM 2967 N N . LYS A 1 375 ? 23.320 5.415 -19.530 1.00 94.25 375 LYS A N 1
ATOM 2968 C CA . LYS A 1 375 ? 24.349 4.765 -20.360 1.00 94.25 375 LYS A CA 1
ATOM 2969 C C . LYS A 1 375 ? 23.984 4.711 -21.848 1.00 94.25 375 LYS A C 1
ATOM 2971 O O . LYS A 1 375 ? 24.881 4.486 -22.656 1.00 94.25 375 LYS A O 1
ATOM 2976 N N . VAL A 1 376 ? 22.705 4.832 -22.216 1.00 93.12 376 VAL A N 1
ATOM 2977 C CA . VAL A 1 376 ? 22.236 4.835 -23.615 1.00 93.12 376 VAL A CA 1
ATOM 2978 C C . VAL A 1 376 ? 22.083 6.262 -24.148 1.00 93.12 376 VAL A C 1
ATOM 2980 O O . VAL A 1 376 ? 22.539 6.547 -25.249 1.00 93.12 376 VAL A O 1
ATOM 2983 N N . LEU A 1 377 ? 21.468 7.161 -23.374 1.00 93.94 377 LEU A N 1
ATOM 2984 C CA . LEU A 1 377 ? 21.146 8.527 -23.815 1.00 93.94 377 LEU A CA 1
ATOM 2985 C C . LEU A 1 377 ? 22.237 9.566 -23.538 1.00 93.94 377 LEU A C 1
ATOM 2987 O O . LEU A 1 377 ? 22.247 10.635 -24.147 1.00 93.94 377 LEU A O 1
ATOM 2991 N N . GLY A 1 378 ? 23.113 9.294 -22.574 1.00 93.81 378 GLY A N 1
ATOM 2992 C CA . GLY A 1 378 ? 23.906 10.316 -21.904 1.00 93.81 378 GLY A CA 1
ATOM 2993 C C . GLY A 1 378 ? 23.081 11.140 -20.905 1.00 93.81 378 GLY A C 1
ATOM 2994 O O . GLY A 1 378 ? 21.850 11.208 -20.951 1.00 93.81 378 GLY A O 1
ATOM 2995 N N . SER A 1 379 ? 23.774 11.804 -19.978 1.00 95.44 379 SER A N 1
ATOM 2996 C CA . SER A 1 379 ? 23.141 12.469 -18.831 1.00 95.44 379 SER A CA 1
ATOM 2997 C C . SER A 1 379 ? 22.232 13.642 -19.210 1.00 95.44 379 SER A C 1
ATOM 2999 O O . SER A 1 379 ? 21.256 13.898 -18.513 1.00 95.44 379 SER A O 1
ATOM 3001 N N . SER A 1 380 ? 22.538 14.369 -20.292 1.00 94.19 380 SER A N 1
ATOM 3002 C CA . SER A 1 380 ? 21.739 15.533 -20.710 1.00 94.19 380 SER A CA 1
ATOM 3003 C C . SER A 1 380 ? 20.379 15.119 -21.274 1.00 94.19 380 SER A C 1
ATOM 3005 O O . SER A 1 380 ? 19.347 15.571 -20.787 1.00 94.19 380 SER A O 1
ATOM 3007 N N . ALA A 1 381 ? 20.369 14.198 -22.243 1.00 94.75 381 ALA A N 1
ATOM 3008 C CA . ALA A 1 381 ? 19.135 13.715 -22.855 1.00 94.75 381 ALA A CA 1
ATOM 3009 C C . ALA A 1 381 ? 18.268 12.924 -21.863 1.00 94.75 381 ALA A C 1
ATOM 3011 O O . ALA A 1 381 ? 17.049 13.062 -21.883 1.00 94.75 381 ALA A O 1
ATOM 3012 N N . PHE A 1 382 ? 18.881 12.173 -20.939 1.00 97.38 382 PHE A N 1
ATOM 3013 C CA . PHE A 1 382 ? 18.134 11.526 -19.859 1.00 97.38 382 PHE A CA 1
ATOM 3014 C C . PHE A 1 382 ? 17.419 12.544 -18.954 1.00 97.38 382 PHE A C 1
ATOM 3016 O O . PHE A 1 382 ? 16.240 12.370 -18.664 1.00 97.38 382 PHE A O 1
ATOM 3023 N N . ARG A 1 383 ? 18.095 13.630 -18.541 1.00 97.31 383 ARG A N 1
ATOM 3024 C CA . ARG A 1 383 ? 17.463 14.682 -17.721 1.00 97.31 383 ARG A CA 1
ATOM 3025 C C . ARG A 1 383 ? 16.282 15.346 -18.425 1.00 97.31 383 ARG A C 1
ATOM 3027 O O . ARG A 1 383 ? 15.309 15.674 -17.758 1.00 97.31 383 ARG A O 1
ATOM 3034 N N . LEU A 1 384 ? 16.357 15.536 -19.744 1.00 96.81 384 LEU A N 1
ATOM 3035 C CA . LEU A 1 384 ? 15.238 16.075 -20.524 1.00 96.81 384 LEU A CA 1
ATOM 3036 C C . LEU A 1 384 ? 14.033 15.132 -20.502 1.00 96.81 384 LEU A C 1
ATOM 3038 O O . LEU A 1 384 ? 12.928 15.583 -20.227 1.00 96.81 384 LEU A O 1
ATOM 3042 N N . ALA A 1 385 ? 14.249 13.832 -20.721 1.00 96.56 385 ALA A N 1
ATOM 3043 C CA . ALA A 1 385 ? 13.180 12.837 -20.647 1.00 96.56 385 ALA A CA 1
ATOM 3044 C C . ALA A 1 385 ? 12.558 12.766 -19.241 1.00 96.56 385 ALA A C 1
ATOM 3046 O O . ALA A 1 385 ? 11.340 12.703 -19.094 1.00 96.56 385 ALA A O 1
ATOM 3047 N N . GLU A 1 386 ? 13.385 12.835 -18.196 1.00 97.25 386 GLU A N 1
ATOM 3048 C CA . GLU A 1 386 ? 12.918 12.880 -16.808 1.00 97.25 386 GLU A CA 1
ATOM 3049 C C . GLU A 1 386 ? 12.099 14.145 -16.514 1.00 97.25 386 GLU A C 1
ATOM 3051 O O . GLU A 1 386 ? 11.040 14.073 -15.891 1.00 97.25 386 GLU A O 1
ATOM 3056 N N . GLN A 1 387 ? 12.542 15.304 -17.003 1.00 96.69 387 GLN A N 1
ATOM 3057 C CA . GLN A 1 387 ? 11.811 16.561 -16.864 1.00 96.69 387 GLN A CA 1
ATOM 3058 C C . GLN A 1 387 ? 10.486 16.553 -17.637 1.00 96.69 387 GLN A C 1
ATOM 3060 O O . GLN A 1 387 ? 9.492 17.060 -17.123 1.00 96.69 387 GLN A O 1
ATOM 3065 N N . GLU A 1 388 ? 10.455 15.960 -18.833 1.00 95.69 388 GLU A N 1
ATOM 3066 C CA . GLU A 1 388 ? 9.226 15.748 -19.603 1.00 95.69 388 GLU A CA 1
ATOM 3067 C C . GLU A 1 388 ? 8.241 14.864 -18.831 1.00 95.69 388 GLU A C 1
ATOM 3069 O O . GLU A 1 388 ? 7.062 15.179 -18.756 1.00 95.69 388 GLU A O 1
ATOM 3074 N N . GLY A 1 389 ? 8.721 13.792 -18.196 1.00 94.94 389 GLY A N 1
ATOM 3075 C CA . GLY A 1 389 ? 7.902 12.973 -17.303 1.00 94.94 389 GLY A CA 1
ATOM 3076 C C . GLY A 1 389 ? 7.306 13.768 -16.149 1.00 94.94 389 GLY A C 1
ATOM 3077 O O . GLY A 1 389 ? 6.111 13.667 -15.881 1.00 94.94 389 GLY A O 1
ATOM 3078 N N . ARG A 1 390 ? 8.126 14.601 -15.498 1.00 95.38 390 ARG A N 1
ATOM 3079 C CA . ARG A 1 390 ? 7.688 15.422 -14.361 1.00 95.38 390 ARG A CA 1
ATOM 3080 C C . ARG A 1 390 ? 6.662 16.491 -14.737 1.00 95.38 390 ARG A C 1
ATOM 3082 O O . ARG A 1 390 ? 5.903 16.902 -13.863 1.00 95.38 390 ARG A O 1
ATOM 3089 N N . SER A 1 391 ? 6.656 16.958 -15.988 1.00 93.12 391 SER A N 1
ATOM 3090 C CA . SER A 1 391 ? 5.728 17.990 -16.464 1.00 93.12 391 SER A CA 1
ATOM 3091 C C . SER A 1 391 ? 4.369 17.446 -16.911 1.00 93.12 391 SER A C 1
ATOM 3093 O O . SER A 1 391 ? 3.459 18.234 -17.172 1.00 93.12 391 SER A O 1
ATOM 3095 N N . LEU A 1 392 ? 4.202 16.122 -16.992 1.00 90.75 392 LEU A N 1
ATOM 3096 C CA . LEU A 1 392 ? 2.901 15.515 -17.251 1.00 90.75 392 LEU A CA 1
ATOM 3097 C C . LEU A 1 392 ? 1.956 15.772 -16.072 1.00 90.75 392 LEU A C 1
ATOM 3099 O O . LEU A 1 392 ? 2.342 15.617 -14.914 1.00 90.75 392 LEU A O 1
ATOM 3103 N N . SER A 1 393 ? 0.692 16.097 -16.365 1.00 88.19 393 SER A N 1
ATOM 3104 C CA . SER A 1 393 ? -0.354 15.992 -15.343 1.00 88.19 393 SER A CA 1
ATOM 3105 C C . SER A 1 393 ? -0.495 14.521 -14.980 1.00 88.19 393 SER A C 1
ATOM 3107 O O . SER A 1 393 ? -0.763 13.717 -15.869 1.00 88.19 393 SER A O 1
ATOM 3109 N N . MET A 1 394 ? -0.268 14.185 -13.713 1.00 89.50 394 MET A N 1
ATOM 3110 C CA . MET A 1 394 ? -0.327 12.833 -13.151 1.00 89.50 394 MET A CA 1
ATOM 3111 C C . MET A 1 394 ? -1.241 12.856 -11.918 1.00 89.50 394 MET A C 1
ATOM 3113 O O . MET A 1 394 ? -0.849 12.462 -10.828 1.00 89.50 394 MET A O 1
ATOM 3117 N N . ASP A 1 395 ? -2.448 13.392 -12.095 1.00 87.44 395 ASP A N 1
ATOM 3118 C CA . ASP A 1 395 ? -3.426 13.694 -11.039 1.00 87.44 395 ASP A CA 1
ATOM 3119 C C . ASP A 1 395 ? -4.334 12.514 -10.656 1.00 87.44 395 ASP A C 1
ATOM 3121 O O . ASP A 1 395 ? -5.112 12.600 -9.707 1.00 87.44 395 ASP A O 1
ATOM 3125 N N . SER A 1 396 ? -4.258 11.408 -11.397 1.00 88.31 396 SER A N 1
ATOM 3126 C CA . SER A 1 396 ? -5.168 10.278 -11.243 1.00 88.31 396 SER A CA 1
ATOM 3127 C C . SER A 1 396 ? -4.529 8.955 -11.685 1.00 88.31 396 SER A C 1
ATOM 3129 O O . SER A 1 396 ? -3.657 8.951 -12.560 1.00 88.31 396 SER A O 1
ATOM 3131 N N . PRO A 1 397 ? -4.956 7.804 -11.123 1.00 89.56 397 PRO A N 1
ATOM 3132 C CA . PRO A 1 397 ? -4.454 6.488 -11.537 1.00 89.56 397 PRO A CA 1
ATOM 3133 C C . PRO A 1 397 ? -4.693 6.216 -13.031 1.00 89.56 397 PRO A C 1
ATOM 3135 O O . PRO A 1 397 ? -3.839 5.658 -13.718 1.00 89.56 397 PRO A O 1
ATOM 3138 N N . ARG A 1 398 ? -5.824 6.697 -13.570 1.00 88.94 398 ARG A N 1
ATOM 3139 C CA . ARG A 1 398 ? -6.143 6.648 -15.005 1.00 88.94 398 ARG A CA 1
ATOM 3140 C C . ARG A 1 398 ? -5.034 7.244 -15.871 1.00 88.94 398 ARG A C 1
ATOM 3142 O O . ARG A 1 398 ? -4.694 6.672 -16.900 1.00 88.94 398 ARG A O 1
ATOM 3149 N N . ARG A 1 399 ? -4.451 8.364 -15.449 1.00 90.25 399 ARG A N 1
ATOM 3150 C CA . ARG A 1 399 ? -3.448 9.068 -16.244 1.00 90.25 399 ARG A CA 1
ATOM 3151 C C . ARG A 1 399 ? -2.132 8.295 -16.368 1.00 90.25 399 ARG A C 1
ATOM 3153 O O . ARG A 1 399 ? -1.461 8.382 -17.394 1.00 90.25 399 ARG A O 1
ATOM 3160 N N . VAL A 1 400 ? -1.804 7.480 -15.362 1.00 89.69 400 VAL A N 1
ATOM 3161 C CA . VAL A 1 400 ? -0.716 6.491 -15.445 1.00 89.69 400 VAL A CA 1
ATOM 3162 C C . VAL A 1 400 ? -1.032 5.420 -16.485 1.00 89.69 400 VAL A C 1
ATOM 3164 O O . VAL A 1 400 ? -0.174 5.107 -17.309 1.00 89.69 400 VAL A O 1
ATOM 3167 N N . ALA A 1 401 ? -2.253 4.880 -16.476 1.00 89.50 401 ALA A N 1
ATOM 3168 C CA . ALA A 1 401 ? -2.664 3.873 -17.450 1.00 89.50 401 ALA A CA 1
ATOM 3169 C C . ALA A 1 401 ? -2.612 4.416 -18.886 1.00 89.50 401 ALA A C 1
ATOM 3171 O O . ALA A 1 401 ? -2.078 3.743 -19.758 1.00 89.50 401 ALA A O 1
ATOM 3172 N N . GLU A 1 402 ? -3.084 5.643 -19.123 1.00 88.44 402 GLU A N 1
ATOM 3173 C CA . GLU A 1 402 ? -2.998 6.320 -20.427 1.00 88.44 402 GLU A CA 1
ATOM 3174 C C . GLU A 1 402 ? -1.544 6.485 -20.885 1.00 88.44 402 GLU A C 1
ATOM 3176 O O . GLU A 1 402 ? -1.197 6.088 -21.993 1.00 88.44 402 GLU A O 1
ATOM 3181 N N . LEU A 1 403 ? -0.661 6.987 -20.011 1.00 90.25 403 LEU A N 1
ATOM 3182 C CA . LEU A 1 403 ? 0.762 7.162 -20.321 1.00 90.25 403 LEU A CA 1
ATOM 3183 C C . LEU A 1 403 ? 1.432 5.864 -20.804 1.00 90.25 403 LEU A C 1
ATOM 3185 O O . LEU A 1 403 ? 2.327 5.917 -21.650 1.00 90.25 403 LEU A O 1
ATOM 3189 N N . ILE A 1 404 ? 1.026 4.731 -20.232 1.00 90.44 404 ILE A N 1
ATOM 3190 C CA . ILE A 1 404 ? 1.602 3.417 -20.506 1.00 90.44 404 ILE A CA 1
ATOM 3191 C C . ILE A 1 404 ? 0.931 2.759 -21.722 1.00 90.44 404 ILE A C 1
ATOM 3193 O O . ILE A 1 404 ? 1.625 2.368 -22.655 1.00 90.44 404 ILE A O 1
ATOM 3197 N N . LEU A 1 405 ? -0.402 2.673 -21.741 1.00 86.00 405 LEU A N 1
ATOM 3198 C CA . LEU A 1 405 ? -1.165 1.926 -22.747 1.00 86.00 405 LEU A CA 1
ATOM 3199 C C . LEU A 1 405 ? -1.317 2.670 -24.080 1.00 86.00 405 LEU A C 1
ATOM 3201 O O . LEU A 1 405 ? -1.331 2.026 -25.126 1.00 86.00 405 LEU A O 1
ATOM 3205 N N . GLU A 1 406 ? -1.413 4.006 -24.085 1.00 70.31 406 GLU A N 1
ATOM 3206 C CA . GLU A 1 406 ? -1.535 4.780 -25.337 1.00 70.31 406 GLU A CA 1
ATOM 3207 C C . GLU A 1 406 ? -0.254 4.716 -26.187 1.00 70.31 406 GLU A C 1
ATOM 3209 O O . GLU A 1 406 ? -0.275 5.064 -27.366 1.00 70.31 406 GLU A O 1
ATOM 3214 N N . ARG A 1 407 ? 0.857 4.234 -25.614 1.00 60.78 407 ARG A N 1
ATOM 3215 C CA . ARG A 1 407 ? 2.139 4.031 -26.301 1.00 60.78 407 ARG A CA 1
ATOM 3216 C C . ARG A 1 407 ? 2.362 2.630 -26.859 1.00 60.78 407 ARG A C 1
ATOM 3218 O O . ARG A 1 407 ? 3.258 2.468 -27.682 1.00 60.78 407 ARG A O 1
ATOM 3225 N N . ASP A 1 408 ? 1.550 1.647 -26.472 1.00 47.16 408 ASP A N 1
ATOM 3226 C CA . ASP A 1 408 ? 1.605 0.303 -27.064 1.00 47.16 408 ASP A CA 1
ATOM 3227 C C . ASP A 1 408 ? 0.842 0.225 -28.403 1.00 47.16 408 ASP A C 1
ATOM 3229 O O . ASP A 1 408 ? 0.847 -0.806 -29.078 1.00 47.16 408 ASP A O 1
ATOM 3233 N N . HIS A 1 409 ? 0.251 1.338 -28.854 1.00 31.81 409 HIS A N 1
ATOM 3234 C CA . HIS A 1 409 ? 0.063 1.565 -30.280 1.00 31.81 409 HIS A CA 1
ATOM 3235 C C . HIS A 1 409 ? 1.390 2.042 -30.874 1.00 31.81 409 HIS A C 1
ATOM 3237 O O . HIS A 1 409 ? 1.884 3.093 -30.459 1.00 31.81 409 HIS A O 1
ATOM 3243 N N . PRO A 1 410 ? 1.974 1.310 -31.845 1.00 29.47 410 PRO A N 1
ATOM 3244 C CA . PRO A 1 410 ? 3.119 1.812 -32.578 1.00 29.47 410 PRO A CA 1
ATOM 3245 C C . PRO A 1 410 ? 2.756 3.203 -33.076 1.00 29.47 410 PRO A C 1
ATOM 3247 O O . PRO A 1 410 ? 1.717 3.379 -33.713 1.00 29.47 410 PRO A O 1
ATOM 3250 N N . ILE A 1 411 ? 3.601 4.182 -32.768 1.00 33.66 411 ILE A N 1
ATOM 3251 C CA . ILE A 1 411 ? 3.623 5.432 -33.508 1.00 33.66 411 ILE A CA 1
ATOM 3252 C C . ILE A 1 411 ? 3.874 4.999 -34.953 1.00 33.66 411 ILE A C 1
ATOM 3254 O O . ILE A 1 411 ? 5.008 4.693 -35.327 1.00 33.66 411 ILE A O 1
ATOM 3258 N N . GLU A 1 412 ? 2.804 4.881 -35.745 1.00 33.00 412 GLU A N 1
ATOM 3259 C CA . GLU A 1 412 ? 2.912 5.030 -37.186 1.00 33.00 412 GLU A CA 1
ATOM 3260 C C . GLU A 1 412 ? 3.722 6.307 -37.366 1.00 33.00 412 GLU A C 1
ATOM 3262 O O . GLU A 1 412 ? 3.370 7.362 -36.836 1.00 33.00 412 GLU A O 1
ATOM 3267 N N . SER A 1 413 ? 4.894 6.111 -37.958 1.00 33.47 413 SER A N 1
ATOM 3268 C CA . SER A 1 413 ? 5.986 7.053 -38.144 1.00 33.47 413 SER A CA 1
ATOM 3269 C C . SER A 1 413 ? 5.542 8.506 -38.321 1.00 33.47 413 SER A C 1
ATOM 3271 O O . SER A 1 413 ? 4.478 8.774 -38.871 1.00 33.47 413 SER A O 1
ATOM 3273 N N . ASP A 1 414 ? 6.441 9.416 -37.932 1.00 41.16 414 ASP A N 1
ATOM 3274 C CA . ASP A 1 414 ? 6.501 10.891 -38.066 1.00 41.16 414 ASP A CA 1
ATOM 3275 C C . ASP A 1 414 ? 5.919 11.524 -39.364 1.00 41.16 414 ASP A C 1
ATOM 3277 O O . ASP A 1 414 ? 5.822 12.739 -39.503 1.00 41.16 414 ASP A O 1
ATOM 3281 N N . ASP A 1 415 ? 5.467 10.707 -40.307 1.00 44.41 415 ASP A N 1
ATOM 3282 C CA . ASP A 1 415 ? 4.607 11.063 -41.423 1.00 44.41 415 ASP A CA 1
ATOM 3283 C C . ASP A 1 415 ? 3.258 11.656 -40.976 1.00 44.41 415 ASP A C 1
ATOM 3285 O O . ASP A 1 415 ? 2.854 12.668 -41.538 1.00 44.41 415 ASP A O 1
ATOM 3289 N N . SER A 1 416 ? 2.555 11.137 -39.955 1.00 49.41 416 SER A N 1
ATOM 3290 C CA . SER A 1 416 ? 1.185 11.631 -39.672 1.00 49.41 416 SER A CA 1
ATOM 3291 C C . SER A 1 416 ? 1.141 13.097 -39.204 1.00 49.41 416 SER A C 1
ATOM 3293 O O . SER A 1 416 ? 0.234 13.841 -39.577 1.00 49.41 416 SER A O 1
ATOM 3295 N N . ALA A 1 417 ? 2.152 13.567 -38.465 1.00 49.91 417 ALA A N 1
ATOM 3296 C CA . ALA A 1 417 ? 2.240 14.958 -38.013 1.00 49.91 417 ALA A CA 1
ATOM 3297 C C . ALA A 1 417 ? 2.538 15.928 -39.173 1.00 49.91 417 ALA A C 1
ATOM 3299 O O . ALA A 1 417 ? 1.929 16.999 -39.260 1.00 49.91 417 ALA A O 1
ATOM 3300 N N . VAL A 1 418 ? 3.410 15.529 -40.107 1.00 54.47 418 VAL A N 1
ATOM 3301 C CA . VAL A 1 418 ? 3.683 16.271 -41.350 1.00 54.47 418 VAL A CA 1
ATOM 3302 C C . VAL A 1 418 ? 2.444 16.269 -42.257 1.00 54.47 418 VAL A C 1
ATOM 3304 O O . VAL A 1 418 ? 2.056 17.310 -42.790 1.00 54.47 418 VAL A O 1
ATOM 3307 N N . GLN A 1 419 ? 1.757 15.132 -42.360 1.00 57.97 419 GLN A N 1
ATOM 3308 C CA . GLN A 1 419 ? 0.565 14.927 -43.185 1.00 57.97 419 GLN A CA 1
ATOM 3309 C C . GLN A 1 419 ? -0.670 15.682 -42.663 1.00 57.97 419 GLN A C 1
ATOM 3311 O O . GLN A 1 419 ? -1.418 16.262 -43.454 1.00 57.97 419 GLN A O 1
ATOM 3316 N N . HIS A 1 420 ? -0.855 15.771 -41.342 1.00 62.09 420 HIS A N 1
ATOM 3317 C CA . HIS A 1 420 ? -1.885 16.612 -40.725 1.00 62.09 420 HIS A CA 1
ATOM 3318 C C . HIS A 1 420 ? -1.589 18.111 -40.891 1.00 62.09 420 HIS A C 1
ATOM 3320 O O . HIS A 1 420 ? -2.522 18.904 -41.052 1.00 62.09 420 HIS A O 1
ATOM 3326 N N . GLY A 1 421 ? -0.309 18.503 -40.934 1.00 68.00 421 GLY A N 1
ATOM 3327 C CA . GLY A 1 421 ? 0.119 19.861 -41.277 1.00 68.00 421 GLY A CA 1
ATOM 3328 C C . GLY A 1 421 ? -0.263 20.266 -42.705 1.00 68.00 421 GLY A C 1
ATOM 3329 O O . GLY A 1 421 ? -0.739 21.383 -42.919 1.00 68.00 421 GLY A O 1
ATOM 3330 N N . LEU A 1 422 ? -0.158 19.355 -43.679 1.00 78.25 422 LEU A N 1
ATOM 3331 C CA . LEU A 1 422 ? -0.517 19.625 -45.080 1.00 78.25 422 LEU A CA 1
ATOM 3332 C C . LEU A 1 422 ? -2.007 19.948 -45.268 1.00 78.25 422 LEU A C 1
ATOM 3334 O O . LEU A 1 422 ? -2.345 20.747 -46.144 1.00 78.25 422 LEU A O 1
ATOM 3338 N N . TRP A 1 423 ? -2.899 19.427 -44.418 1.00 83.38 423 TRP A N 1
ATOM 3339 C CA . TRP A 1 423 ? -4.328 19.773 -44.464 1.00 83.38 423 TRP A CA 1
ATOM 3340 C C . TRP A 1 423 ? -4.581 21.265 -44.221 1.00 83.38 423 TRP A C 1
ATOM 3342 O O . TRP A 1 423 ? -5.464 21.858 -44.841 1.00 83.38 423 TRP A O 1
ATOM 3352 N N . SER A 1 424 ? -3.768 21.902 -43.374 1.00 81.12 424 SER A N 1
ATOM 3353 C CA . SER A 1 424 ? -3.871 23.340 -43.094 1.00 81.12 424 SER A CA 1
ATOM 3354 C C . SER A 1 424 ? -3.461 24.237 -44.273 1.00 81.12 424 SER A C 1
ATOM 3356 O O . SER A 1 424 ? -3.783 25.422 -44.280 1.00 81.12 424 SER A O 1
ATOM 3358 N N . SER A 1 425 ? -2.806 23.674 -45.299 1.00 83.56 425 SER A N 1
ATOM 3359 C CA . SER A 1 425 ? -2.438 24.383 -46.536 1.00 83.56 425 SER A CA 1
ATOM 3360 C C . SER A 1 425 ? -3.576 24.478 -47.564 1.00 83.56 425 SER A C 1
ATOM 3362 O O . SER A 1 425 ? -3.464 25.191 -48.570 1.00 83.56 425 SER A O 1
ATOM 3364 N N . LEU A 1 426 ? -4.683 23.763 -47.333 1.00 88.31 426 LEU A N 1
ATOM 3365 C CA . LEU A 1 426 ? -5.874 23.844 -48.168 1.00 88.31 426 LEU A CA 1
ATOM 3366 C C . LEU A 1 426 ? -6.588 25.177 -47.928 1.00 88.31 426 LEU A C 1
ATOM 3368 O O . LEU A 1 426 ? -6.851 25.572 -46.794 1.00 88.31 426 LEU A O 1
ATOM 3372 N N . SER A 1 427 ? -6.966 25.863 -49.006 1.00 87.94 427 SER A N 1
ATOM 3373 C CA . SER A 1 427 ? -7.856 27.022 -48.897 1.00 87.94 427 SER A CA 1
ATOM 3374 C C . SER A 1 427 ? -9.225 26.594 -48.363 1.00 87.94 427 SER A C 1
ATOM 3376 O O . SER A 1 427 ? -9.626 25.441 -48.526 1.00 87.94 427 SER A O 1
ATOM 3378 N N . GLY A 1 428 ? -10.000 27.520 -47.788 1.00 84.38 428 GLY A N 1
ATOM 3379 C CA . GLY A 1 428 ? -11.333 27.197 -47.255 1.00 84.38 428 GLY A CA 1
ATOM 3380 C C . GLY A 1 428 ? -12.229 26.473 -48.272 1.00 84.38 428 GLY A C 1
ATOM 3381 O O . GLY A 1 428 ? -12.861 25.469 -47.954 1.00 84.38 428 GLY A O 1
ATOM 3382 N N . ALA A 1 429 ? -12.180 26.890 -49.542 1.00 85.06 429 ALA A N 1
ATOM 3383 C CA . ALA A 1 429 ? -12.945 26.253 -50.608 1.00 85.06 429 ALA A CA 1
ATOM 3384 C C . ALA A 1 429 ? -12.429 24.860 -51.022 1.00 85.06 429 ALA A C 1
ATOM 3386 O O . ALA A 1 429 ? -13.213 24.079 -51.565 1.00 85.06 429 ALA A O 1
ATOM 3387 N N . GLU A 1 430 ? -11.145 24.560 -50.820 1.00 91.88 430 GLU A N 1
ATOM 3388 C CA . GLU A 1 430 ? -10.547 23.237 -51.050 1.00 91.88 430 GLU A CA 1
ATOM 3389 C C . GLU A 1 430 ? -10.794 22.309 -49.859 1.00 91.88 430 GLU A C 1
ATOM 3391 O O . GLU A 1 430 ? -11.132 21.149 -50.071 1.00 91.88 430 GLU A O 1
ATOM 3396 N N . SER A 1 431 ? -10.716 22.823 -48.629 1.00 91.44 431 SER A N 1
ATOM 3397 C CA . SER A 1 431 ? -11.022 22.075 -47.404 1.00 91.44 431 SER A CA 1
ATOM 3398 C C . SER A 1 431 ? -12.462 21.550 -47.422 1.00 91.44 431 SER A C 1
ATOM 3400 O O . SER A 1 431 ? -12.689 20.361 -47.223 1.00 91.44 431 SER A O 1
ATOM 3402 N N . GLU A 1 432 ? -13.439 22.378 -47.813 1.00 89.81 432 GLU A N 1
ATOM 3403 C CA . GLU A 1 432 ? -14.836 21.940 -47.984 1.00 89.81 432 GLU A CA 1
ATOM 3404 C C . GLU A 1 432 ? -14.992 20.794 -49.004 1.00 89.81 432 GLU A C 1
ATOM 3406 O O . GLU A 1 432 ? -15.792 19.875 -48.814 1.00 89.81 432 GLU A O 1
ATOM 3411 N N . VAL A 1 433 ? -14.230 20.831 -50.104 1.00 93.56 433 VAL A N 1
ATOM 3412 C CA . VAL A 1 433 ? -14.241 19.764 -51.121 1.00 93.56 433 VAL A CA 1
ATOM 3413 C C . VAL A 1 433 ? -13.537 18.520 -50.603 1.00 93.56 433 VAL A C 1
ATOM 3415 O O . VAL A 1 433 ? -14.031 17.421 -50.846 1.00 93.56 433 VAL A O 1
ATOM 3418 N N . ALA A 1 434 ? -12.435 18.676 -49.870 1.00 92.38 434 ALA A N 1
ATOM 3419 C CA . ALA A 1 434 ? -11.690 17.587 -49.254 1.00 92.38 434 ALA A CA 1
ATOM 3420 C C . ALA A 1 434 ? -12.536 16.857 -48.200 1.00 92.38 434 ALA A C 1
ATOM 3422 O O . ALA A 1 434 ? -12.562 15.631 -48.206 1.00 92.38 434 ALA A O 1
ATOM 3423 N N . VAL A 1 435 ? -13.314 17.580 -47.385 1.00 92.75 435 VAL A N 1
ATOM 3424 C CA . VAL A 1 435 ? -14.258 16.999 -46.412 1.00 92.75 435 VAL A CA 1
ATOM 3425 C C . VAL A 1 435 ? -15.333 16.166 -47.108 1.00 92.75 435 VAL A C 1
ATOM 3427 O O . VAL A 1 435 ? -15.545 15.005 -46.758 1.00 92.75 435 VAL A O 1
ATOM 3430 N N . LEU A 1 436 ? -15.991 16.711 -48.137 1.00 91.69 436 LEU A N 1
ATOM 3431 C CA . LEU A 1 436 ? -17.017 15.970 -48.881 1.00 91.69 436 LEU A CA 1
ATOM 3432 C C . LEU A 1 436 ? -16.418 14.779 -49.651 1.00 91.69 436 LEU A C 1
ATOM 3434 O O . LEU A 1 436 ? -17.037 13.717 -49.744 1.00 91.69 436 LEU A O 1
ATOM 3438 N N . ALA A 1 437 ? -15.210 14.934 -50.195 1.00 90.44 437 ALA A N 1
ATOM 3439 C CA . ALA A 1 437 ? -14.493 13.871 -50.889 1.00 90.44 437 ALA A CA 1
ATOM 3440 C C . ALA A 1 437 ? -14.073 12.740 -49.939 1.00 90.44 437 ALA A C 1
ATOM 3442 O O . ALA A 1 437 ? -14.279 11.578 -50.293 1.00 90.44 437 ALA A O 1
ATOM 3443 N N . ALA A 1 438 ? -13.569 13.071 -48.745 1.00 90.62 438 ALA A N 1
ATOM 3444 C CA . ALA A 1 438 ? -13.257 12.133 -47.665 1.00 90.62 438 ALA A CA 1
ATOM 3445 C C . ALA A 1 438 ? -14.508 11.395 -47.171 1.00 90.62 438 ALA A C 1
ATOM 3447 O O . ALA A 1 438 ? -14.467 10.193 -46.935 1.00 90.62 438 ALA A O 1
ATOM 3448 N N . ALA A 1 439 ? -15.651 12.086 -47.121 1.00 85.62 439 ALA A N 1
ATOM 3449 C CA . ALA A 1 439 ? -16.961 11.506 -46.818 1.00 85.62 439 ALA A CA 1
ATOM 3450 C C . ALA A 1 439 ? -17.541 10.640 -47.963 1.00 85.62 439 ALA A C 1
ATOM 3452 O O . ALA A 1 439 ? -18.683 10.174 -47.904 1.00 85.62 439 ALA A O 1
ATOM 3453 N N . GLY A 1 440 ? -16.787 10.441 -49.049 1.00 85.75 440 GLY A N 1
ATOM 3454 C CA . GLY A 1 440 ? -17.145 9.561 -50.159 1.00 85.75 440 GLY A CA 1
ATOM 3455 C C . GLY A 1 440 ? -18.112 10.157 -51.187 1.00 85.75 440 GLY A C 1
ATOM 3456 O O . GLY A 1 440 ? -18.614 9.423 -52.041 1.00 85.75 440 GLY A O 1
ATOM 3457 N N . TRP A 1 441 ? -18.394 11.463 -51.159 1.00 89.88 441 TRP A N 1
ATOM 3458 C CA . TRP A 1 441 ? -19.223 12.106 -52.186 1.00 89.88 441 TRP A CA 1
ATOM 3459 C C . TRP A 1 441 ? -18.536 12.036 -53.555 1.00 89.88 441 TRP A C 1
ATOM 3461 O O . TRP A 1 441 ? -17.313 12.129 -53.635 1.00 89.88 441 TRP A O 1
ATOM 3471 N N . SER A 1 442 ? -19.293 11.907 -54.652 1.00 89.44 442 SER A N 1
ATOM 3472 C CA . SER A 1 442 ? -18.725 11.975 -56.011 1.00 89.44 442 SER A CA 1
ATOM 3473 C C . SER A 1 442 ? -18.508 13.426 -56.457 1.00 89.44 442 SER A C 1
ATOM 3475 O O . SER A 1 442 ? -19.180 14.330 -55.965 1.00 89.44 442 SER A O 1
ATOM 3477 N N . ASN A 1 443 ? -17.624 13.678 -57.431 1.00 90.06 443 ASN A N 1
ATOM 3478 C CA . ASN A 1 443 ? -17.390 15.044 -57.933 1.00 90.06 443 ASN A CA 1
ATOM 3479 C C . ASN A 1 443 ? -18.653 15.706 -58.489 1.00 90.06 443 ASN A C 1
ATOM 3481 O O . ASN A 1 443 ? -18.852 16.898 -58.277 1.00 90.06 443 ASN A O 1
ATOM 3485 N N . SER A 1 444 ? -19.549 14.936 -59.113 1.00 81.50 444 SER A N 1
ATOM 3486 C CA . SER A 1 444 ? -20.859 15.437 -59.545 1.00 81.50 444 SER A CA 1
ATOM 3487 C C . SER A 1 444 ? -21.756 15.840 -58.369 1.00 81.50 444 SER A C 1
ATOM 3489 O O . SER A 1 444 ? -22.427 16.864 -58.442 1.00 81.50 444 SER A O 1
ATOM 3491 N N . MET A 1 445 ? -21.753 15.078 -57.268 1.00 85.81 445 MET A N 1
ATOM 3492 C CA . MET A 1 445 ? -22.547 15.401 -56.073 1.00 85.81 445 MET A CA 1
ATOM 3493 C C . MET A 1 445 ? -21.992 16.623 -55.334 1.00 85.81 445 MET A C 1
ATOM 3495 O O . MET A 1 445 ? -22.755 17.474 -54.884 1.00 85.81 445 MET A O 1
ATOM 3499 N N . ILE A 1 446 ? -20.665 16.740 -55.244 1.00 90.50 446 ILE A N 1
ATOM 3500 C CA . ILE A 1 446 ? -19.996 17.911 -54.661 1.00 90.50 446 ILE A CA 1
ATOM 3501 C C . ILE A 1 446 ? -20.283 19.159 -55.505 1.00 90.50 446 ILE A C 1
ATOM 3503 O O . ILE A 1 446 ? -20.606 20.210 -54.957 1.00 90.50 446 ILE A O 1
ATOM 3507 N N . ALA A 1 447 ? -20.219 19.035 -56.834 1.00 85.75 447 ALA A N 1
ATOM 3508 C CA . ALA A 1 447 ? -20.532 20.110 -57.772 1.00 85.75 447 ALA A CA 1
ATOM 3509 C C . ALA A 1 447 ? -21.969 20.622 -57.589 1.00 85.75 447 ALA A C 1
ATOM 3511 O O . ALA A 1 447 ? -22.174 21.828 -57.448 1.00 85.75 447 ALA A O 1
ATOM 3512 N N . ALA A 1 448 ? -22.936 19.703 -57.490 1.00 82.44 448 ALA A N 1
ATOM 3513 C CA . ALA A 1 448 ? -24.333 20.029 -57.223 1.00 82.44 448 ALA A CA 1
ATOM 3514 C C . ALA A 1 448 ? -24.522 20.713 -55.856 1.00 82.44 448 ALA A C 1
ATOM 3516 O O . ALA A 1 448 ? -25.161 21.759 -55.789 1.00 82.44 448 ALA A O 1
ATOM 3517 N N . LYS A 1 449 ? -23.913 20.185 -54.781 1.00 84.88 449 LYS A N 1
ATOM 3518 C CA . LYS A 1 449 ? -24.025 20.759 -53.425 1.00 84.88 449 LYS A CA 1
ATOM 3519 C C . LYS A 1 449 ? -23.425 22.163 -53.323 1.00 84.88 449 LYS A C 1
ATOM 3521 O O . LYS A 1 449 ? -23.944 22.990 -52.583 1.00 84.88 449 LYS A O 1
ATOM 3526 N N . ARG A 1 450 ? -22.341 22.441 -54.055 1.00 88.25 450 ARG A N 1
ATOM 3527 C CA . ARG A 1 450 ? -21.637 23.736 -54.013 1.00 88.25 450 ARG A CA 1
ATOM 3528 C C . ARG A 1 450 ? -22.069 24.721 -55.106 1.00 88.25 450 ARG A C 1
ATOM 3530 O O . ARG A 1 450 ? -21.507 25.811 -55.176 1.00 88.25 450 ARG A O 1
ATOM 3537 N N . GLY A 1 451 ? -23.005 24.351 -55.986 1.00 85.69 451 GLY A N 1
ATOM 3538 C CA . GLY A 1 451 ? -23.433 25.199 -57.108 1.00 85.69 451 GLY A CA 1
ATOM 3539 C C . GLY A 1 451 ? -22.305 25.518 -58.101 1.00 85.69 451 GLY A C 1
ATOM 3540 O O . GLY A 1 451 ? -22.227 26.629 -58.626 1.00 85.69 451 GLY A O 1
ATOM 3541 N N . ARG A 1 452 ? -21.382 24.574 -58.330 1.00 90.31 452 ARG A N 1
ATOM 3542 C CA . ARG A 1 452 ? -20.227 24.727 -59.237 1.00 90.31 452 ARG A CA 1
ATOM 3543 C C . ARG A 1 452 ? -20.253 23.679 -60.345 1.00 90.31 452 ARG A C 1
ATOM 3545 O O . ARG A 1 452 ? -20.937 22.669 -60.243 1.00 90.31 452 ARG A O 1
ATOM 3552 N N . SER A 1 453 ? -19.489 23.904 -61.416 1.00 87.69 453 SER A N 1
ATOM 3553 C CA . SER A 1 453 ? -19.374 22.915 -62.494 1.00 87.69 453 SER A CA 1
ATOM 3554 C C . SER A 1 453 ? -18.569 21.690 -62.039 1.00 87.69 453 SER A C 1
ATOM 3556 O O . SER A 1 453 ? -17.619 21.820 -61.262 1.00 87.69 453 SER A O 1
ATOM 3558 N N . ARG A 1 454 ? -18.883 20.504 -62.578 1.00 89.69 454 ARG A N 1
ATOM 3559 C CA . ARG A 1 454 ? -18.098 19.279 -62.334 1.00 89.69 454 ARG A CA 1
ATOM 3560 C C . ARG A 1 454 ? -16.616 19.474 -62.674 1.00 89.69 454 ARG A C 1
ATOM 3562 O O . ARG A 1 454 ? -15.766 19.093 -61.881 1.00 89.69 454 ARG A O 1
ATOM 3569 N N . LYS A 1 455 ? -16.318 20.153 -63.789 1.00 83.19 455 LYS A N 1
ATOM 3570 C CA . LYS A 1 455 ? -14.947 20.460 -64.233 1.00 83.19 455 LYS A CA 1
ATOM 3571 C C . LYS A 1 455 ? -14.172 21.292 -63.200 1.00 83.19 455 LYS A C 1
ATOM 3573 O O . LYS A 1 455 ? -12.975 21.093 -63.027 1.00 83.19 455 LYS A O 1
ATOM 3578 N N . THR A 1 456 ? -14.851 22.193 -62.487 1.00 87.81 456 THR A N 1
ATOM 3579 C CA . THR A 1 456 ? -14.257 22.986 -61.399 1.00 87.81 456 THR A CA 1
ATOM 3580 C C . THR A 1 456 ? -13.918 22.116 -60.189 1.00 87.81 456 THR A C 1
ATOM 3582 O O . THR A 1 456 ? -12.835 22.258 -59.630 1.00 87.81 456 THR A O 1
ATOM 3585 N N . ILE A 1 457 ? -14.808 21.196 -59.805 1.00 92.75 457 ILE A N 1
ATOM 3586 C CA . ILE A 1 457 ? -14.549 20.269 -58.695 1.00 92.75 457 ILE A CA 1
ATOM 3587 C C . ILE A 1 457 ? -13.441 19.275 -59.050 1.00 92.75 457 ILE A C 1
ATOM 3589 O O . ILE A 1 457 ? -12.589 19.008 -58.212 1.00 92.75 457 ILE A O 1
ATOM 3593 N N . ASP A 1 458 ? -13.405 18.771 -60.286 1.00 88.06 458 ASP A N 1
ATOM 3594 C CA . ASP A 1 458 ? -12.332 17.888 -60.756 1.00 88.06 458 ASP A CA 1
ATOM 3595 C C . ASP A 1 458 ? -10.960 18.580 -60.627 1.00 88.06 458 ASP A C 1
ATOM 3597 O O . ASP A 1 458 ? -10.032 18.003 -60.063 1.00 88.06 458 ASP A O 1
ATOM 3601 N N . ALA A 1 459 ? -10.852 19.846 -61.050 1.00 89.38 459 ALA A N 1
ATOM 3602 C CA . ALA A 1 459 ? -9.630 20.639 -60.895 1.00 89.38 459 ALA A CA 1
ATOM 3603 C C . ALA A 1 459 ? -9.263 20.897 -59.420 1.00 89.38 459 ALA A C 1
ATOM 3605 O O . ALA A 1 459 ? -8.092 20.814 -59.055 1.00 89.38 459 ALA A O 1
ATOM 3606 N N . GLN A 1 460 ? -10.252 21.163 -58.558 1.00 88.06 460 GLN A N 1
ATOM 3607 C CA . GLN A 1 460 ? -10.025 21.342 -57.118 1.00 88.06 460 GLN A CA 1
ATOM 3608 C C . GLN A 1 460 ? -9.555 20.051 -56.441 1.00 88.06 460 GLN A C 1
ATOM 3610 O O . GLN A 1 460 ? -8.667 20.104 -55.601 1.00 88.06 460 GLN A O 1
ATOM 3615 N N . VAL A 1 461 ? -10.087 18.888 -56.827 1.00 90.56 461 VAL A N 1
ATOM 3616 C CA . VAL A 1 461 ? -9.619 17.595 -56.306 1.00 90.56 461 VAL A CA 1
ATOM 3617 C C . VAL A 1 461 ? -8.174 17.335 -56.725 1.00 90.56 461 VAL A C 1
ATOM 3619 O O . VAL A 1 461 ? -7.383 16.937 -55.882 1.00 90.56 461 VAL A O 1
ATOM 3622 N N . VAL A 1 462 ? -7.792 17.627 -57.971 1.00 90.69 462 VAL A N 1
ATOM 3623 C CA . VAL A 1 462 ? -6.388 17.512 -58.411 1.00 90.69 462 VAL A CA 1
ATOM 3624 C C . VAL A 1 462 ? -5.466 18.426 -57.593 1.00 90.69 462 VAL A C 1
ATOM 3626 O O . VAL A 1 462 ? -4.408 17.985 -57.148 1.00 90.69 462 VAL A O 1
ATOM 3629 N N . ALA A 1 463 ? -5.880 19.669 -57.332 1.00 89.00 463 ALA A N 1
ATOM 3630 C CA . ALA A 1 463 ? -5.119 20.595 -56.492 1.00 89.00 463 ALA A CA 1
ATOM 3631 C C . ALA A 1 463 ? -4.996 20.106 -55.036 1.00 89.00 463 ALA A C 1
ATOM 3633 O O . ALA A 1 463 ? -3.920 20.207 -54.452 1.00 89.00 463 ALA A O 1
ATOM 3634 N N . ILE A 1 464 ? -6.061 19.529 -54.467 1.00 92.69 464 ILE A N 1
ATOM 3635 C CA . ILE A 1 464 ? -6.058 18.932 -53.120 1.00 92.69 464 ILE A CA 1
ATOM 3636 C C . ILE A 1 464 ? -5.081 17.759 -53.050 1.00 92.69 464 ILE A C 1
ATOM 3638 O O . ILE A 1 464 ? -4.250 17.730 -52.150 1.00 92.69 464 ILE A O 1
ATOM 3642 N N . LEU A 1 465 ? -5.137 16.826 -54.006 1.00 88.94 465 LEU A N 1
ATOM 3643 C CA . LEU A 1 465 ? -4.220 15.682 -54.053 1.00 88.94 465 LEU A CA 1
ATOM 3644 C C . LEU A 1 465 ? -2.759 16.147 -54.128 1.00 88.94 465 LEU A C 1
ATOM 3646 O O . LEU A 1 465 ? -1.916 15.659 -53.382 1.00 88.94 465 LEU A O 1
ATOM 3650 N N . SER A 1 466 ? -2.481 17.164 -54.951 1.00 89.69 466 SER A N 1
ATOM 3651 C CA . SER A 1 466 ? -1.144 17.750 -55.066 1.00 89.69 466 SER A CA 1
ATOM 3652 C C . SER A 1 466 ? -0.677 18.450 -53.784 1.00 89.69 466 SER A C 1
ATOM 3654 O O . SER A 1 466 ? 0.494 18.330 -53.438 1.00 89.69 466 SER A O 1
ATOM 3656 N N . LYS A 1 467 ? -1.553 19.184 -53.083 1.00 87.88 467 LYS A N 1
ATOM 3657 C CA . LYS A 1 467 ? -1.213 19.898 -51.836 1.00 87.88 467 LYS A CA 1
ATOM 3658 C C . LYS A 1 467 ? -1.039 18.960 -50.645 1.00 87.88 467 LYS A C 1
ATOM 3660 O O . LYS A 1 467 ? -0.184 19.200 -49.802 1.00 87.88 467 LYS A O 1
ATOM 3665 N N . LEU A 1 468 ? -1.826 17.887 -50.600 1.00 85.38 468 LEU A N 1
ATOM 3666 C CA . LEU A 1 468 ? -1.719 16.831 -49.593 1.00 85.38 468 LEU A CA 1
ATOM 3667 C C . LEU A 1 468 ? -0.639 15.790 -49.934 1.00 85.38 468 LEU A C 1
ATOM 3669 O O . LEU A 1 468 ? -0.364 14.929 -49.109 1.00 85.38 468 LEU A O 1
ATOM 3673 N N . GLN A 1 469 ? -0.026 15.885 -51.121 1.00 86.19 469 GLN A N 1
ATOM 3674 C CA . GLN A 1 469 ? 1.001 14.969 -51.632 1.00 86.19 469 GLN A CA 1
ATOM 3675 C C . GLN A 1 469 ? 0.550 13.497 -51.675 1.00 86.19 469 GLN A C 1
ATOM 3677 O O . GLN A 1 469 ? 1.324 12.584 -51.401 1.00 86.19 469 GLN A O 1
ATOM 3682 N N . ILE A 1 470 ? -0.708 13.271 -52.051 1.00 84.62 470 ILE A N 1
ATOM 3683 C CA . ILE A 1 470 ? -1.337 11.945 -52.147 1.00 84.62 470 ILE A CA 1
ATOM 3684 C C . ILE A 1 470 ? -1.718 11.625 -53.589 1.00 84.62 470 ILE A C 1
ATOM 3686 O O . ILE A 1 470 ? -2.012 12.515 -54.389 1.00 84.62 470 ILE A O 1
ATOM 3690 N N . ASN A 1 471 ? -1.750 10.336 -53.923 1.00 80.00 471 ASN A N 1
ATOM 3691 C CA . ASN A 1 471 ? -1.977 9.882 -55.298 1.00 80.00 471 ASN A CA 1
ATOM 3692 C C . ASN A 1 471 ? -3.425 9.446 -55.546 1.00 80.00 471 ASN A C 1
ATOM 3694 O O . ASN A 1 471 ? -3.847 9.325 -56.699 1.00 80.00 471 ASN A O 1
ATOM 3698 N N . SER A 1 472 ? -4.206 9.239 -54.479 1.00 82.75 472 SER A N 1
ATOM 3699 C CA . SER A 1 472 ? -5.597 8.808 -54.580 1.00 82.75 472 SER A CA 1
ATOM 3700 C C . SER A 1 472 ? -6.550 9.645 -53.733 1.00 82.75 472 SER A C 1
ATOM 3702 O O . SER A 1 472 ? -6.302 9.971 -52.577 1.00 82.75 472 SER A O 1
ATOM 3704 N N . ARG A 1 473 ? -7.745 9.900 -54.279 1.00 84.62 473 ARG A N 1
ATOM 3705 C CA . ARG A 1 473 ? -8.867 10.516 -53.549 1.00 84.62 473 ARG A CA 1
ATOM 3706 C C . ARG A 1 473 ? -9.276 9.709 -52.315 1.00 84.62 473 ARG A C 1
ATOM 3708 O O . ARG A 1 473 ? -9.762 10.284 -51.347 1.00 84.62 473 ARG A O 1
ATOM 3715 N N . THR A 1 474 ? -9.113 8.390 -52.353 1.00 81.69 474 THR A N 1
ATOM 3716 C CA . THR A 1 474 ? -9.471 7.517 -51.226 1.00 81.69 474 THR A CA 1
ATOM 3717 C C . THR A 1 474 ? -8.567 7.731 -50.015 1.00 81.69 474 THR A C 1
ATOM 3719 O O . THR A 1 474 ? -8.981 7.426 -48.904 1.00 81.69 474 THR A O 1
ATOM 3722 N N . GLU A 1 475 ? -7.376 8.303 -50.212 1.00 80.94 475 GLU A N 1
ATOM 3723 C CA . GLU A 1 475 ? -6.420 8.597 -49.141 1.00 80.94 475 GLU A CA 1
ATOM 3724 C C . GLU A 1 475 ? -6.774 9.887 -48.389 1.00 80.94 475 GLU A C 1
ATOM 3726 O O . GLU A 1 475 ? -6.405 10.022 -47.230 1.00 80.94 475 GLU A O 1
ATOM 3731 N N . ILE A 1 476 ? -7.574 10.797 -48.970 1.00 86.19 476 ILE A N 1
ATOM 3732 C CA . ILE A 1 476 ? -7.923 12.096 -48.354 1.00 86.19 476 ILE A CA 1
ATOM 3733 C C . ILE A 1 476 ? -8.471 11.920 -46.924 1.00 86.19 476 ILE A C 1
ATOM 3735 O O . ILE A 1 476 ? -8.139 12.698 -46.036 1.00 86.19 476 ILE A O 1
ATOM 3739 N N . ALA A 1 477 ? -9.279 10.887 -46.667 1.00 84.88 477 ALA A N 1
ATOM 3740 C CA . ALA A 1 477 ? -9.861 10.653 -45.343 1.00 84.88 477 ALA A CA 1
ATOM 3741 C C . ALA A 1 477 ? -8.816 10.345 -44.255 1.00 84.88 477 ALA A C 1
ATOM 3743 O O . ALA A 1 477 ? -9.009 10.739 -43.105 1.00 84.88 477 ALA A O 1
ATOM 3744 N N . ALA A 1 478 ? -7.708 9.686 -44.607 1.00 79.25 478 ALA A N 1
ATOM 3745 C CA . ALA A 1 478 ? -6.647 9.350 -43.657 1.00 79.25 478 ALA A CA 1
ATOM 3746 C C . ALA A 1 478 ? -5.892 10.603 -43.171 1.00 79.25 478 ALA A C 1
ATOM 3748 O O . ALA A 1 478 ? -5.491 10.676 -42.010 1.00 79.25 478 ALA A O 1
ATOM 3749 N N . TYR A 1 479 ? -5.800 11.627 -44.025 1.00 81.19 479 TYR A N 1
ATOM 3750 C CA . TYR A 1 479 ? -5.049 12.862 -43.780 1.00 81.19 479 TYR A CA 1
ATOM 3751 C C . TYR A 1 479 ? -5.873 13.919 -43.024 1.00 81.19 479 TYR A C 1
ATOM 3753 O O . TYR A 1 479 ? -5.322 14.915 -42.550 1.00 81.19 479 TYR A O 1
ATOM 3761 N N . ALA A 1 480 ? -7.184 13.702 -42.862 1.00 82.06 480 ALA A N 1
ATOM 3762 C CA . ALA A 1 480 ? -8.069 14.612 -42.144 1.00 82.06 480 ALA A CA 1
ATOM 3763 C C . ALA A 1 480 ? -7.720 14.663 -40.636 1.00 82.06 480 ALA A C 1
ATOM 3765 O O . ALA A 1 480 ? -7.788 13.624 -39.959 1.00 82.06 480 ALA A O 1
ATOM 3766 N N . PRO A 1 481 ? -7.397 15.852 -40.079 1.00 80.44 481 PRO A N 1
ATOM 3767 C CA . PRO A 1 481 ? -7.147 16.024 -38.649 1.00 80.44 481 PRO A CA 1
ATOM 3768 C C . PRO A 1 481 ? -8.361 15.636 -37.797 1.00 80.44 481 PRO A C 1
ATOM 3770 O O . PRO A 1 481 ? -9.503 15.757 -38.244 1.00 80.44 481 PRO A O 1
ATOM 3773 N N . LEU A 1 482 ? -8.133 15.252 -36.537 1.00 72.06 482 LEU A N 1
ATOM 3774 C CA . LEU A 1 482 ? -9.184 14.860 -35.580 1.00 72.06 482 LEU A CA 1
ATOM 3775 C C . LEU A 1 482 ? -10.355 15.858 -35.502 1.00 72.06 482 LEU A C 1
ATOM 3777 O O . LEU A 1 482 ? -11.510 15.435 -35.481 1.00 72.06 482 LEU A O 1
ATOM 3781 N N . ALA A 1 483 ? -10.074 17.164 -35.549 1.00 75.38 483 ALA A N 1
ATOM 3782 C CA . ALA A 1 483 ? -11.097 18.213 -35.548 1.00 75.38 483 ALA A CA 1
ATOM 3783 C C . ALA A 1 483 ? -12.030 18.162 -36.779 1.00 75.38 483 ALA A C 1
ATOM 3785 O O . ALA A 1 483 ? -13.217 18.452 -36.671 1.00 75.38 483 ALA A O 1
ATOM 3786 N N . ILE A 1 484 ? -11.510 17.737 -37.935 1.00 80.81 484 ILE A N 1
ATOM 3787 C CA . ILE A 1 484 ? -12.232 17.672 -39.215 1.00 80.81 484 ILE A CA 1
ATOM 3788 C C . ILE A 1 484 ? -12.936 16.318 -39.403 1.00 80.81 484 ILE A C 1
ATOM 3790 O O . ILE A 1 484 ? -13.940 16.227 -40.109 1.00 80.81 484 ILE A O 1
ATOM 3794 N N . ARG A 1 485 ? -12.487 15.252 -38.724 1.00 81.88 485 ARG A N 1
ATOM 3795 C CA . ARG A 1 485 ? -13.113 13.914 -38.807 1.00 81.88 485 ARG A CA 1
ATOM 3796 C C . ARG A 1 485 ? -14.585 13.908 -38.375 1.00 81.88 485 ARG A C 1
ATOM 3798 O O . ARG A 1 485 ? -15.382 13.146 -38.928 1.00 81.88 485 ARG A O 1
ATOM 3805 N N . GLN A 1 486 ? -14.973 14.784 -37.446 1.00 78.12 486 GLN A N 1
ATOM 3806 C CA . GLN A 1 486 ? -16.380 14.962 -37.067 1.00 78.12 486 GLN A CA 1
ATOM 3807 C C . GLN A 1 486 ? -17.213 15.565 -38.209 1.00 78.12 486 GLN A C 1
ATOM 3809 O O . GLN A 1 486 ? -18.341 15.135 -38.444 1.00 78.12 486 GLN A O 1
ATOM 3814 N N . GLU A 1 487 ? -16.659 16.517 -38.964 1.00 83.06 487 GLU A N 1
ATOM 3815 C CA . GLU A 1 487 ? -17.321 17.111 -40.132 1.00 83.06 487 GLU A CA 1
ATOM 3816 C C . GLU A 1 487 ? -17.429 16.116 -41.288 1.00 83.06 487 GLU A C 1
ATOM 3818 O O . GLU A 1 487 ? -18.477 16.030 -41.927 1.00 83.06 487 GLU A O 1
ATOM 3823 N N . VAL A 1 488 ? -16.384 15.310 -41.511 1.00 85.56 488 VAL A N 1
ATOM 3824 C CA . VAL A 1 488 ? -16.393 14.207 -42.486 1.00 85.56 488 VAL A CA 1
ATOM 3825 C C . VAL A 1 488 ? -17.486 13.192 -42.144 1.00 85.56 488 VAL A C 1
ATOM 3827 O O . VAL A 1 488 ? -18.232 12.781 -43.031 1.00 85.56 488 VAL A O 1
ATOM 3830 N N . SER A 1 489 ? -17.638 12.840 -40.865 1.00 80.00 489 SER A N 1
ATOM 3831 C CA . SER A 1 489 ? -18.677 11.904 -40.409 1.00 80.00 489 SER A CA 1
ATOM 3832 C C . SER A 1 489 ? -20.086 12.465 -40.639 1.00 80.00 489 SER A C 1
ATOM 3834 O O . SER A 1 489 ? -20.909 11.809 -41.276 1.00 80.00 489 SER A O 1
ATOM 3836 N N . ARG A 1 490 ? -20.343 13.727 -40.259 1.00 80.50 490 ARG A N 1
ATOM 3837 C CA . ARG A 1 490 ? -21.626 14.404 -40.547 1.00 80.50 490 ARG A CA 1
ATOM 3838 C C . ARG A 1 490 ? -21.899 14.514 -42.049 1.00 80.50 490 ARG A C 1
ATOM 3840 O O . ARG A 1 490 ? -23.029 14.350 -42.503 1.00 80.50 490 ARG A O 1
ATOM 3847 N N . ALA A 1 491 ? -20.874 14.801 -42.848 1.00 84.12 491 ALA A N 1
ATOM 3848 C CA . ALA A 1 491 ? -21.000 14.860 -44.298 1.00 84.12 491 ALA A CA 1
ATOM 3849 C C . ALA A 1 491 ? -21.298 13.481 -44.909 1.00 84.12 491 ALA A C 1
ATOM 3851 O O . ALA A 1 491 ? -22.017 13.413 -45.907 1.00 84.12 491 ALA A O 1
ATOM 3852 N N . ALA A 1 492 ? -20.775 12.397 -44.330 1.00 84.75 492 ALA A N 1
ATOM 3853 C CA . ALA A 1 492 ? -21.057 11.031 -44.760 1.00 84.75 492 ALA A CA 1
ATOM 3854 C C . ALA A 1 492 ? -22.513 10.637 -44.465 1.00 84.75 492 ALA A C 1
ATOM 3856 O O . ALA A 1 492 ? -23.163 10.054 -45.329 1.00 84.75 492 ALA A O 1
ATOM 3857 N N . GLU A 1 493 ? -23.054 11.041 -43.313 1.00 80.31 493 GLU A N 1
ATOM 3858 C CA . GLU A 1 493 ? -24.470 10.857 -42.953 1.00 80.31 493 GLU A CA 1
ATOM 3859 C C . GLU A 1 493 ? -25.417 11.647 -43.870 1.00 80.31 493 GLU A C 1
ATOM 3861 O O . GLU A 1 493 ? -26.481 11.166 -44.249 1.00 80.31 493 GLU A O 1
ATOM 3866 N N . GLN A 1 494 ? -25.011 12.850 -44.286 1.00 76.62 494 GLN A N 1
ATOM 3867 C CA . GLN A 1 494 ? -25.768 13.696 -45.216 1.00 76.62 494 GLN A CA 1
ATOM 3868 C C . GLN A 1 494 ? -25.614 13.290 -46.684 1.00 76.62 494 GLN A C 1
ATOM 3870 O O . GLN A 1 494 ? -26.183 13.941 -47.568 1.00 76.62 494 GLN A O 1
ATOM 3875 N N . ARG A 1 495 ? -24.789 12.280 -46.981 1.00 79.69 495 ARG A N 1
ATOM 3876 C CA . ARG A 1 495 ? -24.563 11.827 -48.348 1.00 79.69 495 ARG A CA 1
ATOM 3877 C C . ARG A 1 495 ? -25.874 11.260 -48.890 1.00 79.69 495 ARG A C 1
ATOM 3879 O O . ARG A 1 495 ? -26.375 10.286 -48.332 1.00 79.69 495 ARG A O 1
ATOM 3886 N N . PRO A 1 496 ? -26.414 11.793 -50.001 1.00 70.50 496 PRO A N 1
ATOM 3887 C CA . PRO A 1 496 ? -27.569 11.189 -50.639 1.00 70.50 496 PRO A CA 1
ATOM 3888 C C . PRO A 1 496 ? -27.220 9.738 -50.973 1.00 70.50 496 PRO A C 1
ATOM 3890 O O . PRO A 1 496 ? -26.291 9.481 -51.750 1.00 70.50 496 PRO A O 1
ATOM 3893 N N . GLY A 1 497 ? -27.920 8.791 -50.340 1.00 52.19 497 GLY A N 1
ATOM 3894 C CA . GLY A 1 497 ? -27.773 7.368 -50.626 1.00 52.19 497 GLY A CA 1
ATOM 3895 C C . GLY A 1 497 ? -27.948 7.110 -52.123 1.00 52.19 497 GLY A C 1
ATOM 3896 O O . GLY A 1 497 ? -28.543 7.917 -52.839 1.00 52.19 497 GLY A O 1
ATOM 3897 N N . GLN A 1 498 ? -27.434 5.983 -52.615 1.00 46.19 498 GLN A N 1
ATOM 3898 C CA . GLN A 1 498 ? -27.427 5.561 -54.029 1.00 46.19 498 GLN A CA 1
ATOM 3899 C C . GLN A 1 498 ? -28.804 5.507 -54.747 1.00 46.19 498 GLN A C 1
ATOM 3901 O O . GLN A 1 498 ? -28.894 4.993 -55.856 1.00 46.19 498 GLN A O 1
ATOM 3906 N N . TYR A 1 499 ? -29.865 6.085 -54.190 1.00 38.41 499 TYR A N 1
ATOM 3907 C CA . TYR A 1 499 ? -31.174 6.258 -54.812 1.00 38.41 499 TYR A CA 1
ATOM 3908 C C . TYR A 1 499 ? -31.212 7.271 -55.968 1.00 38.41 499 TYR A C 1
ATOM 3910 O O . TYR A 1 499 ? -32.118 7.206 -56.794 1.00 38.41 499 TYR A O 1
ATOM 3918 N N . PHE A 1 500 ? -30.212 8.150 -56.116 1.00 40.59 500 PHE A N 1
ATOM 3919 C CA . PHE A 1 500 ? -30.198 9.134 -57.214 1.00 40.59 500 PHE A CA 1
ATOM 3920 C C . PHE A 1 500 ? -29.837 8.549 -58.593 1.00 40.59 500 PHE A C 1
ATOM 3922 O O . PHE A 1 500 ? -29.959 9.233 -59.602 1.00 40.59 500 PHE A O 1
ATOM 3929 N N . ARG A 1 501 ? -29.399 7.281 -58.666 1.00 39.16 501 ARG A N 1
ATOM 3930 C CA . ARG A 1 501 ? -29.073 6.621 -59.945 1.00 39.16 501 ARG A CA 1
ATOM 3931 C C . ARG A 1 501 ? -30.270 5.892 -60.577 1.00 39.16 501 ARG A C 1
ATOM 3933 O O . ARG A 1 501 ? -30.208 5.550 -61.751 1.00 39.16 501 ARG A O 1
ATOM 3940 N N . LEU A 1 502 ? -31.360 5.680 -59.829 1.00 35.94 502 LEU A N 1
ATOM 3941 C CA . LEU A 1 502 ? -32.591 5.057 -60.338 1.00 35.94 502 LEU A CA 1
ATOM 3942 C C . LEU A 1 502 ? -33.612 6.085 -60.849 1.00 35.94 502 LEU A C 1
ATOM 3944 O O . LEU A 1 502 ? -34.384 5.760 -61.748 1.00 35.94 502 LEU A O 1
ATOM 3948 N N . SER A 1 503 ? -33.592 7.327 -60.352 1.00 35.44 503 SER A N 1
ATOM 3949 C CA . SER A 1 503 ? -34.474 8.393 -60.847 1.00 35.44 503 SER A CA 1
ATOM 3950 C C . SER A 1 503 ? -34.111 8.834 -62.270 1.00 35.44 503 SER A C 1
ATOM 3952 O O . SER A 1 503 ? -35.008 8.953 -63.096 1.00 35.44 503 SER A O 1
ATOM 3954 N N . GLU A 1 504 ? -32.824 8.952 -62.617 1.00 41.44 504 GLU A N 1
ATOM 3955 C CA . GLU A 1 504 ? -32.400 9.284 -63.994 1.00 41.44 504 GLU A CA 1
ATOM 3956 C C . GLU A 1 504 ? -32.625 8.135 -64.999 1.00 41.44 504 GLU A C 1
ATOM 3958 O O . GLU A 1 504 ? -32.886 8.384 -66.177 1.00 41.44 504 GLU A O 1
ATOM 3963 N N . ILE A 1 505 ? -32.579 6.872 -64.551 1.00 45.91 505 ILE A N 1
ATOM 3964 C CA . ILE A 1 505 ? -32.885 5.704 -65.400 1.00 45.91 505 ILE A CA 1
ATOM 3965 C C . ILE A 1 505 ? -34.400 5.574 -65.624 1.00 45.91 505 ILE A C 1
ATOM 3967 O O . ILE A 1 505 ? -34.829 5.269 -66.738 1.00 45.91 505 ILE A O 1
ATO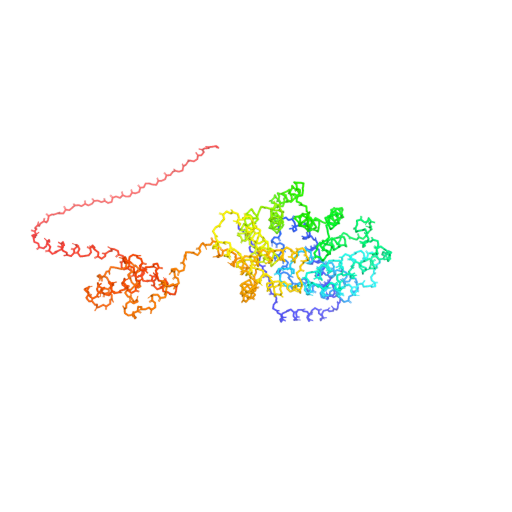M 3971 N N . ASN A 1 506 ? -35.218 5.860 -64.605 1.00 39.34 506 ASN A N 1
ATOM 3972 C CA . ASN A 1 506 ? -36.676 5.846 -64.738 1.00 39.34 506 ASN A CA 1
ATOM 3973 C C . ASN A 1 506 ? -37.206 7.044 -65.539 1.00 39.34 506 ASN A C 1
ATOM 3975 O O . ASN A 1 506 ? -38.153 6.867 -66.301 1.00 39.34 506 ASN A O 1
ATOM 3979 N N . GLN A 1 507 ? -36.554 8.209 -65.470 1.00 44.31 507 GLN A N 1
ATOM 3980 C CA . GLN A 1 507 ? -36.932 9.387 -66.260 1.00 44.31 507 GLN A CA 1
ATOM 3981 C C . GLN A 1 507 ? -36.624 9.204 -67.763 1.00 44.31 507 GLN A C 1
ATOM 3983 O O . GLN A 1 507 ? -37.438 9.567 -68.609 1.00 44.31 507 GLN A O 1
ATOM 3988 N N . ARG A 1 508 ? -35.530 8.502 -68.112 1.00 46.50 508 ARG A N 1
ATOM 3989 C CA . ARG A 1 508 ? -35.237 8.091 -69.506 1.00 46.50 508 ARG A CA 1
ATOM 3990 C C . ARG A 1 508 ? -36.116 6.939 -70.017 1.00 46.50 508 ARG A C 1
ATOM 3992 O O . ARG A 1 508 ? -36.319 6.804 -71.225 1.00 46.50 508 ARG A O 1
ATOM 3999 N N . ARG A 1 509 ? -36.666 6.101 -69.127 1.00 43.47 509 ARG A N 1
ATOM 4000 C CA . ARG A 1 509 ? -37.662 5.078 -69.502 1.00 43.47 509 ARG A CA 1
ATOM 4001 C C . ARG A 1 509 ? -39.056 5.674 -69.722 1.00 43.47 509 ARG A C 1
ATOM 4003 O O . ARG A 1 509 ? -39.709 5.271 -70.679 1.00 43.47 509 ARG A O 1
ATOM 4010 N N . SER A 1 510 ? -39.479 6.674 -68.942 1.00 41.53 510 SER A N 1
ATOM 4011 C CA . SER A 1 510 ? -40.760 7.370 -69.165 1.00 41.53 510 SER A CA 1
ATOM 4012 C C . SER A 1 510 ? -40.791 8.210 -70.448 1.00 41.53 510 SER A C 1
ATOM 4014 O O . SER A 1 510 ? -41.850 8.349 -71.056 1.00 41.53 510 SER A O 1
ATOM 4016 N N . GLU A 1 511 ? -39.641 8.704 -70.915 1.00 45.47 511 GLU A N 1
ATOM 4017 C CA . GLU A 1 511 ? -39.532 9.406 -72.205 1.00 45.47 511 GLU A CA 1
ATOM 4018 C C . GLU A 1 511 ? -39.522 8.453 -73.417 1.00 45.47 511 GLU A C 1
ATOM 4020 O O . GLU A 1 511 ? -39.859 8.871 -74.520 1.00 45.47 511 GLU A O 1
ATOM 4025 N N . SER A 1 512 ? -39.221 7.159 -73.229 1.00 43.62 512 SER A N 1
ATOM 4026 C CA . SER A 1 512 ? -39.242 6.148 -74.305 1.00 43.62 512 SER A CA 1
ATOM 4027 C C . SER A 1 512 ? -40.526 5.309 -74.377 1.00 43.62 512 SER A C 1
ATOM 4029 O O . SER A 1 512 ? -40.694 4.562 -75.336 1.00 43.62 512 SER A O 1
ATOM 4031 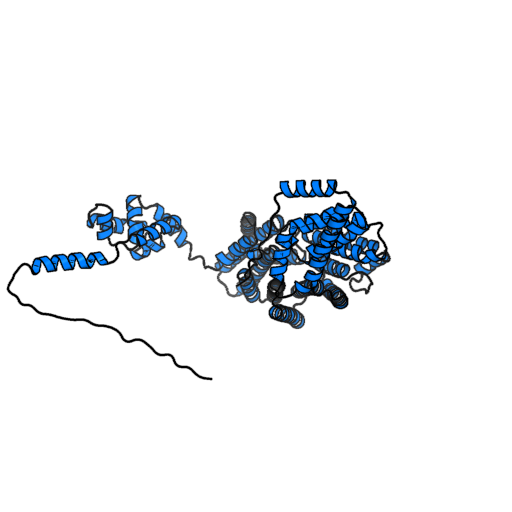N N . THR A 1 513 ? -41.457 5.440 -73.418 1.00 42.34 513 THR A N 1
ATOM 4032 C CA . THR A 1 513 ? -42.754 4.716 -73.434 1.00 42.34 513 THR A CA 1
ATOM 4033 C C . THR A 1 513 ? -43.993 5.580 -73.695 1.00 42.34 513 THR A C 1
ATOM 4035 O O . THR A 1 513 ? -45.093 5.041 -73.798 1.00 42.34 513 THR A O 1
ATOM 4038 N N . SER A 1 514 ? -43.849 6.889 -73.930 1.00 39.41 514 SER A N 1
ATOM 4039 C CA . SER A 1 514 ? -44.927 7.705 -74.519 1.00 39.41 514 SER A CA 1
ATOM 4040 C C . SER A 1 514 ? -44.971 7.510 -76.038 1.00 39.41 514 SER A C 1
ATOM 4042 O O . SER A 1 514 ? -44.585 8.383 -76.808 1.00 39.41 514 SER A O 1
ATOM 4044 N N . GLY A 1 515 ? -45.384 6.320 -76.475 1.00 40.19 515 GLY A N 1
ATOM 4045 C CA . GLY A 1 515 ? -45.385 5.961 -77.891 1.00 40.19 515 GLY A CA 1
ATOM 4046 C C . GLY A 1 515 ? -46.026 4.618 -78.218 1.00 40.19 515 GLY A C 1
ATOM 4047 O O . GLY A 1 515 ? -45.479 3.896 -79.036 1.00 40.19 515 GLY A O 1
ATOM 4048 N N . ASN A 1 516 ? -47.124 4.244 -77.555 1.00 32.75 516 ASN A N 1
ATOM 4049 C CA . ASN A 1 516 ? -48.250 3.529 -78.176 1.00 32.75 516 ASN A CA 1
ATOM 4050 C C . ASN A 1 516 ? -49.284 3.155 -77.115 1.00 32.75 516 ASN A C 1
ATOM 4052 O O . ASN A 1 516 ? -49.044 2.313 -76.252 1.00 32.75 516 ASN A O 1
ATOM 4056 N N . GLY A 1 517 ? -50.461 3.768 -77.208 1.00 33.44 517 GLY A N 1
ATOM 4057 C CA . GLY A 1 517 ? -51.654 3.215 -76.586 1.00 33.44 517 GLY A CA 1
ATOM 4058 C C . GLY A 1 517 ? -52.129 1.974 -77.342 1.00 33.44 517 GLY A C 1
ATOM 4059 O O . GLY A 1 517 ? -51.858 1.839 -78.533 1.00 33.44 517 GLY A O 1
ATOM 4060 N N . VAL A 1 518 ? -52.873 1.102 -76.653 1.00 32.91 518 VAL A N 1
ATOM 4061 C CA . VAL A 1 518 ? -54.256 0.714 -76.998 1.00 32.91 518 VAL A CA 1
ATOM 4062 C C . VAL A 1 518 ? -54.710 -0.501 -76.157 1.00 32.91 518 VAL A C 1
ATOM 4064 O O . VAL A 1 518 ? -54.101 -1.561 -76.209 1.00 32.91 518 VAL A O 1
ATOM 4067 N N . LYS A 1 519 ? -55.855 -0.292 -75.478 1.00 32.12 519 LYS A N 1
ATOM 4068 C CA . LYS A 1 519 ? -56.951 -1.214 -75.081 1.00 32.12 519 LYS A CA 1
ATOM 4069 C C . LYS A 1 519 ? -56.803 -2.244 -73.936 1.00 32.12 519 LYS A C 1
ATOM 4071 O O . LYS A 1 519 ? -56.055 -3.202 -74.036 1.00 32.12 519 LYS A O 1
ATOM 4076 N N . THR A 1 520 ? -57.642 -2.015 -72.904 1.00 33.75 520 THR A N 1
ATOM 4077 C CA . THR A 1 520 ? -58.708 -2.890 -72.321 1.00 33.75 520 THR A CA 1
ATOM 4078 C C . THR A 1 520 ? -58.441 -4.406 -72.280 1.00 33.75 520 THR A C 1
ATOM 4080 O O . THR A 1 520 ? -58.120 -4.987 -73.303 1.00 33.75 520 THR A O 1
ATOM 4083 N N . ASP A 1 521 ? -58.664 -5.150 -71.193 1.00 31.20 521 ASP A N 1
ATOM 4084 C CA . ASP A 1 521 ? -59.926 -5.234 -70.448 1.00 31.20 521 ASP A CA 1
ATOM 4085 C C . ASP A 1 521 ? -59.776 -5.939 -69.070 1.00 31.20 521 ASP A C 1
ATOM 4087 O O . ASP A 1 521 ? -58.692 -6.350 -68.669 1.00 31.20 521 ASP A O 1
ATOM 4091 N N . ALA A 1 522 ? -60.898 -6.037 -68.355 1.00 32.75 522 ALA A N 1
ATOM 4092 C CA . ALA A 1 522 ? -61.090 -6.262 -66.918 1.00 32.75 522 ALA A CA 1
ATOM 4093 C C . ALA A 1 522 ? -60.956 -7.695 -66.314 1.00 32.75 522 ALA A C 1
ATOM 4095 O O . ALA A 1 522 ? -60.945 -8.700 -67.019 1.00 32.75 522 ALA A O 1
ATOM 4096 N N . ARG A 1 523 ? -61.108 -7.717 -64.964 1.00 31.22 523 ARG A N 1
ATOM 4097 C CA . ARG A 1 523 ? -61.470 -8.805 -63.997 1.00 31.22 523 ARG A CA 1
ATOM 4098 C C . ARG A 1 523 ? -60.289 -9.586 -63.393 1.00 31.22 523 ARG A C 1
ATOM 4100 O O . ARG A 1 523 ? -59.397 -9.989 -64.113 1.00 31.22 523 ARG A O 1
ATOM 4107 N N . GLY A 1 524 ? -60.213 -9.893 -62.095 1.00 31.25 524 GLY A N 1
ATOM 4108 C CA . GLY A 1 524 ? -61.108 -9.742 -60.939 1.00 31.25 524 GLY A CA 1
ATOM 4109 C C . GLY A 1 524 ? -60.673 -10.720 -59.822 1.00 31.25 524 GLY A C 1
ATOM 4110 O O . GLY A 1 524 ? -60.138 -11.766 -60.160 1.00 31.25 524 GLY A O 1
ATOM 4111 N N . SER A 1 525 ? -60.942 -10.373 -58.546 1.00 33.00 525 SER A N 1
ATOM 4112 C CA . SER A 1 525 ? -60.997 -11.210 -57.304 1.00 33.00 525 SER A CA 1
ATOM 4113 C C . SER A 1 525 ? -59.824 -12.152 -56.955 1.00 33.00 525 SER A C 1
ATOM 4115 O O . SER A 1 525 ? -59.245 -12.771 -57.827 1.00 33.00 525 SER A O 1
ATOM 4117 N N . GLY A 1 526 ? -59.441 -12.443 -55.712 1.00 32.16 526 GLY A N 1
ATOM 4118 C CA . GLY A 1 526 ? -59.859 -12.129 -54.340 1.00 32.16 526 GLY A CA 1
ATOM 4119 C C . GLY A 1 526 ? -58.727 -12.632 -53.405 1.00 32.16 526 GLY A C 1
ATOM 4120 O O . GLY A 1 526 ? -57.850 -13.360 -53.861 1.00 32.16 526 GLY A O 1
ATOM 4121 N N . ARG A 1 527 ? -58.546 -12.077 -52.192 1.00 34.69 527 ARG A N 1
ATOM 4122 C CA . ARG A 1 527 ? -58.944 -12.675 -50.884 1.00 34.69 527 ARG A CA 1
ATOM 4123 C C . ARG A 1 527 ? -58.630 -14.183 -50.787 1.00 34.69 527 ARG A C 1
ATOM 4125 O O . ARG A 1 527 ? -59.035 -14.921 -51.667 1.00 34.69 527 ARG A O 1
ATOM 4132 N N . SER A 1 528 ? -57.981 -14.734 -49.763 1.00 35.28 528 SER A N 1
ATOM 4133 C CA . SER A 1 528 ? -57.990 -14.460 -48.313 1.00 35.28 528 SER A CA 1
ATOM 4134 C C . SER A 1 528 ? -57.042 -15.487 -47.647 1.00 35.28 528 SER A C 1
ATOM 4136 O O . SER A 1 528 ? -56.930 -16.602 -48.145 1.00 35.28 528 SER A O 1
ATOM 4138 N N . ASP A 1 529 ? -56.212 -15.076 -46.691 1.00 36.19 529 ASP A N 1
ATOM 4139 C CA . ASP A 1 529 ? -56.287 -15.356 -45.237 1.00 36.19 529 ASP A CA 1
ATOM 4140 C C . ASP A 1 529 ? -55.832 -16.726 -44.703 1.00 36.19 529 ASP A C 1
ATOM 4142 O O . ASP A 1 529 ? -56.378 -17.774 -45.030 1.00 36.19 529 ASP A O 1
ATOM 4146 N N . SER A 1 530 ? -54.999 -16.591 -43.660 1.00 37.34 530 SER A N 1
ATOM 4147 C CA . SER A 1 530 ? -55.009 -17.312 -42.375 1.00 37.34 530 SER A CA 1
ATOM 4148 C C . SER A 1 530 ? -54.528 -18.764 -42.299 1.00 37.34 530 SER A C 1
ATOM 4150 O O . SER A 1 530 ? -54.825 -19.599 -43.143 1.00 37.34 530 SER A O 1
ATOM 4152 N N . GLY A 1 531 ? -53.836 -19.071 -41.198 1.00 30.45 531 GLY A N 1
ATOM 4153 C CA . GLY A 1 531 ? -53.503 -20.442 -40.820 1.00 30.45 531 GLY A CA 1
ATOM 4154 C C . GLY A 1 531 ? -52.494 -20.521 -39.683 1.00 30.45 531 GLY A C 1
ATOM 4155 O O . GLY A 1 531 ? -51.300 -20.649 -39.914 1.00 30.45 531 GLY A O 1
ATOM 4156 N N . THR A 1 532 ? -53.005 -20.399 -38.468 1.00 37.25 532 THR A N 1
ATOM 4157 C CA . THR A 1 532 ? -52.336 -20.457 -37.168 1.00 37.25 532 THR A CA 1
ATOM 4158 C C . THR A 1 532 ? -51.929 -21.889 -36.770 1.00 37.25 532 THR A C 1
ATOM 4160 O O . THR A 1 532 ? -52.602 -22.845 -37.141 1.00 37.25 532 THR A O 1
ATOM 4163 N N . ASP A 1 533 ? -50.950 -21.960 -35.861 1.00 37.31 533 ASP A N 1
ATOM 4164 C CA . ASP A 1 533 ? -50.952 -22.773 -34.626 1.00 37.31 533 ASP A CA 1
ATOM 4165 C C . ASP A 1 533 ? -50.114 -24.067 -34.522 1.00 37.31 533 ASP A C 1
ATOM 4167 O O . ASP A 1 533 ? -49.902 -24.807 -35.479 1.00 37.31 533 ASP A O 1
ATOM 4171 N N . ALA A 1 534 ? -49.752 -24.322 -33.256 1.00 35.53 534 ALA A N 1
ATOM 4172 C CA . ALA A 1 534 ? -49.494 -25.600 -32.585 1.00 35.53 534 ALA A CA 1
ATOM 4173 C C . ALA A 1 534 ? -48.062 -25.925 -32.096 1.00 35.53 534 ALA A C 1
ATOM 4175 O O . ALA A 1 534 ? -47.155 -26.341 -32.812 1.00 35.53 534 ALA A O 1
ATOM 4176 N N . SER A 1 535 ? -47.974 -25.811 -30.773 1.00 39.50 535 SER A N 1
ATOM 4177 C CA . SER A 1 535 ? -47.036 -26.309 -29.765 1.00 39.50 535 SER A CA 1
ATOM 4178 C C . SER A 1 535 ? -46.817 -27.838 -29.724 1.00 39.50 535 SER A C 1
ATOM 4180 O O . SER A 1 535 ? -47.735 -28.609 -29.984 1.00 39.50 535 SER A O 1
ATOM 4182 N N . GLY A 1 536 ? -45.661 -28.267 -29.191 1.00 32.66 536 GLY A N 1
ATOM 4183 C CA . GLY A 1 536 ? -45.404 -29.602 -28.600 1.00 32.66 536 GLY A CA 1
ATOM 4184 C C . GLY A 1 536 ? -43.902 -29.803 -28.302 1.00 32.66 536 GLY A C 1
ATOM 4185 O O . GLY A 1 536 ? -43.109 -29.782 -29.228 1.00 32.66 536 GLY A O 1
ATOM 4186 N N . ARG A 1 537 ? -43.403 -29.669 -27.060 1.00 39.72 537 ARG A N 1
ATOM 4187 C CA . ARG A 1 537 ? -43.240 -30.648 -25.948 1.00 39.72 537 ARG A CA 1
ATOM 4188 C C . ARG A 1 537 ? -42.239 -31.817 -26.164 1.00 39.72 537 ARG A C 1
ATOM 4190 O O . ARG A 1 537 ? -42.507 -32.688 -26.976 1.00 39.72 537 ARG A O 1
ATOM 4197 N N . ILE A 1 538 ? -41.271 -31.884 -25.220 1.00 42.12 538 ILE A N 1
ATOM 4198 C CA . ILE A 1 538 ? -40.526 -33.052 -24.650 1.00 42.12 538 ILE A CA 1
ATOM 4199 C C . ILE A 1 538 ? -39.424 -33.636 -25.561 1.00 42.12 538 ILE A C 1
ATOM 4201 O O . ILE A 1 538 ? -39.629 -33.723 -26.759 1.00 42.12 538 ILE A O 1
ATOM 4205 N N . GLY A 1 539 ? -38.235 -34.075 -25.130 1.00 41.25 539 GLY A N 1
ATOM 4206 C CA . GLY A 1 539 ? -37.508 -34.308 -23.860 1.00 41.25 539 GLY A CA 1
ATOM 4207 C C . GLY A 1 539 ? -36.017 -34.470 -24.259 1.00 41.25 539 GLY A C 1
ATOM 4208 O O . GLY A 1 539 ? -35.723 -34.430 -25.451 1.00 41.25 539 GLY A O 1
ATOM 4209 N N . THR A 1 540 ? -34.995 -34.582 -23.420 1.00 50.47 540 THR A N 1
ATOM 4210 C CA . THR A 1 540 ? -34.753 -35.054 -22.046 1.00 50.47 540 THR A CA 1
ATOM 4211 C C . THR A 1 540 ? -33.456 -34.410 -21.576 1.00 50.47 540 THR A C 1
ATOM 4213 O O . THR A 1 540 ? -32.612 -34.142 -22.464 1.00 50.47 540 THR A O 1
#

InterPro domains:
  IPR000792 Transcription regulator LuxR, C-terminal [PF00196] (424-480)
  IPR000792 Transcription regulator LuxR, C-terminal [PS50043] (419-484)
  IPR000792 Transcription regulator LuxR, C-terminal [SM00421] (423-480)
  IPR000792 Transcription regulator LuxR, C-terminal [cd06170] (426-480)
  IPR016032 Signal transduction response regulator, C-terminal effector [SSF46894] (417-480)
  IPR036388 Winged helix-like DNA-binding domain superfamily [G3DSA:1.10.10.10] (408-481)